Protein AF-0000000076163324 (afdb_homodimer)

Secondary structure (DSSP, 8-state):
------TTHHHHHHHHHHHHHHHHGGGPPPEEEEEEE-TT-HHHHHHHHTHHHHHHHHSGGGEEEEEEETTT-EEEE-SSSEEEE-TT-HHHHHHHHHHHHHHHHH--HHHHHHHHHHHHHHHHHSTT--HHHHHHHHHHHTT--HHHHHHHHTSHHHHHHHHHHHHHHHT-SSPP-SSSEEEETTB--HHHHHHHHHHHHHHHHHH--SPPPGGGT----------------/------TTHHHHHHHHHHHHHHHHHTTPPPEEEEEEE-TT-HHHHHHHHTHHHHHHHHSGGGEEEEEEETTT-EEEE-SSSEEEE-TT-HHHHHHHHHHHHHHHHH--HHHHHHHHHHHHHHHHHSTT--HHHHHHHHHHHTT--HHHHHHHHTSHHHHHHHHHHHHHHHT-SSPP-SSSEEEETTB--HHHHHHHHHHHHHHHHHH--SPPPGGGT----------------

Radius of gyration: 32.02 Å; Cα contacts (8 Å, |Δi|>4): 651; chains: 2; bounding box: 97×142×71 Å

Foldseek 3Di:
DDPDDPPPVVVVVVVVVVVVVQVVLVPFAAKEKEWEAWLQDPLQLLLLQPQVVVCCVQPVPRYFYHYQHQWPKDWDDDPQFIDIDDPVDPLRVLLSLLLLLLCVQVVDRSVSSQLSNQLSVCSVPDPPDRSLVSSVVSCVVVVHDSVSSVPCSPDSNSRVSNVVSVVVQCPQVVHDDGPRFMDIVNDDDPVLVVCSSVHVNQVSQVPTRHDGDPSNVPPPPPPPPPPPPDPPD/DDPDDPPPVVVVVVVVVVVVVQVVLVPFAAKEKEWEAWLQDPLQLLLLQPQVVVCCVQPVPRHFYHYQHQWPKDWDDDPQFIDIDDPVDPLRVLLSLLLLLLCVQVVDRSVSSQLSNQLSVCSVPDPPDRSLVSSVVSCVVVVHDSVSSVPCSPDSNSRVSNVVSVVVQCPQVVHDDGPRFMDINNDDDPVLVVCSSVHVNQVSQVPTRHDGDPSNVPPPPPPPPPPPPPDDD

Organism: Mytilus galloprovincialis (NCBI:txid29158)

InterPro domains:
  IPR004911 Gamma interferon inducible lysosomal thiol reductase GILT [PF03227] (32-141)
  IPR004911 Gamma interferon inducible lysosomal thiol reductase GILT [PTHR13234] (18-221)

Structure (mmCIF, N/CA/C/O backbone):
data_AF-0000000076163324-model_v1
#
loop_
_entity.id
_entity.type
_entity.pdbx_description
1 polymer 'Interferon, gamma-inducible protein 30'
#
loop_
_atom_site.group_PDB
_atom_site.id
_atom_site.type_symbol
_atom_site.label_atom_id
_atom_site.label_alt_id
_atom_site.label_comp_id
_atom_site.label_asym_id
_atom_site.label_entity_id
_atom_site.label_seq_id
_atom_site.pdbx_PDB_ins_code
_atom_site.Cartn_x
_atom_site.Cartn_y
_atom_site.Cartn_z
_atom_site.occupancy
_atom_site.B_iso_or_equiv
_atom_site.auth_seq_id
_atom_site.auth_comp_id
_atom_site.auth_asym_id
_atom_site.auth_atom_id
_atom_site.pdbx_PDB_model_num
ATOM 1 N N . MET A 1 1 ? -56.219 57.062 38.25 1 28.41 1 MET A N 1
ATOM 2 C CA . MET A 1 1 ? -55.312 55.938 38.562 1 28.41 1 MET A CA 1
ATOM 3 C C . MET A 1 1 ? -54.906 55.188 37.312 1 28.41 1 MET A C 1
ATOM 5 O O . MET A 1 1 ? -55.719 54.531 36.688 1 28.41 1 MET A O 1
ATOM 9 N N . LEU A 1 2 ? -53.969 55.781 36.5 1 32.62 2 LEU A N 1
ATOM 10 C CA . LEU A 1 2 ? -53.438 55.438 35.188 1 32.62 2 LEU A CA 1
ATOM 11 C C . LEU A 1 2 ? -52.625 54.156 35.219 1 32.62 2 LEU A C 1
ATOM 13 O O . LEU A 1 2 ? -51.688 54.031 36 1 32.62 2 LEU A O 1
ATOM 17 N N . SER A 1 3 ? -53.25 52.969 34.938 1 35.5 3 SER A N 1
ATOM 18 C CA . SER A 1 3 ? -52.719 51.594 34.875 1 35.5 3 SER A CA 1
ATOM 19 C C . SER A 1 3 ? -51.531 51.5 33.906 1 35.5 3 SER A C 1
ATOM 21 O O . SER A 1 3 ? -51.656 51.938 32.75 1 35.5 3 SER A O 1
ATOM 23 N N . LYS A 1 4 ? -50.312 51.562 34.469 1 40.97 4 LYS A N 1
ATOM 24 C CA . LYS A 1 4 ? -49.031 51.438 33.781 1 40.97 4 LYS A CA 1
ATOM 25 C C . LYS A 1 4 ? -49 50.156 32.938 1 40.97 4 LYS A C 1
ATOM 27 O O . LYS A 1 4 ? -49.438 49.094 33.375 1 40.97 4 LYS A O 1
ATOM 32 N N . PRO A 1 5 ? -48.844 50.281 31.531 1 37.44 5 PRO A N 1
ATOM 33 C CA . PRO A 1 5 ? -48.875 49.156 30.562 1 37.44 5 PRO A CA 1
ATOM 34 C C . PRO A 1 5 ? -47.812 48.125 30.828 1 37.44 5 PRO A C 1
ATOM 36 O O . PRO A 1 5 ? -46.656 48.469 31.109 1 37.44 5 PRO A O 1
ATOM 39 N N . GLU A 1 6 ? -48.094 46.875 31.312 1 38.66 6 GLU A N 1
ATOM 40 C CA . GLU A 1 6 ? -47.375 45.656 31.578 1 38.66 6 GLU A CA 1
ATOM 41 C C . GLU A 1 6 ? -46.656 45.156 30.344 1 38.66 6 GLU A C 1
ATOM 43 O O . GLU A 1 6 ? -46 44.094 30.375 1 38.66 6 GLU A O 1
ATOM 48 N N . THR A 1 7 ? -46.688 45.75 29.141 1 38.56 7 THR A N 1
ATOM 49 C CA . THR A 1 7 ? -46.312 44.969 27.969 1 38.56 7 THR A CA 1
ATOM 50 C C . THR A 1 7 ? -44.812 44.875 27.828 1 38.56 7 THR A C 1
ATOM 52 O O . THR A 1 7 ? -44.281 44.25 26.906 1 38.56 7 THR A O 1
ATOM 55 N N . VAL A 1 8 ? -43.969 45.625 28.547 1 40.97 8 VAL A N 1
ATOM 56 C CA . VAL A 1 8 ? -42.594 45.656 28.141 1 40.97 8 VAL A CA 1
ATOM 57 C C . VAL A 1 8 ? -41.875 44.406 28.672 1 40.97 8 VAL A C 1
ATOM 59 O O . VAL A 1 8 ? -40.688 44.188 28.391 1 40.97 8 VAL A O 1
ATOM 62 N N . ALA A 1 9 ? -42.531 43.625 29.562 1 42.22 9 ALA A N 1
ATOM 63 C CA . ALA A 1 9 ? -41.75 42.562 30.172 1 42.22 9 ALA A CA 1
ATOM 64 C C . ALA A 1 9 ? -41.531 41.406 29.172 1 42.22 9 ALA A C 1
ATOM 66 O O . ALA A 1 9 ? -40.625 40.594 29.375 1 42.22 9 ALA A O 1
ATOM 67 N N . GLY A 1 10 ? -42.312 41.344 28.109 1 39.84 10 GLY A N 1
ATOM 68 C CA . GLY A 1 10 ? -42.125 40.219 27.234 1 39.84 10 GLY A CA 1
ATOM 69 C C . GLY A 1 10 ? -40.844 40.281 26.422 1 39.84 10 GLY A C 1
ATOM 70 O O . GLY A 1 10 ? -40.344 39.281 25.906 1 39.84 10 GLY A O 1
ATOM 71 N N . ALA A 1 11 ? -40.375 41.531 26.188 1 42.59 11 ALA A N 1
ATOM 72 C CA . ALA A 1 11 ? -39.219 41.625 25.297 1 42.59 11 ALA A CA 1
ATOM 73 C C . ALA A 1 11 ? -37.938 41.219 26 1 42.59 11 ALA A C 1
ATOM 75 O O . ALA A 1 11 ? -37.031 40.688 25.391 1 42.59 11 ALA A O 1
ATOM 76 N N . LEU A 1 12 ? -37.906 41.312 27.391 1 43.59 12 LEU A N 1
ATOM 77 C CA . LEU A 1 12 ? -36.656 40.969 28.078 1 43.59 12 LEU A CA 1
ATOM 78 C C . LEU A 1 12 ? -36.469 39.469 28.156 1 43.59 12 LEU A C 1
ATOM 80 O O . LEU A 1 12 ? -35.344 39 28.188 1 43.59 12 LEU A O 1
ATOM 84 N N . ALA A 1 13 ? -37.562 38.719 28.234 1 45.12 13 ALA A N 1
ATOM 85 C CA . ALA A 1 13 ? -37.406 37.25 28.344 1 45.12 13 ALA A CA 1
ATOM 86 C C . ALA A 1 13 ? -36.875 36.688 27.031 1 45.12 13 ALA A C 1
ATOM 88 O O . ALA A 1 13 ? -36.094 35.719 27.031 1 45.12 13 ALA A O 1
ATOM 89 N N . VAL A 1 14 ? -37.188 37.312 25.906 1 45.81 14 VAL A N 1
ATOM 90 C CA . VAL A 1 14 ? -36.656 36.812 24.656 1 45.81 14 VAL A CA 1
ATOM 91 C C . VAL A 1 14 ? -35.156 37.094 24.578 1 45.81 14 VAL A C 1
ATOM 93 O O . VAL A 1 14 ? -34.406 36.281 24.031 1 45.81 14 VAL A O 1
ATOM 96 N N . PHE A 1 15 ? -34.844 38.156 25.25 1 42.97 15 PHE A N 1
ATOM 97 C CA . PHE A 1 15 ? -33.406 38.469 25.172 1 42.97 15 PHE A CA 1
ATOM 98 C C . PHE A 1 15 ? -32.594 37.438 25.969 1 42.97 15 PHE A C 1
ATOM 100 O O . PHE A 1 15 ? -31.5 37.062 25.562 1 42.97 15 PHE A O 1
ATOM 107 N N . ASP A 1 16 ? -33.188 36.938 27.078 1 45.75 16 ASP A N 1
ATOM 108 C CA . ASP A 1 16 ? -32.406 36 27.844 1 45.75 16 ASP A CA 1
ATOM 109 C C . ASP A 1 16 ? -32.375 34.625 27.156 1 45.75 16 ASP A C 1
ATOM 111 O O . ASP A 1 16 ? -31.375 33.906 27.234 1 45.75 16 ASP A O 1
ATOM 115 N N . GLN A 1 17 ? -33.469 34.281 26.516 1 46.34 17 GLN A N 1
ATOM 116 C CA . GLN A 1 17 ? -33.438 33.031 25.781 1 46.34 17 GLN A CA 1
ATOM 117 C C . GLN A 1 17 ? -32.438 33.094 24.625 1 46.34 17 GLN A C 1
ATOM 119 O O . GLN A 1 17 ? -31.797 32.094 24.281 1 46.34 17 GLN A O 1
ATOM 124 N N . CYS A 1 18 ? -32.312 34.25 24.062 1 45.34 18 CYS A N 1
ATOM 125 C CA . CYS A 1 18 ? -31.312 34.344 23 1 45.34 18 CYS A CA 1
ATOM 126 C C . CYS A 1 18 ? -29.891 34.25 23.547 1 45.34 18 CYS A C 1
ATOM 128 O O . CYS A 1 18 ? -28.984 33.812 22.844 1 45.34 18 CYS A O 1
ATOM 130 N N . LYS A 1 19 ? -29.688 34.688 24.812 1 45.91 19 LYS A N 1
ATOM 131 C CA . LYS A 1 19 ? -28.328 34.562 25.359 1 45.91 19 LYS A CA 1
ATOM 132 C C . LYS A 1 19 ? -28 33.094 25.625 1 45.91 19 LYS A C 1
ATOM 134 O O . LYS A 1 19 ? -26.859 32.656 25.406 1 45.91 19 LYS A O 1
ATOM 139 N N . ASP A 1 20 ? -28.969 32.312 26.188 1 45.72 20 ASP A N 1
ATOM 140 C CA . ASP A 1 20 ? -28.656 30.922 26.453 1 45.72 20 ASP A CA 1
ATOM 141 C C . ASP A 1 20 ? -28.422 30.156 25.156 1 45.72 20 ASP A C 1
ATOM 143 O O . ASP A 1 20 ? -27.578 29.25 25.109 1 45.72 20 ASP A O 1
ATOM 147 N N . TYR A 1 21 ? -29.188 30.5 24.125 1 45.19 21 TYR A N 1
ATOM 148 C CA . TYR A 1 21 ? -28.891 29.875 22.828 1 45.19 21 TYR A CA 1
ATOM 149 C C . TYR A 1 21 ? -27.5 30.266 22.344 1 45.19 21 TYR A C 1
ATOM 151 O O . TYR A 1 21 ? -26.781 29.438 21.766 1 45.19 21 TYR A O 1
ATOM 159 N N . GLN A 1 22 ? -27.094 31.453 22.641 1 44.44 22 GLN A N 1
ATOM 160 C CA . GLN A 1 22 ? -25.75 31.859 22.234 1 44.44 22 GLN A CA 1
ATOM 161 C C . GLN A 1 22 ? -24.688 31.125 23.047 1 44.44 22 GLN A C 1
ATOM 163 O O . GLN A 1 22 ? -23.625 30.797 22.531 1 44.44 22 GLN A O 1
ATOM 168 N N . THR A 1 23 ? -24.906 30.969 24.328 1 48.12 23 THR A N 1
ATOM 169 C CA . THR A 1 23 ? -23.906 30.312 25.156 1 48.12 23 THR A CA 1
ATOM 170 C C . THR A 1 23 ? -23.781 28.828 24.781 1 48.12 23 THR A C 1
ATOM 172 O O . THR A 1 23 ? -22.672 28.281 24.812 1 48.12 23 THR A O 1
ATOM 175 N N . GLU A 1 24 ? -24.875 28.125 24.703 1 47.56 24 GLU A N 1
ATOM 176 C CA . GLU A 1 24 ? -24.859 26.703 24.422 1 47.56 24 GLU A CA 1
ATOM 177 C C . GLU A 1 24 ? -24.141 26.406 23.109 1 47.56 24 GLU A C 1
ATOM 179 O O . GLU A 1 24 ? -23.562 25.328 22.938 1 47.56 24 GLU A O 1
ATOM 184 N N . LYS A 1 25 ? -24.234 27.203 22.172 1 52.78 25 LYS A N 1
ATOM 185 C CA . LYS A 1 25 ? -23.703 27.062 20.828 1 52.78 25 LYS A CA 1
ATOM 186 C C . LYS A 1 25 ? -22.188 27.25 20.797 1 52.78 25 LYS A C 1
ATOM 188 O O . LYS A 1 25 ? -21.516 26.828 19.859 1 52.78 25 LYS A O 1
ATOM 193 N N . ARG A 1 26 ? -21.609 27.891 21.906 1 59.12 26 ARG A N 1
ATOM 194 C CA . ARG A 1 26 ? -20.172 28.094 21.984 1 59.12 26 ARG A CA 1
ATOM 195 C C . ARG A 1 26 ? -19.453 26.797 22.312 1 59.12 26 ARG A C 1
ATOM 197 O O . ARG A 1 26 ? -18.219 26.719 22.219 1 59.12 26 ARG A O 1
ATOM 204 N N . ASP A 1 27 ? -20.281 25.703 22.594 1 73.88 27 ASP A N 1
ATOM 205 C CA . ASP A 1 27 ? -19.688 24.469 23.094 1 73.88 27 ASP A CA 1
ATOM 206 C C . ASP A 1 27 ? -19.688 23.391 22.031 1 73.88 27 ASP A C 1
ATOM 208 O O . ASP A 1 27 ? -19.531 22.203 22.328 1 73.88 27 ASP A O 1
ATOM 212 N N . ALA A 1 28 ? -19.844 23.875 20.828 1 90.81 28 ALA A N 1
ATOM 213 C CA . ALA A 1 28 ? -19.906 22.844 19.781 1 90.81 28 ALA A CA 1
ATOM 214 C C . ALA A 1 28 ? -18.547 22.188 19.578 1 90.81 28 ALA A C 1
ATOM 216 O O . ALA A 1 28 ? -17.516 22.859 19.641 1 90.81 28 ALA A O 1
ATOM 217 N N . LYS A 1 29 ? -18.578 20.812 19.422 1 96.19 29 LYS A N 1
ATOM 218 C CA . LYS A 1 29 ? -17.344 20.078 19.156 1 96.19 29 LYS A CA 1
ATOM 219 C C . LYS A 1 29 ? -16.734 20.516 17.828 1 96.19 29 LYS A C 1
ATOM 221 O O . LYS A 1 29 ? -17.453 20.719 16.844 1 96.19 29 LYS A O 1
ATOM 226 N N . LEU A 1 30 ? -15.469 20.703 17.781 1 97.69 30 LEU A N 1
ATOM 227 C CA . LEU A 1 30 ? -14.758 21.062 16.562 1 97.69 30 LEU A CA 1
ATOM 228 C C . LEU A 1 30 ? -14.812 19.922 15.555 1 97.69 30 LEU A C 1
ATOM 230 O O . LEU A 1 30 ? -14.875 18.75 15.938 1 97.69 30 LEU A O 1
ATOM 234 N N . VAL A 1 31 ? -14.828 20.297 14.25 1 98.38 31 VAL A N 1
ATOM 2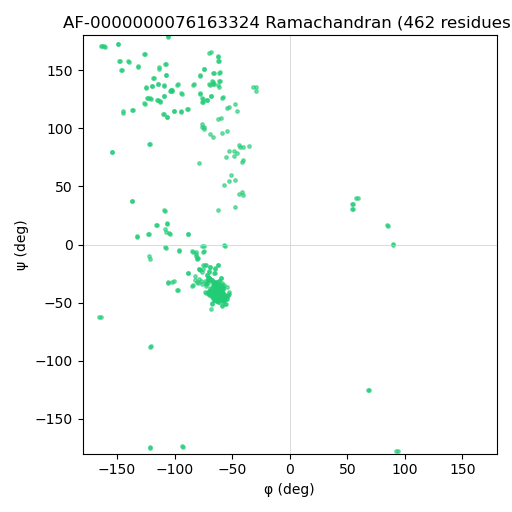35 C CA . VAL A 1 31 ? -14.719 19.312 13.18 1 98.38 31 VAL A CA 1
ATOM 236 C C . VAL A 1 31 ? -13.32 18.703 13.18 1 98.38 31 VAL A C 1
ATOM 238 O O . VAL A 1 31 ? -12.32 19.422 13.234 1 98.38 31 VAL A O 1
ATOM 241 N N . ASN A 1 32 ? -13.188 17.391 13.195 1 98.44 32 ASN A N 1
ATOM 242 C CA . ASN A 1 32 ? -11.883 16.75 13.125 1 98.44 32 ASN A CA 1
ATOM 243 C C . ASN A 1 32 ? -11.516 16.375 11.688 1 98.44 32 ASN A C 1
ATOM 245 O O . ASN A 1 32 ? -12.219 15.578 11.062 1 98.44 32 ASN A O 1
ATOM 249 N N . VAL A 1 33 ? -10.531 16.953 11.164 1 98.75 33 VAL A N 1
ATOM 250 C CA . VAL A 1 33 ? -9.977 16.609 9.859 1 98.75 33 VAL A CA 1
ATOM 251 C C . VAL A 1 33 ? -8.727 15.758 10.031 1 98.75 33 VAL A C 1
ATOM 253 O O . VAL A 1 33 ? -7.73 16.219 10.602 1 98.75 33 VAL A O 1
ATOM 256 N N . THR A 1 34 ? -8.758 14.508 9.586 1 98.88 34 THR A N 1
ATOM 257 C CA . THR A 1 34 ? -7.578 13.641 9.633 1 98.88 34 THR A CA 1
ATOM 258 C C . THR A 1 34 ? -7.027 13.398 8.234 1 98.88 34 THR A C 1
ATOM 260 O O . THR A 1 34 ? -7.773 13.039 7.324 1 98.88 34 THR A O 1
ATOM 263 N N . LEU A 1 35 ? -5.773 13.641 8.07 1 98.88 35 LEU A N 1
ATOM 264 C CA . LEU A 1 35 ? -5.102 13.445 6.789 1 98.88 35 LEU A CA 1
ATOM 265 C C . LEU A 1 35 ? -4.152 12.25 6.855 1 98.88 35 LEU A C 1
ATOM 267 O O . LEU A 1 35 ? -3.172 12.273 7.602 1 98.88 35 LEU A O 1
ATOM 271 N N . TYR A 1 36 ? -4.414 11.195 6.168 1 98.88 36 TYR A N 1
ATOM 272 C CA . TYR A 1 36 ? -3.488 10.094 5.906 1 98.88 36 TYR A CA 1
ATOM 273 C C . TYR A 1 36 ? -2.676 10.359 4.645 1 98.88 36 TYR A C 1
ATOM 275 O O . TYR A 1 36 ? -3.236 10.484 3.553 1 98.88 36 TYR A O 1
ATOM 283 N N . HIS A 1 37 ? -1.379 10.484 4.812 1 98.81 37 HIS A N 1
ATOM 284 C CA . HIS A 1 37 ? -0.588 10.992 3.695 1 98.81 37 HIS A CA 1
ATOM 285 C C . HIS A 1 37 ? 0.82 10.406 3.707 1 98.81 37 HIS A C 1
ATOM 287 O O . HIS A 1 37 ? 1.159 9.609 4.586 1 98.81 37 HIS A O 1
ATOM 293 N N . GLU A 1 38 ? 1.573 10.68 2.646 1 98.31 38 GLU A N 1
ATOM 294 C CA . GLU A 1 38 ? 2.994 10.391 2.48 1 98.31 38 GLU A CA 1
ATOM 295 C C . GLU A 1 38 ? 3.801 11.672 2.287 1 98.31 38 GLU A C 1
ATOM 297 O O . GLU A 1 38 ? 3.35 12.602 1.611 1 98.31 38 GLU A O 1
ATOM 302 N N . SER A 1 39 ? 4.973 11.672 2.846 1 98.31 39 SER A N 1
ATOM 303 C CA . SER A 1 39 ? 5.766 12.891 2.967 1 98.31 39 SER A CA 1
ATOM 304 C C . SER A 1 39 ? 6.16 13.43 1.596 1 98.31 39 SER A C 1
ATOM 306 O O . SER A 1 39 ? 6.305 14.641 1.417 1 98.31 39 SER A O 1
ATOM 308 N N . LEU A 1 40 ? 6.359 12.539 0.608 1 96.62 40 LEU A N 1
ATOM 309 C CA . LEU A 1 40 ? 6.84 13 -0.69 1 96.62 40 LEU A CA 1
ATOM 310 C C . LEU A 1 40 ? 5.801 12.75 -1.776 1 96.62 40 LEU A C 1
ATOM 312 O O . LEU A 1 40 ? 6.133 12.711 -2.963 1 96.62 40 LEU A O 1
ATOM 316 N N . CYS A 1 41 ? 4.574 12.5 -1.426 1 95.94 41 CYS A N 1
ATOM 317 C CA . CYS A 1 41 ? 3.496 12.32 -2.391 1 95.94 41 CYS A CA 1
ATOM 318 C C . CYS A 1 41 ? 3.059 13.656 -2.979 1 95.94 41 CYS A C 1
ATOM 320 O O . CYS A 1 41 ? 2.604 14.539 -2.252 1 95.94 41 CYS A O 1
ATOM 322 N N . PRO A 1 42 ? 3.137 13.766 -4.312 1 95.81 42 PRO A N 1
ATOM 323 C CA . PRO A 1 42 ? 2.814 15.055 -4.926 1 95.81 42 PRO A CA 1
ATOM 324 C C . PRO A 1 42 ? 1.395 15.523 -4.609 1 95.81 42 PRO A C 1
ATOM 326 O O . PRO A 1 42 ? 1.176 16.703 -4.328 1 95.81 42 PRO A O 1
ATOM 329 N N . ASP A 1 43 ? 0.426 14.617 -4.688 1 96.19 43 ASP A N 1
ATOM 330 C CA . ASP A 1 43 ? -0.958 14.977 -4.387 1 96.19 43 ASP A CA 1
ATOM 331 C C . ASP A 1 43 ? -1.118 15.367 -2.922 1 96.19 43 ASP A C 1
ATOM 333 O O . ASP A 1 43 ? -1.911 16.25 -2.596 1 96.19 43 ASP A O 1
ATOM 337 N N . CYS A 1 44 ? -0.384 14.711 -2.051 1 98.19 44 CYS A N 1
ATOM 338 C CA . CYS A 1 44 ? -0.407 15.062 -0.636 1 98.19 44 CYS A CA 1
ATOM 339 C C . CYS A 1 44 ? 0.166 16.453 -0.411 1 98.19 44 CYS A C 1
ATOM 341 O O . CYS A 1 44 ? -0.425 17.266 0.306 1 98.19 44 CYS A O 1
ATOM 343 N N . ILE A 1 45 ? 1.307 16.703 -1.035 1 97.94 45 ILE A N 1
ATOM 344 C CA . ILE A 1 45 ? 1.952 18 -0.94 1 97.94 45 ILE A CA 1
ATOM 345 C C . ILE A 1 45 ? 1.008 19.078 -1.46 1 97.94 45 ILE A C 1
ATOM 347 O O . ILE A 1 45 ? 0.851 20.141 -0.832 1 97.94 45 ILE A O 1
ATOM 351 N N . ASP A 1 46 ? 0.339 18.812 -2.541 1 97.81 46 ASP A N 1
ATOM 352 C CA . ASP A 1 46 ? -0.605 19.766 -3.121 1 97.81 46 ASP A CA 1
ATOM 353 C C . ASP A 1 46 ? -1.755 20.047 -2.158 1 97.81 46 ASP A C 1
ATOM 355 O O . ASP A 1 46 ? -2.109 21.203 -1.935 1 97.81 46 ASP A O 1
ATOM 359 N N . PHE A 1 47 ? -2.305 19.094 -1.622 1 98.62 47 PHE A N 1
ATOM 360 C CA . PHE A 1 47 ? -3.416 19.266 -0.695 1 98.62 47 PHE A CA 1
ATOM 361 C C . PHE A 1 47 ? -2.98 20.078 0.523 1 98.62 47 PHE A C 1
ATOM 363 O O . PHE A 1 47 ? -3.674 21 0.938 1 98.62 47 PHE A O 1
ATOM 370 N N . ILE A 1 48 ? -1.828 19.734 1.106 1 98.69 48 ILE A N 1
ATOM 371 C CA . ILE A 1 48 ? -1.298 20.359 2.309 1 98.69 48 ILE A CA 1
ATOM 372 C C . ILE A 1 48 ? -1.047 21.844 2.043 1 98.69 48 ILE A C 1
ATOM 374 O O . ILE A 1 48 ? -1.305 22.688 2.904 1 98.69 48 ILE A O 1
ATOM 378 N N . THR A 1 49 ? -0.623 22.156 0.843 1 98.31 49 THR A N 1
ATOM 379 C CA . THR A 1 49 ? -0.171 23.516 0.568 1 98.31 49 THR A CA 1
ATOM 380 C C . THR A 1 49 ? -1.294 24.344 -0.049 1 98.31 49 THR A C 1
ATOM 382 O O . THR A 1 49 ? -1.134 25.547 -0.276 1 98.31 49 THR A O 1
ATOM 385 N N . THR A 1 50 ? -2.467 23.781 -0.36 1 98.12 50 THR A N 1
ATOM 386 C CA . THR A 1 50 ? -3.545 24.531 -0.983 1 98.12 50 THR A CA 1
ATOM 387 C C . THR A 1 50 ? -4.801 24.5 -0.118 1 98.12 50 THR A C 1
ATOM 389 O O . THR A 1 50 ? -4.922 25.266 0.846 1 98.12 50 THR A O 1
ATOM 392 N N . SER A 1 51 ? -5.621 23.453 -0.342 1 98.5 51 SER A N 1
ATOM 393 C CA . SER A 1 51 ? -6.93 23.422 0.305 1 98.5 51 SER A CA 1
ATOM 394 C C . SER A 1 51 ? -6.793 23.359 1.823 1 98.5 51 SER A C 1
ATOM 396 O O . SER A 1 51 ? -7.496 24.078 2.541 1 98.5 51 SER A O 1
ATOM 398 N N . LEU A 1 52 ? -5.895 22.547 2.303 1 98.75 52 LEU A N 1
ATOM 399 C CA . LEU A 1 52 ? -5.734 22.375 3.744 1 98.75 52 LEU A CA 1
ATOM 400 C C . LEU A 1 52 ? -5.141 23.641 4.371 1 98.75 52 LEU A C 1
ATOM 402 O O . LEU A 1 52 ? -5.578 24.062 5.438 1 98.75 52 LEU A O 1
ATOM 406 N N . TRP A 1 53 ? -4.176 24.203 3.754 1 98.5 53 TRP A N 1
ATOM 407 C CA . TRP A 1 53 ? -3.57 25.422 4.27 1 98.5 53 TRP A CA 1
ATOM 408 C C . TRP A 1 53 ? -4.586 26.562 4.301 1 98.5 53 TRP A C 1
ATOM 410 O O . TRP A 1 53 ? -4.648 27.312 5.266 1 98.5 53 TRP A O 1
ATOM 420 N N . LYS A 1 54 ? -5.363 26.703 3.262 1 97.75 54 LYS A N 1
ATOM 421 C CA . LYS A 1 54 ? -6.379 27.75 3.217 1 97.75 54 LYS A CA 1
ATOM 422 C C . LYS A 1 54 ? -7.363 27.609 4.375 1 97.75 54 LYS A C 1
ATOM 424 O O . LYS A 1 54 ? -7.707 28.594 5.023 1 97.75 54 LYS A O 1
ATOM 429 N N . ALA A 1 55 ? -7.805 26.438 4.598 1 98.31 55 ALA A N 1
ATOM 430 C CA . ALA A 1 55 ? -8.711 26.219 5.719 1 98.31 55 ALA A CA 1
ATOM 431 C C . ALA A 1 55 ? -8.031 26.531 7.047 1 98.31 55 ALA A C 1
ATOM 433 O O . ALA A 1 55 ? -8.633 27.156 7.93 1 98.31 55 ALA A O 1
ATOM 434 N N . PHE A 1 56 ? -6.797 26.125 7.203 1 97.88 56 PHE A N 1
ATOM 435 C CA . PHE A 1 56 ? -6.02 26.328 8.414 1 97.88 56 PHE A CA 1
ATOM 436 C C . PHE A 1 56 ? -5.898 27.828 8.734 1 97.88 56 PHE A C 1
ATOM 438 O O . PHE A 1 56 ? -5.918 28.219 9.898 1 97.88 56 PHE A O 1
ATOM 445 N N . THR A 1 57 ? -5.84 28.625 7.746 1 96.94 57 THR A N 1
ATOM 446 C CA . THR A 1 57 ? -5.637 30.062 7.945 1 96.94 57 THR A CA 1
ATOM 447 C C . THR A 1 57 ? -6.969 30.781 8.125 1 96.94 57 THR A C 1
ATOM 449 O O . THR A 1 57 ? -7.047 31.781 8.828 1 96.94 57 THR A O 1
ATOM 452 N N . LYS A 1 58 ? -8.023 30.234 7.617 1 96.5 58 LYS A N 1
ATOM 453 C CA . LYS A 1 58 ? -9.25 31.016 7.543 1 96.5 58 LYS A CA 1
ATOM 454 C C . LYS A 1 58 ? -10.258 30.562 8.602 1 96.5 58 LYS A C 1
ATOM 456 O O . LYS A 1 58 ? -11.055 31.359 9.094 1 96.5 58 LYS A O 1
ATOM 461 N N . VAL A 1 59 ? -10.242 29.234 8.938 1 96.94 59 VAL A N 1
ATOM 462 C CA . VAL A 1 59 ? -11.289 28.75 9.828 1 96.94 59 VAL A CA 1
ATOM 463 C C . VAL A 1 59 ? -10.688 27.812 10.875 1 96.94 59 VAL A C 1
ATOM 465 O O . VAL A 1 59 ? -11.297 26.812 11.242 1 96.94 59 VAL A O 1
ATOM 468 N N . SER A 1 60 ? -9.531 28.094 11.344 1 95.19 60 SER A N 1
ATOM 469 C CA . SER A 1 60 ? -8.812 27.25 12.281 1 95.19 60 SER A CA 1
ATOM 470 C C . SER A 1 60 ? -9.578 27.109 13.602 1 95.19 60 SER A C 1
ATOM 472 O O . SER A 1 60 ? -9.391 26.141 14.336 1 95.19 60 SER A O 1
ATOM 474 N N . ASP A 1 61 ? -10.508 27.969 13.859 1 95.19 61 ASP A N 1
ATOM 475 C CA . ASP A 1 61 ? -11.188 28.031 15.148 1 95.19 61 ASP A CA 1
ATOM 476 C C . ASP A 1 61 ? -12.281 26.969 15.242 1 95.19 61 ASP A C 1
ATOM 478 O O . ASP A 1 61 ? -12.773 26.672 16.328 1 95.19 61 ASP A O 1
ATOM 482 N N . ILE A 1 62 ? -12.602 26.359 14.062 1 96.75 62 ILE A N 1
ATOM 483 C CA . ILE A 1 62 ? -13.766 25.484 14.141 1 96.75 62 ILE A CA 1
ATOM 484 C C . ILE A 1 62 ? -13.383 24.062 13.703 1 96.75 62 ILE A C 1
ATOM 486 O O . ILE A 1 62 ? -14.25 23.219 13.461 1 96.75 62 ILE A O 1
ATOM 490 N N . PHE A 1 63 ? -12.055 23.75 13.5 1 97.75 63 PHE A N 1
ATOM 491 C CA . PHE A 1 63 ? -11.68 22.375 13.211 1 97.75 63 PHE A CA 1
ATOM 492 C C . PHE A 1 63 ? -10.297 22.047 13.773 1 97.75 63 PHE A C 1
ATOM 494 O O . PHE A 1 63 ? -9.562 22.953 14.164 1 97.75 63 PHE A O 1
ATOM 501 N N . THR A 1 64 ? -10.008 20.75 13.984 1 98 64 THR A N 1
ATOM 502 C CA . THR A 1 64 ? -8.703 20.203 14.336 1 98 64 THR A CA 1
ATOM 503 C C . THR A 1 64 ? -8.102 19.438 13.164 1 98 64 THR A C 1
ATOM 505 O O . THR A 1 64 ? -8.828 19 12.258 1 98 64 THR A O 1
ATOM 508 N N . ILE A 1 65 ? -6.801 19.359 13.18 1 98.38 65 ILE A N 1
ATOM 509 C CA . ILE A 1 65 ? -6.098 18.625 12.133 1 98.38 65 ILE A CA 1
ATOM 510 C C . ILE A 1 65 ? -5.27 17.516 12.766 1 98.38 65 ILE A C 1
ATOM 512 O O . ILE A 1 65 ? -4.48 17.75 13.68 1 98.38 65 ILE A O 1
ATOM 516 N N . THR A 1 66 ? -5.449 16.344 12.336 1 98.38 66 THR A N 1
ATOM 517 C CA . THR A 1 66 ? -4.609 15.195 12.688 1 98.38 66 THR A CA 1
ATOM 518 C C . THR A 1 66 ? -3.879 14.672 11.453 1 98.38 66 THR A C 1
ATOM 520 O O . THR A 1 66 ? -4.508 14.328 10.453 1 98.38 66 THR A O 1
ATOM 523 N N . MET A 1 67 ? -2.566 14.602 11.562 1 98.69 67 MET A N 1
ATOM 524 C CA . MET A 1 67 ? -1.754 14.094 10.461 1 98.69 67 MET A CA 1
ATOM 525 C C . MET A 1 67 ? -1.299 12.664 10.734 1 98.69 67 MET A C 1
ATOM 527 O O . MET A 1 67 ? -0.866 12.352 11.844 1 98.69 67 MET A O 1
ATOM 531 N N . VAL A 1 68 ? -1.447 11.766 9.766 1 98.94 68 VAL A N 1
ATOM 532 C CA . VAL A 1 68 ? -0.967 10.391 9.844 1 98.94 68 VAL A CA 1
ATOM 533 C C . VAL A 1 68 ? 0.001 10.117 8.695 1 98.94 68 VAL A C 1
ATOM 535 O O . VAL A 1 68 ? -0.403 9.633 7.637 1 98.94 68 VAL A O 1
ATOM 538 N N . PRO A 1 69 ? 1.269 10.422 8.867 1 98.94 69 PRO A N 1
ATOM 539 C CA . PRO A 1 69 ? 2.254 10.227 7.801 1 98.94 69 PRO A CA 1
ATOM 540 C C . PRO A 1 69 ? 2.658 8.766 7.625 1 98.94 69 PRO A C 1
ATOM 542 O O . PRO A 1 69 ? 3.43 8.234 8.43 1 98.94 69 PRO A O 1
ATOM 545 N N . TYR A 1 70 ? 2.176 8.109 6.645 1 98.81 70 TYR A N 1
ATOM 546 C CA . TYR A 1 70 ? 2.445 6.719 6.281 1 98.81 70 TYR A CA 1
ATOM 547 C C . TYR A 1 70 ? 1.953 6.418 4.871 1 98.81 70 TYR A C 1
ATOM 549 O O . TYR A 1 70 ? 2.752 6.148 3.973 1 98.81 70 TYR A O 1
ATOM 557 N N . GLY A 1 71 ? 0.6 6.555 4.73 1 97.88 71 GLY A N 1
ATOM 558 C CA . GLY A 1 71 ? -0.023 6.422 3.422 1 97.88 71 GLY A CA 1
ATOM 559 C C . GLY A 1 71 ? 0.031 5.008 2.877 1 97.88 71 GLY A C 1
ATOM 560 O O . GLY A 1 71 ? -0.366 4.059 3.557 1 97.88 71 GLY A O 1
ATOM 561 N N . ASN A 1 72 ? 0.572 4.906 1.706 1 96.69 72 ASN A N 1
ATOM 562 C CA . ASN A 1 72 ? 0.62 3.629 1.003 1 96.69 72 ASN A CA 1
ATOM 563 C C . ASN A 1 72 ? 1.87 2.834 1.37 1 96.69 72 ASN A C 1
ATOM 565 O O . ASN A 1 72 ? 2.176 1.822 0.736 1 96.69 72 ASN A O 1
ATOM 569 N N . ALA A 1 73 ? 2.613 3.277 2.363 1 97.25 73 ALA A N 1
ATOM 570 C CA . ALA A 1 73 ? 3.797 2.535 2.795 1 97.25 73 ALA A CA 1
ATOM 571 C C . ALA A 1 73 ? 3.418 1.147 3.305 1 97.25 73 ALA A C 1
ATOM 573 O O . ALA A 1 73 ? 2.244 0.87 3.555 1 97.25 73 ALA A O 1
ATOM 574 N N . MET A 1 74 ? 4.344 0.307 3.289 1 96.88 74 MET A N 1
ATOM 575 C CA . MET A 1 74 ? 4.25 -1.049 3.822 1 96.88 74 MET A CA 1
ATOM 576 C C . MET A 1 74 ? 5.375 -1.321 4.816 1 96.88 74 MET A C 1
ATOM 578 O O . MET A 1 74 ? 6.332 -0.548 4.902 1 96.88 74 MET A O 1
ATOM 582 N N . GLU A 1 75 ? 5.137 -2.43 5.586 1 97.31 75 GLU A N 1
ATOM 583 C CA . GLU A 1 75 ? 6.172 -2.738 6.566 1 97.31 75 GLU A CA 1
ATOM 584 C C . GLU A 1 75 ? 6.316 -4.246 6.766 1 97.31 75 GLU A C 1
ATOM 586 O O . GLU A 1 75 ? 5.355 -4.996 6.57 1 97.31 75 GLU A O 1
ATOM 591 N N . LYS A 1 76 ? 7.48 -4.668 7.098 1 94.62 76 LYS A N 1
ATOM 592 C CA . LYS A 1 76 ? 7.797 -6.031 7.523 1 94.62 76 LYS A CA 1
ATOM 593 C C . LYS A 1 76 ? 8.469 -6.039 8.891 1 94.62 76 LYS A C 1
ATOM 595 O O . LYS A 1 76 ? 9.43 -5.301 9.125 1 94.62 76 LYS A O 1
ATOM 600 N N . LYS A 1 77 ? 7.891 -6.832 9.812 1 93.88 77 LYS A N 1
ATOM 601 C CA . LYS A 1 77 ? 8.484 -6.934 11.148 1 93.88 77 LYS A CA 1
ATOM 602 C C . LYS A 1 77 ? 9.789 -7.727 11.109 1 93.88 77 LYS A C 1
ATOM 604 O O . LYS A 1 77 ? 9.836 -8.828 10.555 1 93.88 77 LYS A O 1
ATOM 609 N N . GLU A 1 78 ? 10.805 -7.121 11.586 1 93.12 78 GLU A N 1
ATOM 610 C CA . GLU A 1 78 ? 12.086 -7.781 11.852 1 93.12 78 GLU A CA 1
ATOM 611 C C . GLU A 1 78 ? 12.289 -8 13.344 1 93.12 78 GLU A C 1
ATOM 613 O O . GLU A 1 78 ? 11.398 -7.723 14.148 1 93.12 78 GLU A O 1
ATOM 618 N N . ALA A 1 79 ? 13.375 -8.609 13.703 1 91 79 ALA A N 1
ATOM 619 C CA . ALA A 1 79 ? 13.633 -9.016 15.078 1 91 79 ALA A CA 1
ATOM 620 C C . ALA A 1 79 ? 13.469 -7.84 16.047 1 91 79 ALA A C 1
ATOM 622 O O . ALA A 1 79 ? 12.836 -7.977 17.094 1 91 79 ALA A O 1
ATOM 623 N N . ASN A 1 80 ? 13.945 -6.625 15.688 1 94 80 ASN A N 1
ATOM 624 C CA . ASN A 1 80 ? 13.961 -5.547 16.672 1 94 80 ASN A CA 1
ATOM 625 C C . ASN A 1 80 ? 13.383 -4.258 16.094 1 94 80 ASN A C 1
ATOM 627 O O . ASN A 1 80 ? 13.438 -3.205 16.734 1 94 80 ASN A O 1
ATOM 631 N N . LYS A 1 81 ? 12.875 -4.348 14.922 1 97.56 81 LYS A N 1
ATOM 632 C CA . LYS A 1 81 ? 12.367 -3.135 14.281 1 97.56 81 LYS A CA 1
ATOM 633 C C . LYS A 1 81 ? 11.445 -3.473 13.117 1 97.56 81 LYS A C 1
ATOM 635 O O . LYS A 1 81 ? 11.273 -4.645 12.773 1 97.56 81 LYS A O 1
ATOM 640 N N . TYR A 1 82 ? 10.852 -2.461 12.656 1 97.88 82 TYR A N 1
ATOM 641 C CA . TYR A 1 82 ? 10.102 -2.568 11.414 1 97.88 82 TYR A CA 1
ATOM 642 C C . TYR A 1 82 ? 10.891 -1.982 10.25 1 97.88 82 TYR A C 1
ATOM 644 O O . TYR A 1 82 ? 11.523 -0.935 10.383 1 97.88 82 TYR A O 1
ATOM 652 N N . LYS A 1 83 ? 10.898 -2.744 9.234 1 97.44 83 LYS A N 1
ATOM 653 C CA . LYS A 1 83 ? 11.414 -2.203 7.977 1 97.44 83 LYS A CA 1
ATOM 654 C C . LYS A 1 83 ? 10.281 -1.646 7.117 1 97.44 83 LYS A C 1
ATOM 656 O O . LYS A 1 83 ? 9.289 -2.33 6.871 1 97.44 83 LYS A O 1
ATOM 661 N N . PHE A 1 84 ? 10.461 -0.432 6.645 1 98 84 PHE A N 1
ATOM 662 C CA . PHE A 1 84 ? 9.406 0.236 5.895 1 98 84 PHE A CA 1
ATOM 663 C C . PHE A 1 84 ? 9.75 0.308 4.41 1 98 84 PHE A C 1
ATOM 665 O O . PHE A 1 84 ? 10.922 0.469 4.051 1 98 84 PHE A O 1
ATOM 672 N N . PHE A 1 85 ? 8.727 0.21 3.6 1 95.38 85 PHE A N 1
ATOM 673 C CA . PHE A 1 85 ? 8.805 0.35 2.15 1 95.38 85 PHE A CA 1
ATOM 674 C C . PHE A 1 85 ? 7.824 1.399 1.648 1 95.38 85 PHE A C 1
ATOM 676 O O . PHE A 1 85 ? 6.613 1.271 1.854 1 95.38 85 PHE A O 1
ATOM 683 N N . CYS A 1 86 ? 8.336 2.402 1.001 1 96.12 86 CYS A N 1
ATOM 684 C CA . CYS A 1 86 ? 7.484 3.525 0.626 1 96.12 86 CYS A CA 1
ATOM 685 C C . CYS A 1 86 ? 7.328 3.611 -0.888 1 96.12 86 CYS A C 1
ATOM 687 O O . CYS A 1 86 ? 8.234 3.238 -1.631 1 96.12 86 CYS A O 1
ATOM 689 N N . GLN A 1 87 ? 6.223 4.156 -1.339 1 90.88 87 GLN A N 1
ATOM 690 C CA . GLN A 1 87 ? 5.852 4.199 -2.75 1 90.88 87 GLN A CA 1
ATOM 691 C C . GLN A 1 87 ? 6.812 5.082 -3.543 1 90.88 87 GLN A C 1
ATOM 693 O O . GLN A 1 87 ? 7.098 4.805 -4.707 1 90.88 87 GLN A O 1
ATOM 698 N N . HIS A 1 88 ? 7.289 6.109 -2.861 1 91.5 88 HIS A N 1
ATOM 699 C CA . HIS A 1 88 ? 8.18 7.035 -3.549 1 91.5 88 HIS A CA 1
ATOM 700 C C . HIS A 1 88 ? 9.617 6.898 -3.047 1 91.5 88 HIS A C 1
ATOM 702 O O . HIS A 1 88 ? 10.344 7.891 -2.959 1 91.5 88 HIS A O 1
ATOM 708 N N . GLY A 1 89 ? 9.945 5.719 -2.623 1 92.56 89 GLY A N 1
ATOM 709 C CA . GLY A 1 89 ? 11.328 5.406 -2.307 1 92.56 89 GLY A CA 1
ATOM 710 C C . GLY A 1 89 ? 11.672 5.633 -0.848 1 92.56 89 GLY A C 1
ATOM 711 O O . GLY A 1 89 ? 10.828 6.07 -0.065 1 92.56 89 GLY A O 1
ATOM 712 N N . GLU A 1 90 ? 12.953 5.402 -0.538 1 95.44 90 GLU A N 1
ATOM 713 C CA . GLU A 1 90 ? 13.461 5.449 0.832 1 95.44 90 GLU A CA 1
ATOM 714 C C . GLU A 1 90 ? 13.344 6.855 1.414 1 95.44 90 GLU A C 1
ATOM 716 O O . GLU A 1 90 ? 13.086 7.02 2.607 1 95.44 90 GLU A O 1
ATOM 721 N N . ALA A 1 91 ? 13.555 7.879 0.585 1 96.56 91 ALA A N 1
ATOM 722 C CA . ALA A 1 91 ? 13.484 9.266 1.037 1 96.56 91 ALA A CA 1
ATOM 723 C C . ALA A 1 91 ? 12.102 9.578 1.613 1 96.56 91 ALA A C 1
ATOM 725 O O . ALA A 1 91 ? 11.984 10.352 2.568 1 96.56 91 ALA A O 1
ATOM 726 N N . GLU A 1 92 ? 11.117 9.016 1.035 1 97.06 92 GLU A N 1
ATOM 727 C CA . GLU A 1 92 ? 9.758 9.211 1.538 1 97.06 92 GLU A CA 1
ATOM 728 C C . GLU A 1 92 ? 9.586 8.578 2.918 1 97.06 92 GLU A C 1
ATOM 730 O O . GLU A 1 92 ? 8.922 9.148 3.785 1 97.06 92 GLU A O 1
ATOM 735 N N . CYS A 1 93 ? 10.141 7.355 3.125 1 98.38 93 CYS A N 1
ATOM 736 C CA . CYS A 1 93 ? 10.078 6.699 4.426 1 98.38 93 CYS A CA 1
ATOM 737 C C . CYS A 1 93 ? 10.758 7.547 5.496 1 98.38 93 CYS A C 1
ATOM 739 O O . CYS A 1 93 ? 10.258 7.664 6.613 1 98.38 93 CYS A O 1
ATOM 741 N N . VAL A 1 94 ? 11.906 8.148 5.117 1 98.5 94 VAL A N 1
ATOM 742 C CA . VAL A 1 94 ? 12.625 9.039 6.027 1 98.5 94 VAL A CA 1
ATOM 743 C C . VAL A 1 94 ? 11.742 10.234 6.375 1 98.5 94 VAL A C 1
ATOM 745 O O . VAL A 1 94 ? 11.648 10.633 7.539 1 98.5 94 VAL A O 1
ATOM 748 N N . GLY A 1 95 ? 11.109 10.781 5.352 1 98.75 95 GLY A N 1
ATOM 749 C CA . GLY A 1 95 ? 10.211 11.906 5.582 1 98.75 95 GLY A CA 1
ATOM 750 C C . GLY A 1 95 ? 9.039 11.562 6.484 1 98.75 95 GLY A C 1
ATOM 751 O O . GLY A 1 95 ? 8.688 12.336 7.379 1 98.75 95 GLY A O 1
ATOM 752 N N . ASN A 1 96 ? 8.438 10.414 6.215 1 98.88 96 ASN A N 1
ATOM 753 C CA . ASN A 1 96 ? 7.355 9.953 7.078 1 98.88 96 ASN A CA 1
ATOM 754 C C . ASN A 1 96 ? 7.805 9.859 8.539 1 98.88 96 ASN A C 1
ATOM 756 O O . ASN A 1 96 ? 7.09 10.297 9.438 1 98.88 96 ASN A O 1
ATOM 760 N N . LEU A 1 97 ? 8.969 9.312 8.734 1 98.94 97 LEU A N 1
ATOM 761 C CA . LEU A 1 97 ? 9.531 9.172 10.07 1 98.94 97 LEU A CA 1
ATOM 762 C C . LEU A 1 97 ? 9.719 10.539 10.727 1 98.94 97 LEU A C 1
ATOM 764 O O . LEU A 1 97 ? 9.391 10.719 11.898 1 98.94 97 LEU A O 1
ATOM 768 N N . ILE A 1 98 ? 10.25 11.422 10.008 1 98.94 98 ILE A N 1
ATOM 769 C CA . ILE A 1 98 ? 10.508 12.766 10.523 1 98.94 98 ILE A CA 1
ATOM 770 C C . ILE A 1 98 ? 9.195 13.414 10.945 1 98.94 98 ILE A C 1
ATOM 772 O O . ILE A 1 98 ? 9.102 14 12.031 1 98.94 98 ILE A O 1
ATOM 776 N N . GLU A 1 99 ? 8.211 13.32 10.172 1 98.94 99 GLU A N 1
ATOM 777 C CA . GLU A 1 99 ? 6.918 13.93 10.484 1 98.94 99 GLU A CA 1
ATOM 778 C C . GLU A 1 99 ? 6.266 13.242 11.68 1 98.94 99 GLU A C 1
ATOM 780 O O . GLU A 1 99 ? 5.664 13.898 12.531 1 98.94 99 GLU A O 1
ATOM 785 N N . SER A 1 100 ? 6.375 11.906 11.742 1 98.94 100 SER A N 1
ATOM 786 C CA . SER A 1 100 ? 5.875 11.188 12.914 1 98.94 100 SER A CA 1
ATOM 787 C C . SER A 1 100 ? 6.562 11.664 14.188 1 98.94 100 SER A C 1
ATOM 789 O O . SER A 1 100 ? 5.91 11.859 15.219 1 98.94 100 SER A O 1
ATOM 791 N N . CYS A 1 101 ? 7.855 11.836 14.102 1 98.94 101 CYS A N 1
ATOM 792 C CA . CYS A 1 101 ? 8.633 12.289 15.25 1 98.94 101 CYS A CA 1
ATOM 793 C C . CYS A 1 101 ? 8.297 13.734 15.609 1 98.94 101 CYS A C 1
ATOM 795 O O . CYS A 1 101 ? 8.281 14.102 16.781 1 98.94 101 CYS A O 1
ATOM 797 N N . ALA A 1 102 ? 8.078 14.57 14.609 1 98.94 102 ALA A N 1
ATOM 798 C CA . ALA A 1 102 ? 7.676 15.945 14.867 1 98.94 102 ALA A CA 1
ATOM 799 C C . ALA A 1 102 ? 6.371 16 15.656 1 98.94 102 ALA A C 1
ATOM 801 O O . ALA A 1 102 ? 6.238 16.781 16.609 1 98.94 102 ALA A O 1
ATOM 802 N N . ILE A 1 103 ? 5.441 15.203 15.266 1 98.88 103 ILE A N 1
ATOM 803 C CA . ILE A 1 103 ? 4.168 15.125 15.969 1 98.88 103 ILE A CA 1
ATOM 804 C C . ILE A 1 103 ? 4.41 14.758 17.438 1 98.88 103 ILE A C 1
ATOM 806 O O . ILE A 1 103 ? 3.828 15.359 18.328 1 98.88 103 ILE A O 1
ATOM 810 N N . TYR A 1 104 ? 5.273 13.812 17.641 1 98.81 104 TYR A N 1
ATOM 811 C CA . TYR A 1 104 ? 5.586 13.336 18.984 1 98.81 104 TYR A CA 1
ATOM 812 C C . TYR A 1 104 ? 6.277 14.422 19.797 1 98.81 104 TYR A C 1
ATOM 814 O O . TYR A 1 104 ? 5.969 14.609 20.984 1 98.81 104 TYR A O 1
ATOM 822 N N . VAL A 1 105 ? 7.246 15.117 19.234 1 98.69 105 VAL A N 1
ATOM 823 C CA . VAL A 1 105 ? 8.086 16.078 19.938 1 98.69 105 VAL A CA 1
ATOM 824 C C . VAL A 1 105 ? 7.285 17.344 20.25 1 98.69 105 VAL A C 1
ATOM 826 O O . VAL A 1 105 ? 7.391 17.906 21.344 1 98.69 105 VAL A O 1
ATOM 829 N N . LEU A 1 106 ? 6.488 17.797 19.312 1 98.62 106 LEU A N 1
ATOM 830 C CA . LEU A 1 106 ? 5.812 19.078 19.438 1 98.62 106 LEU A CA 1
ATOM 831 C C . LEU A 1 106 ? 4.57 18.969 20.312 1 98.62 106 LEU A C 1
ATOM 833 O O . LEU A 1 106 ? 4.168 19.922 20.969 1 98.62 106 LEU A O 1
ATOM 837 N N . LYS A 1 107 ? 3.893 17.812 20.297 1 98.12 107 LYS A N 1
ATOM 838 C CA . LYS A 1 107 ? 2.721 17.5 21.109 1 98.12 107 LYS A CA 1
ATOM 839 C C . LYS A 1 107 ? 1.623 18.547 20.922 1 98.12 107 LYS A C 1
ATOM 841 O O . LYS A 1 107 ? 0.954 18.922 21.875 1 98.12 107 LYS A O 1
ATOM 846 N N . ASN A 1 108 ? 1.569 19.094 19.828 1 97.88 108 ASN A N 1
ATOM 847 C CA . ASN A 1 108 ? 0.615 20.094 19.391 1 97.88 108 ASN A CA 1
ATOM 848 C C . ASN A 1 108 ? 0.271 19.938 17.906 1 97.88 108 ASN A C 1
ATOM 850 O O . ASN A 1 108 ? 1.109 20.188 17.047 1 97.88 108 ASN A O 1
ATOM 854 N N . GLU A 1 109 ? -0.979 19.609 17.625 1 97.19 109 GLU A N 1
ATOM 855 C CA . GLU A 1 109 ? -1.389 19.25 16.266 1 97.19 109 GLU A CA 1
ATOM 856 C C . GLU A 1 109 ? -1.243 20.438 15.32 1 97.19 109 GLU A C 1
ATOM 858 O O . GLU A 1 109 ? -0.87 20.266 14.156 1 97.19 109 GLU A O 1
ATOM 863 N N . ARG A 1 110 ? -1.547 21.609 15.781 1 97.19 110 ARG A N 1
ATOM 864 C CA . ARG A 1 110 ? -1.441 22.797 14.945 1 97.19 110 ARG A CA 1
ATOM 865 C C . ARG A 1 110 ? 0.016 23.109 14.617 1 97.19 110 ARG A C 1
ATOM 867 O O . ARG A 1 110 ? 0.347 23.438 13.484 1 97.19 110 ARG A O 1
ATOM 874 N N . ALA A 1 111 ? 0.866 22.984 15.68 1 98.19 111 ALA A N 1
ATOM 875 C CA . ALA A 1 111 ? 2.295 23.203 15.461 1 98.19 111 ALA A CA 1
ATOM 876 C C . ALA A 1 111 ? 2.867 22.156 14.508 1 98.19 111 ALA A C 1
ATOM 878 O O . ALA A 1 111 ? 3.688 22.484 13.641 1 98.19 111 ALA A O 1
ATOM 879 N N . SER A 1 112 ? 2.438 20.969 14.68 1 98.69 112 SER A N 1
ATOM 880 C CA . SER A 1 112 ? 2.896 19.891 13.805 1 98.69 112 SER A CA 1
ATOM 881 C C . SER A 1 112 ? 2.49 20.141 12.359 1 98.69 112 SER A C 1
ATOM 883 O O . SER A 1 112 ? 3.289 19.938 11.445 1 98.69 112 SER A O 1
ATOM 885 N N . PHE A 1 113 ? 1.268 20.594 12.195 1 98.81 113 PHE A N 1
ATOM 886 C CA . PHE A 1 113 ? 0.805 20.875 10.844 1 98.81 113 PHE A CA 1
ATOM 887 C C . PHE A 1 113 ? 1.571 22.047 10.234 1 98.81 113 PHE A C 1
ATOM 889 O O . PHE A 1 113 ? 1.949 22 9.062 1 98.81 113 PHE A O 1
ATOM 896 N N . ASN A 1 114 ? 1.71 23.094 11.039 1 98.62 114 ASN A N 1
ATOM 897 C CA . ASN A 1 114 ? 2.484 24.234 10.562 1 98.62 114 ASN A CA 1
ATOM 898 C C . ASN A 1 114 ? 3.875 23.797 10.094 1 98.62 114 ASN A C 1
ATOM 900 O O . ASN A 1 114 ? 4.363 24.281 9.07 1 98.62 114 ASN A O 1
ATOM 904 N N . TYR A 1 115 ? 4.5 22.953 10.859 1 98.88 115 TYR A N 1
ATOM 905 C CA . TYR A 1 115 ? 5.816 22.422 10.523 1 98.88 115 TYR A CA 1
ATOM 906 C C . TYR A 1 115 ? 5.77 21.625 9.219 1 98.88 115 TYR A C 1
ATOM 908 O O . TYR A 1 115 ? 6.598 21.844 8.328 1 98.88 115 TYR A O 1
ATOM 916 N N . SER A 1 116 ? 4.801 20.734 9.055 1 98.81 116 SER A N 1
ATOM 917 C CA . SER A 1 116 ? 4.648 19.922 7.852 1 98.81 116 SER A CA 1
ATOM 918 C C . SER A 1 116 ? 4.332 20.781 6.633 1 98.81 116 SER A C 1
ATOM 920 O O . SER A 1 116 ? 4.812 20.5 5.531 1 98.81 116 SER A O 1
ATOM 922 N N . HIS A 1 117 ? 3.504 21.797 6.812 1 98.81 117 HIS A N 1
ATOM 923 C CA . HIS A 1 117 ? 3.203 22.734 5.727 1 98.81 117 HIS A CA 1
ATOM 924 C C . HIS A 1 117 ? 4.465 23.438 5.242 1 98.81 117 HIS A C 1
ATOM 926 O O . HIS A 1 117 ? 4.656 23.609 4.035 1 98.81 117 HIS A O 1
ATOM 932 N N . CYS A 1 118 ? 5.281 23.906 6.184 1 98.69 118 CYS A N 1
ATOM 933 C CA . CYS A 1 118 ? 6.539 24.547 5.824 1 98.69 118 CYS A CA 1
ATOM 934 C C . CYS A 1 118 ? 7.391 23.625 4.949 1 98.69 118 CYS A C 1
ATOM 936 O O . CYS A 1 118 ? 7.883 24.047 3.902 1 98.69 118 CYS A O 1
ATOM 938 N N . ILE A 1 119 ? 7.523 22.391 5.328 1 98.62 119 ILE A N 1
ATOM 939 C CA . ILE A 1 119 ? 8.328 21.438 4.586 1 98.62 119 ILE A CA 1
ATOM 940 C C . ILE A 1 119 ? 7.723 21.219 3.201 1 98.62 119 ILE A C 1
ATOM 942 O O . ILE A 1 119 ? 8.422 21.297 2.191 1 98.62 119 ILE A O 1
ATOM 946 N N . ALA A 1 120 ? 6.398 20.969 3.178 1 98 120 ALA A N 1
ATOM 947 C CA . ALA A 1 120 ? 5.707 20.734 1.912 1 98 120 ALA A CA 1
ATOM 948 C C . ALA A 1 120 ? 5.883 21.922 0.962 1 98 120 ALA A C 1
ATOM 950 O O . ALA A 1 120 ? 6.023 21.734 -0.248 1 98 120 ALA A O 1
ATOM 951 N N . SER A 1 121 ? 5.844 23.094 1.539 1 97.38 121 SER A N 1
ATOM 952 C CA . SER A 1 121 ? 5.996 24.297 0.733 1 97.38 121 SER A CA 1
ATOM 953 C C . SER A 1 121 ? 7.363 24.344 0.066 1 97.38 121 SER A C 1
ATOM 955 O O . SER A 1 121 ? 7.477 24.719 -1.104 1 97.38 121 SER A O 1
ATOM 957 N N . TYR A 1 122 ? 8.359 23.969 0.752 1 96.56 122 TYR A N 1
ATOM 958 C CA . TYR A 1 122 ? 9.703 23.953 0.182 1 96.56 122 TYR A CA 1
ATOM 959 C C . TYR A 1 122 ? 9.828 22.875 -0.88 1 96.56 122 TYR A C 1
ATOM 961 O O . TYR A 1 122 ? 10.469 23.078 -1.916 1 96.56 122 TYR A O 1
ATOM 969 N N . LEU A 1 123 ? 9.258 21.734 -0.577 1 95.31 123 LEU A N 1
ATOM 970 C CA . LEU A 1 123 ? 9.32 20.625 -1.527 1 95.31 123 LEU A CA 1
ATOM 971 C C . LEU A 1 123 ? 8.594 20.984 -2.82 1 95.31 123 LEU A C 1
ATOM 973 O O . LEU A 1 123 ? 8.984 20.547 -3.9 1 95.31 123 LEU A O 1
ATOM 977 N N . ASN A 1 124 ? 7.574 21.703 -2.748 1 92.25 124 ASN A N 1
ATOM 978 C CA . ASN A 1 124 ? 6.75 22.094 -3.887 1 92.25 124 ASN A CA 1
ATOM 979 C C . ASN A 1 124 ? 7.449 23.156 -4.746 1 92.25 124 ASN A C 1
ATOM 981 O O . ASN A 1 124 ? 7.223 23.219 -5.953 1 92.25 124 ASN A O 1
ATOM 985 N N . THR A 1 125 ? 8.203 23.953 -4.215 1 89.25 125 THR A N 1
ATOM 986 C CA . THR A 1 125 ? 8.75 25.109 -4.926 1 89.25 125 THR A CA 1
ATOM 987 C C . THR A 1 125 ? 10.188 24.844 -5.344 1 89.25 125 THR A C 1
ATOM 989 O O . THR A 1 125 ? 10.688 25.469 -6.285 1 89.25 125 THR A O 1
ATOM 992 N N . GLN A 1 126 ? 10.828 24.125 -4.59 1 76.19 126 GLN A N 1
ATOM 993 C CA . GLN A 1 126 ? 12.242 23.906 -4.887 1 76.19 126 GLN A CA 1
ATOM 994 C C . GLN A 1 126 ? 12.469 22.531 -5.5 1 76.19 126 GLN A C 1
ATOM 996 O O . GLN A 1 126 ? 11.992 21.516 -4.973 1 76.19 126 GLN A O 1
ATOM 1001 N N . ARG A 1 127 ? 13.172 22.672 -6.465 1 66 127 ARG A N 1
ATOM 1002 C CA . ARG A 1 127 ? 13.539 21.438 -7.141 1 66 127 ARG A CA 1
ATOM 1003 C C . ARG A 1 127 ? 14.625 20.688 -6.367 1 66 127 ARG A C 1
ATOM 1005 O O . ARG A 1 127 ? 15.477 21.312 -5.738 1 66 127 ARG A O 1
ATOM 1012 N N . ARG A 1 128 ? 14.445 19.562 -6.07 1 68 128 ARG A N 1
ATOM 1013 C CA . ARG A 1 128 ? 15.5 18.656 -5.664 1 68 128 ARG A CA 1
ATOM 1014 C C . ARG A 1 128 ? 15.805 18.781 -4.176 1 68 128 ARG A C 1
ATOM 1016 O O . ARG A 1 128 ? 16.938 18.531 -3.744 1 68 128 ARG A O 1
ATOM 1023 N N . VAL A 1 129 ? 15 19.328 -3.555 1 74.25 129 VAL A N 1
ATOM 1024 C CA . VAL A 1 129 ? 15.289 19.422 -2.127 1 74.25 129 VAL A CA 1
ATOM 1025 C C . VAL A 1 129 ? 14.977 18.094 -1.449 1 74.25 129 VAL A C 1
ATOM 1027 O O . VAL A 1 129 ? 13.938 17.469 -1.717 1 74.25 129 VAL A O 1
ATOM 1030 N N . ASP A 1 130 ? 16.094 17.766 -0.697 1 90.62 130 ASP A N 1
ATOM 1031 C CA . ASP A 1 130 ? 15.898 16.547 0.089 1 90.62 130 ASP A CA 1
ATOM 1032 C C . ASP A 1 130 ? 15.062 16.828 1.339 1 90.62 130 ASP A C 1
ATOM 1034 O O . ASP A 1 130 ? 15.148 17.922 1.913 1 90.62 130 ASP A O 1
ATOM 1038 N N . PHE A 1 131 ? 14.289 15.945 1.743 1 96.31 131 PHE A N 1
ATOM 1039 C CA . PHE A 1 131 ? 13.312 16.094 2.818 1 96.31 131 PHE A CA 1
ATOM 1040 C C . PHE A 1 131 ? 14 16.516 4.113 1 96.31 131 PHE A C 1
ATOM 1042 O O . PHE A 1 131 ? 13.586 17.469 4.766 1 96.31 131 PHE A O 1
ATOM 1049 N N . PRO A 1 132 ? 15.156 15.945 4.578 1 97.56 132 PRO A N 1
ATOM 1050 C CA . PRO A 1 132 ? 15.797 16.344 5.832 1 97.56 132 PRO A CA 1
ATOM 1051 C C . PRO A 1 132 ? 16.281 17.797 5.816 1 97.56 132 PRO A C 1
ATOM 1053 O O . PRO A 1 132 ? 16.219 18.484 6.84 1 97.56 132 PRO A O 1
ATOM 1056 N N . LYS A 1 133 ? 16.734 18.234 4.691 1 96.75 133 LYS A N 1
ATOM 1057 C CA . LYS A 1 133 ? 17.188 19.609 4.586 1 96.75 133 LYS A CA 1
ATOM 1058 C C . LYS A 1 133 ? 16.016 20.578 4.77 1 96.75 133 LYS A C 1
ATOM 1060 O O . LYS A 1 133 ? 16.125 21.578 5.488 1 96.75 133 LYS A O 1
ATOM 1065 N N . ALA A 1 134 ? 14.938 20.281 4.051 1 97.88 134 ALA A N 1
ATOM 1066 C CA . ALA A 1 134 ? 13.734 21.094 4.219 1 97.88 134 ALA A CA 1
ATOM 1067 C C . ALA A 1 134 ? 13.242 21.062 5.664 1 97.88 134 ALA A C 1
ATOM 1069 O O . ALA A 1 134 ? 12.852 22.094 6.219 1 97.88 134 ALA A O 1
ATOM 1070 N N . ALA A 1 135 ? 13.289 19.906 6.262 1 98.69 135 ALA A N 1
ATOM 1071 C CA . ALA A 1 135 ? 12.852 19.719 7.645 1 98.69 135 ALA A CA 1
ATOM 1072 C C . ALA A 1 135 ? 13.695 20.562 8.602 1 98.69 135 ALA A C 1
ATOM 1074 O O . ALA A 1 135 ? 13.156 21.219 9.5 1 98.69 135 ALA A O 1
ATOM 1075 N N . LYS A 1 136 ? 14.969 20.531 8.445 1 98.44 136 LYS A N 1
ATOM 1076 C CA . LYS A 1 136 ? 15.867 21.297 9.297 1 98.44 136 LYS A CA 1
ATOM 1077 C C . LYS A 1 136 ? 15.641 22.797 9.125 1 98.44 136 LYS A C 1
ATOM 1079 O O . LYS A 1 136 ? 15.625 23.547 10.109 1 98.44 136 LYS A O 1
ATOM 1084 N N . ARG A 1 137 ? 15.523 23.203 7.945 1 97.62 137 ARG A N 1
ATOM 1085 C CA . ARG A 1 137 ? 15.273 24.609 7.668 1 97.62 137 ARG A CA 1
ATOM 1086 C C . ARG A 1 137 ? 13.992 25.078 8.352 1 97.62 137 ARG A C 1
ATOM 1088 O O . ARG A 1 137 ? 13.977 26.125 9 1 97.62 137 ARG A O 1
ATOM 1095 N N . CYS A 1 138 ? 12.93 24.281 8.156 1 98.69 138 CYS A N 1
ATOM 1096 C CA . CYS A 1 138 ? 11.641 24.641 8.734 1 98.69 138 CYS A CA 1
ATOM 1097 C C . CYS A 1 138 ? 11.703 24.625 10.258 1 98.69 138 CYS A C 1
ATOM 1099 O O . CYS A 1 138 ? 11.055 25.453 10.914 1 98.69 138 CYS A O 1
ATOM 1101 N N . ALA A 1 139 ? 12.438 23.734 10.852 1 98.88 139 ALA A N 1
ATOM 1102 C CA . ALA A 1 139 ? 12.633 23.719 12.297 1 98.88 139 ALA A CA 1
ATOM 1103 C C . ALA A 1 139 ? 13.281 25.016 12.773 1 98.88 139 ALA A C 1
ATOM 1105 O O . ALA A 1 139 ? 12.836 25.609 13.758 1 98.88 139 ALA A O 1
ATOM 1106 N N . ASN A 1 140 ? 14.273 25.406 12.07 1 98.56 140 ASN A N 1
ATOM 1107 C CA . ASN A 1 140 ? 14.945 26.656 12.414 1 98.56 140 ASN A CA 1
ATOM 1108 C C . ASN A 1 140 ? 14 27.844 12.281 1 98.56 140 ASN A C 1
ATOM 1110 O O . ASN A 1 140 ? 13.945 28.703 13.172 1 98.56 140 ASN A O 1
ATOM 1114 N N . GLU A 1 141 ? 13.273 27.906 11.242 1 98.38 141 GLU A N 1
ATOM 1115 C CA . GLU A 1 141 ? 12.359 29 10.984 1 98.38 141 GLU A CA 1
ATOM 1116 C C . GLU A 1 141 ? 11.281 29.094 12.07 1 98.38 141 GLU A C 1
ATOM 1118 O O . GLU A 1 141 ? 10.797 30.188 12.383 1 98.38 141 GLU A O 1
ATOM 1123 N N . GLN A 1 142 ? 10.945 27.969 12.609 1 98.5 142 GLN A N 1
ATOM 1124 C CA . GLN A 1 142 ? 9.844 27.938 13.562 1 98.5 142 GLN A CA 1
ATOM 1125 C C . GLN A 1 142 ? 10.344 27.703 14.984 1 98.5 142 GLN A C 1
ATOM 1127 O O . GLN A 1 142 ? 9.562 27.375 15.875 1 98.5 142 GLN A O 1
ATOM 1132 N N . SER A 1 143 ? 11.625 27.828 15.195 1 98.31 143 SER A N 1
ATOM 1133 C CA . SER A 1 143 ? 12.273 27.703 16.5 1 98.31 143 SER A CA 1
ATOM 1134 C C . SER A 1 143 ? 11.992 26.344 17.141 1 98.31 143 SER A C 1
ATOM 1136 O O . SER A 1 143 ? 11.648 26.266 18.312 1 98.31 143 SER A O 1
ATOM 1138 N N . ILE A 1 144 ? 12.008 25.344 16.328 1 98.56 144 ILE A N 1
ATOM 1139 C CA . ILE A 1 144 ? 11.867 23.953 16.766 1 98.56 144 ILE A CA 1
ATOM 1140 C C . ILE A 1 144 ? 13.242 23.312 16.891 1 98.56 144 ILE A C 1
ATOM 1142 O O . ILE A 1 144 ? 14.117 23.516 16.047 1 98.56 144 ILE A O 1
ATOM 1146 N N . ASN A 1 145 ? 13.43 22.562 17.922 1 98.06 145 ASN A N 1
ATOM 1147 C CA . ASN A 1 145 ? 14.664 21.812 18.094 1 98.06 145 ASN A CA 1
ATOM 1148 C C . ASN A 1 145 ? 14.727 20.609 17.156 1 98.06 145 ASN A C 1
ATOM 1150 O O . ASN A 1 145 ? 14.258 19.531 17.516 1 98.06 145 ASN A O 1
ATOM 1154 N N . TYR A 1 146 ? 15.391 20.766 16.141 1 98.56 146 TYR A N 1
ATOM 1155 C CA . TYR A 1 146 ? 15.438 19.719 15.125 1 98.56 146 TYR A CA 1
ATOM 1156 C C . TYR A 1 146 ? 16.219 18.5 15.617 1 98.56 146 TYR A C 1
ATOM 1158 O O . TYR A 1 146 ? 15.938 17.375 15.211 1 98.56 146 TYR A O 1
ATOM 1166 N N . ASP A 1 147 ? 17.188 18.688 16.5 1 98.56 147 ASP A N 1
ATOM 1167 C CA . ASP A 1 147 ? 18.016 17.578 16.969 1 98.56 147 ASP A CA 1
ATOM 1168 C C . ASP A 1 147 ? 17.172 16.516 17.672 1 98.56 147 ASP A C 1
ATOM 1170 O O . ASP A 1 147 ? 17.469 15.328 17.578 1 98.56 147 ASP A O 1
ATOM 1174 N N . GLN A 1 148 ? 16.203 16.969 18.312 1 98.75 148 GLN A N 1
ATOM 1175 C CA . GLN A 1 148 ? 15.305 16.031 18.969 1 98.75 148 GLN A CA 1
ATOM 1176 C C . GLN A 1 148 ? 14.516 15.211 17.953 1 98.75 148 GLN A C 1
ATOM 1178 O O . GLN A 1 148 ? 14.32 14.008 18.141 1 98.75 148 GLN A O 1
ATOM 1183 N N . ILE A 1 149 ? 14.016 15.844 16.922 1 98.88 149 ILE A N 1
ATOM 1184 C CA . ILE A 1 149 ? 13.266 15.172 15.867 1 98.88 149 ILE A CA 1
ATOM 1185 C C . ILE A 1 149 ? 14.172 14.18 15.133 1 98.88 149 ILE A C 1
ATOM 1187 O O . ILE A 1 149 ? 13.773 13.047 14.883 1 98.88 149 ILE A O 1
ATOM 1191 N N . ASP A 1 150 ? 15.352 14.641 14.867 1 98.75 150 ASP A N 1
ATOM 1192 C CA . ASP A 1 150 ? 16.328 13.82 14.148 1 98.75 150 ASP A CA 1
ATOM 1193 C C . ASP A 1 150 ? 16.703 12.586 14.953 1 98.75 150 ASP A C 1
ATOM 1195 O O . ASP A 1 150 ? 16.797 11.484 14.406 1 98.75 150 ASP A O 1
ATOM 1199 N N . ALA A 1 151 ? 16.984 12.758 16.234 1 98.75 151 ALA A N 1
ATOM 1200 C CA . ALA A 1 151 ? 17.312 11.633 17.125 1 98.75 151 ALA A CA 1
ATOM 1201 C C . ALA A 1 151 ? 16.172 10.633 17.188 1 98.75 151 ALA A C 1
ATOM 1203 O O . ALA A 1 151 ? 16.391 9.422 17.156 1 98.75 151 ALA A O 1
ATOM 1204 N N . CYS A 1 152 ? 15.016 11.164 17.266 1 98.88 152 CYS A N 1
ATOM 1205 C CA . CYS A 1 152 ? 13.828 10.32 17.25 1 98.88 152 CYS A CA 1
ATOM 1206 C C . CYS A 1 152 ? 13.719 9.547 15.953 1 98.88 152 CYS A C 1
ATOM 1208 O O . CYS A 1 152 ? 13.523 8.328 15.961 1 98.88 152 CYS A O 1
ATOM 1210 N N . ALA A 1 153 ? 13.852 10.18 14.82 1 98.81 153 ALA A N 1
ATOM 1211 C CA . ALA A 1 153 ? 13.641 9.594 13.492 1 98.81 153 ALA A CA 1
ATOM 1212 C C . ALA A 1 153 ? 14.688 8.516 13.203 1 98.81 153 ALA A C 1
ATOM 1214 O O . ALA A 1 153 ? 14.43 7.598 12.422 1 98.81 153 ALA A O 1
ATOM 1215 N N . ASN A 1 154 ? 15.82 8.602 13.852 1 98.38 154 ASN A N 1
ATOM 1216 C CA . ASN A 1 154 ? 16.906 7.66 13.594 1 98.38 154 ASN A CA 1
ATOM 1217 C C . ASN A 1 154 ? 17.016 6.617 14.711 1 98.38 154 ASN A C 1
ATOM 1219 O O . ASN A 1 154 ? 17.969 5.844 14.742 1 98.38 154 ASN A O 1
ATOM 1223 N N . GLY A 1 155 ? 16.047 6.598 15.617 1 98.44 155 GLY A N 1
ATOM 1224 C CA . GLY A 1 155 ? 16.094 5.688 16.75 1 98.44 155 GLY A CA 1
ATOM 1225 C C . GLY A 1 155 ? 14.898 4.754 16.812 1 98.44 155 GLY A C 1
ATOM 1226 O O . GLY A 1 155 ? 14.031 4.773 15.93 1 98.44 155 GLY A O 1
ATOM 1227 N N . GLN A 1 156 ? 14.859 4 17.875 1 98.31 156 GLN A N 1
ATOM 1228 C CA . GLN A 1 156 ? 13.805 3.014 18.094 1 98.31 156 GLN A CA 1
ATOM 1229 C C . GLN A 1 156 ? 12.453 3.691 18.297 1 98.31 156 GLN A C 1
ATOM 1231 O O . GLN A 1 156 ? 11.422 3.164 17.875 1 98.31 156 GLN A O 1
ATOM 1236 N N . LEU A 1 157 ? 12.539 4.789 18.922 1 98.75 157 LEU A N 1
ATOM 1237 C CA . LEU A 1 157 ? 11.297 5.52 19.156 1 98.75 157 LEU A CA 1
ATOM 1238 C C . LEU A 1 157 ? 10.602 5.859 17.844 1 98.75 157 LEU A C 1
ATOM 1240 O O . LEU A 1 157 ? 9.406 5.59 17.688 1 98.75 157 LEU A O 1
ATOM 1244 N N . GLY A 1 158 ? 11.305 6.469 16.922 1 98.88 158 GLY A N 1
ATOM 1245 C CA . GLY A 1 158 ? 10.742 6.797 15.617 1 98.88 158 GLY A CA 1
ATOM 1246 C C . GLY A 1 158 ? 10.211 5.582 14.875 1 98.88 158 GLY A C 1
ATOM 1247 O O . GLY A 1 158 ? 9.172 5.652 14.227 1 98.88 158 GLY A O 1
ATOM 1248 N N . ASN A 1 159 ? 10.969 4.539 14.945 1 98.88 159 ASN A N 1
ATOM 1249 C CA . ASN A 1 159 ? 10.547 3.293 14.32 1 98.88 159 ASN A CA 1
ATOM 1250 C C . ASN A 1 159 ? 9.188 2.834 14.852 1 98.88 159 ASN A C 1
ATOM 1252 O O . ASN A 1 159 ? 8.305 2.465 14.07 1 98.88 159 ASN A O 1
ATOM 1256 N N . GLN A 1 160 ? 9.031 2.912 16.141 1 98.81 160 GLN A N 1
ATOM 1257 C CA . GLN A 1 160 ? 7.781 2.498 16.766 1 98.81 160 GLN A CA 1
ATOM 1258 C C . GLN A 1 160 ? 6.652 3.469 16.438 1 98.81 160 GLN A C 1
ATOM 1260 O O . GLN A 1 160 ? 5.504 3.055 16.25 1 98.81 160 GLN A O 1
ATOM 1265 N N . LEU A 1 161 ? 6.969 4.746 16.438 1 98.94 161 LEU A N 1
ATOM 1266 C CA . LEU A 1 161 ? 5.961 5.742 16.094 1 98.94 161 LEU A CA 1
ATOM 1267 C C . LEU A 1 161 ? 5.453 5.531 14.664 1 98.94 161 LEU A C 1
ATOM 1269 O O . LEU A 1 161 ? 4.254 5.645 14.406 1 98.94 161 LEU A O 1
ATOM 1273 N N . GLU A 1 162 ? 6.387 5.223 13.758 1 98.88 162 GLU A N 1
ATOM 1274 C CA . GLU A 1 162 ? 5.988 4.973 12.375 1 98.88 162 GLU A CA 1
ATOM 1275 C C . GLU A 1 162 ? 5.113 3.725 12.273 1 98.88 162 GLU A C 1
ATOM 1277 O O . GLU A 1 162 ? 4.176 3.684 11.477 1 98.88 162 GLU A O 1
ATOM 1282 N N . HIS A 1 163 ? 5.434 2.711 13.047 1 98.81 163 HIS A N 1
ATOM 1283 C CA . HIS A 1 163 ? 4.57 1.538 13.117 1 98.81 163 HIS A CA 1
ATOM 1284 C C . HIS A 1 163 ? 3.172 1.913 13.602 1 98.81 163 HIS A C 1
ATOM 1286 O O . HIS A 1 163 ? 2.176 1.384 13.102 1 98.81 163 HIS A O 1
ATOM 1292 N N . GLN A 1 164 ? 3.09 2.748 14.547 1 98.81 164 GLN A N 1
ATOM 1293 C CA . GLN A 1 164 ? 1.785 3.191 15.023 1 98.81 164 GLN A CA 1
ATOM 1294 C C . GLN A 1 164 ? 0.998 3.883 13.914 1 98.81 164 GLN A C 1
ATOM 1296 O O . GLN A 1 164 ? -0.225 3.746 13.836 1 98.81 164 GLN A O 1
ATOM 1301 N N . MET A 1 165 ? 1.684 4.68 13.07 1 98.88 165 MET A N 1
ATOM 1302 C CA . MET A 1 165 ? 1.014 5.293 11.93 1 98.88 165 MET A CA 1
ATOM 1303 C C . MET A 1 165 ? 0.505 4.23 10.961 1 98.88 165 MET A C 1
ATOM 1305 O O . MET A 1 165 ? -0.568 4.383 10.367 1 98.88 165 MET A O 1
ATOM 1309 N N . ALA A 1 166 ? 1.302 3.186 10.781 1 98.5 166 ALA A N 1
ATOM 1310 C CA . ALA A 1 166 ? 0.876 2.049 9.969 1 98.5 166 ALA A CA 1
ATOM 1311 C C . ALA A 1 166 ? -0.412 1.438 10.516 1 98.5 166 ALA A C 1
ATOM 1313 O O . ALA A 1 166 ? -1.345 1.163 9.758 1 98.5 166 ALA A O 1
ATOM 1314 N N . VAL A 1 167 ? -0.449 1.2 11.797 1 98 167 VAL A N 1
ATOM 1315 C CA . VAL A 1 167 ? -1.595 0.591 12.469 1 98 167 VAL A CA 1
ATOM 1316 C C . VAL A 1 167 ? -2.83 1.467 12.273 1 98 167 VAL A C 1
ATOM 1318 O O . VAL A 1 167 ? -3.912 0.965 11.961 1 98 167 VAL A O 1
ATOM 1321 N N . ARG A 1 168 ? -2.658 2.736 12.453 1 98.25 168 ARG A N 1
ATOM 1322 C CA . ARG A 1 168 ? -3.762 3.672 12.266 1 98.25 168 ARG A CA 1
ATOM 1323 C C . ARG A 1 168 ? -4.289 3.617 10.836 1 98.25 168 ARG A C 1
ATOM 1325 O O . ARG A 1 168 ? -5.5 3.648 10.617 1 98.25 168 ARG A O 1
ATOM 1332 N N . THR A 1 169 ? -3.424 3.588 9.906 1 98.06 169 THR A N 1
ATOM 1333 C CA . THR A 1 169 ? -3.805 3.568 8.5 1 98.06 169 THR A CA 1
ATOM 1334 C C . THR A 1 169 ? -4.539 2.275 8.156 1 98.06 169 THR A C 1
ATOM 1336 O O . THR A 1 169 ? -5.555 2.301 7.457 1 98.06 169 THR A O 1
ATOM 1339 N N . ARG A 1 170 ? -4.082 1.147 8.68 1 94.94 170 ARG A N 1
ATOM 1340 C CA . ARG A 1 170 ? -4.668 -0.159 8.398 1 94.94 170 ARG A CA 1
ATOM 1341 C C . ARG A 1 170 ? -6.059 -0.28 9.023 1 94.94 170 ARG A C 1
ATOM 1343 O O . ARG A 1 170 ? -6.855 -1.12 8.602 1 94.94 170 ARG A O 1
ATOM 1350 N N . ALA A 1 171 ? -6.371 0.544 9.977 1 95.62 171 ALA A N 1
ATOM 1351 C CA . ALA A 1 171 ? -7.629 0.466 10.711 1 95.62 171 ALA A CA 1
ATOM 1352 C C . ALA A 1 171 ? -8.742 1.205 9.969 1 95.62 171 ALA A C 1
ATOM 1354 O O . ALA A 1 171 ? -9.906 1.148 10.367 1 95.62 171 ALA A O 1
ATOM 1355 N N . LEU A 1 172 ? -8.391 1.852 8.93 1 96.81 172 LEU A N 1
ATOM 1356 C CA . LEU A 1 172 ? -9.367 2.629 8.172 1 96.81 172 LEU A CA 1
ATOM 1357 C C . LEU A 1 172 ? -10.477 1.731 7.629 1 96.81 172 LEU A C 1
ATOM 1359 O O . LEU A 1 172 ? -10.203 0.616 7.176 1 96.81 172 LEU A O 1
ATOM 1363 N N . ASN A 1 173 ? -11.672 2.256 7.672 1 93.25 173 ASN A N 1
ATOM 1364 C CA . ASN A 1 173 ? -12.852 1.647 7.07 1 93.25 173 ASN A CA 1
ATOM 1365 C C . ASN A 1 173 ? -13.703 2.68 6.332 1 93.25 173 ASN A C 1
ATOM 1367 O O . ASN A 1 173 ? -14.305 3.553 6.957 1 93.25 173 ASN A O 1
ATOM 1371 N N . PRO A 1 174 ? -13.836 2.568 5.129 1 93.75 174 PRO A N 1
ATOM 1372 C CA . PRO A 1 174 ? -13.141 1.595 4.285 1 93.75 174 PRO A CA 1
ATOM 1373 C C . PRO A 1 174 ? -11.625 1.785 4.285 1 93.75 174 PRO A C 1
ATOM 1375 O O . PRO A 1 174 ? -11.141 2.861 4.637 1 93.75 174 PRO A O 1
ATOM 1378 N N . SER A 1 175 ? -10.914 0.692 3.83 1 93.81 175 SER A N 1
ATOM 1379 C CA . SER A 1 175 ? -9.469 0.803 3.619 1 93.81 175 SER A CA 1
ATOM 1380 C C . SER A 1 175 ? -9.148 1.863 2.572 1 93.81 175 SER A C 1
ATOM 1382 O O . SER A 1 175 ? -9.891 2.039 1.607 1 93.81 175 SER A O 1
ATOM 1384 N N . HIS A 1 176 ? -8.008 2.484 2.766 1 96 176 HIS A N 1
ATOM 1385 C CA . HIS A 1 176 ? -7.609 3.494 1.792 1 96 176 HIS A CA 1
ATOM 1386 C C . HIS A 1 176 ? -7.121 2.852 0.499 1 96 176 HIS A C 1
ATOM 1388 O O . HIS A 1 176 ? -6.527 1.769 0.524 1 96 176 HIS A O 1
ATOM 1394 N N . ASN A 1 177 ? -7.301 3.574 -0.604 1 94.12 177 ASN A N 1
ATOM 1395 C CA . ASN A 1 177 ? -6.898 3.047 -1.902 1 94.12 177 ASN A CA 1
ATOM 1396 C C . ASN A 1 177 ? -5.887 3.961 -2.588 1 94.12 177 ASN A C 1
ATOM 1398 O O . ASN A 1 177 ? -5.359 3.625 -3.65 1 94.12 177 ASN A O 1
ATOM 1402 N N . TYR A 1 178 ? -5.727 5.109 -2.094 1 95.62 178 TYR A N 1
ATOM 1403 C CA . TYR A 1 178 ? -4.793 6.133 -2.549 1 95.62 178 TYR A CA 1
ATOM 1404 C C . TYR A 1 178 ? -4.535 7.16 -1.454 1 95.62 178 TYR A C 1
ATOM 1406 O O . TYR A 1 178 ? -5.145 7.105 -0.385 1 95.62 178 TYR A O 1
ATOM 1414 N N . VAL A 1 179 ? -3.562 8 -1.704 1 97.75 179 VAL A N 1
ATOM 1415 C CA . VAL A 1 179 ? -3.363 9.156 -0.838 1 97.75 179 VAL A CA 1
ATOM 1416 C C . VAL A 1 179 ? -3.205 10.414 -1.687 1 97.75 179 VAL A C 1
ATOM 1418 O O . VAL A 1 179 ? -2.77 10.344 -2.838 1 97.75 179 VAL A O 1
ATOM 1421 N N . PRO A 1 180 ? -3.59 11.594 -1.083 1 98.44 180 PRO A N 1
ATOM 1422 C CA . PRO A 1 180 ? -4.09 11.797 0.277 1 98.44 180 PRO A CA 1
ATOM 1423 C C . PRO A 1 180 ? -5.461 11.164 0.503 1 98.44 180 PRO A C 1
ATOM 1425 O O . PRO A 1 180 ? -6.301 11.164 -0.402 1 98.44 180 PRO A O 1
ATOM 1428 N N . TRP A 1 181 ? -5.633 10.586 1.67 1 98.69 181 TRP A N 1
ATOM 1429 C CA . TRP A 1 181 ? -6.895 10.062 2.186 1 98.69 181 TRP A CA 1
ATOM 1430 C C . TRP A 1 181 ? -7.371 10.875 3.385 1 98.69 181 TRP A C 1
ATOM 1432 O O . TRP A 1 181 ? -6.633 11.055 4.359 1 98.69 181 TRP A O 1
ATOM 1442 N N . VAL A 1 182 ? -8.602 11.438 3.303 1 98.81 182 VAL A N 1
ATOM 1443 C CA . VAL A 1 182 ? -9.062 12.344 4.348 1 98.81 182 VAL A CA 1
ATOM 1444 C C . VAL A 1 182 ? -10.328 11.789 5 1 98.81 182 VAL A C 1
ATOM 1446 O O . VAL A 1 182 ? -11.219 11.289 4.309 1 98.81 182 VAL A O 1
ATOM 1449 N N . THR A 1 183 ? -10.391 11.859 6.301 1 98.75 183 THR A N 1
ATOM 1450 C CA . THR A 1 183 ? -11.633 11.609 7.023 1 98.75 183 THR A CA 1
ATOM 1451 C C . THR A 1 183 ? -12.109 12.875 7.723 1 98.75 183 THR A C 1
ATOM 1453 O O . THR A 1 183 ? -11.305 13.656 8.234 1 98.75 183 THR A O 1
ATOM 1456 N N . ILE A 1 184 ? -13.367 13.156 7.688 1 98.75 184 ILE A N 1
ATOM 1457 C CA . ILE A 1 184 ? -14.062 14.211 8.414 1 98.75 184 ILE A CA 1
ATOM 1458 C C . ILE A 1 184 ? -14.883 13.609 9.555 1 98.75 184 ILE A C 1
ATOM 1460 O O . ILE A 1 184 ? -15.859 12.898 9.312 1 98.75 184 ILE A O 1
ATOM 1464 N N . ASN A 1 185 ? -14.406 13.875 10.82 1 98.31 185 ASN A N 1
ATOM 1465 C CA . ASN A 1 185 ? -15.008 13.234 11.977 1 98.31 185 ASN A CA 1
ATOM 1466 C C . ASN A 1 185 ? -15.031 11.711 11.828 1 98.31 185 ASN A C 1
ATOM 1468 O O . ASN A 1 185 ? -16.047 11.07 12.109 1 98.31 185 ASN A O 1
ATOM 1472 N N . GLY A 1 186 ? -14 11.195 11.195 1 98.19 186 GLY A N 1
ATOM 1473 C CA . GLY A 1 186 ? -13.805 9.758 11.109 1 98.19 186 GLY A CA 1
ATOM 1474 C C . GLY A 1 186 ? -14.477 9.141 9.891 1 98.19 186 GLY A C 1
ATOM 1475 O O . GLY A 1 186 ? -14.359 7.941 9.656 1 98.19 186 GLY A O 1
ATOM 1476 N N . VAL A 1 187 ? -15.117 9.953 9.102 1 98.31 187 VAL A N 1
ATOM 1477 C CA . VAL A 1 187 ? -15.906 9.438 7.984 1 98.31 187 VAL A CA 1
ATOM 1478 C C . VAL A 1 187 ? -15.219 9.766 6.664 1 98.31 187 VAL A C 1
ATOM 1480 O O . VAL A 1 187 ? -14.734 10.883 6.473 1 98.31 187 VAL A O 1
ATOM 1483 N N . HIS A 1 188 ? -15.18 8.781 5.758 1 98.31 188 HIS A N 1
ATOM 1484 C CA . HIS A 1 188 ? -14.68 8.984 4.402 1 98.31 188 HIS A CA 1
ATOM 1485 C C . HIS A 1 188 ? -15.711 8.562 3.365 1 98.31 188 HIS A C 1
ATOM 1487 O O . HIS A 1 188 ? -16.312 7.492 3.484 1 98.31 188 HIS A O 1
ATOM 1493 N N . THR A 1 189 ? -15.906 9.328 2.395 1 97.19 189 THR A N 1
ATOM 1494 C CA . THR A 1 189 ? -16.562 9.008 1.133 1 97.19 189 THR A CA 1
ATOM 1495 C C . THR A 1 189 ? -15.836 9.664 -0.038 1 97.19 189 THR A C 1
ATOM 1497 O O . THR A 1 189 ? -15.141 10.664 0.14 1 97.19 189 THR A O 1
ATOM 1500 N N . GLU A 1 190 ? -16 9.141 -1.197 1 94.88 190 GLU A N 1
ATOM 1501 C CA . GLU A 1 190 ? -15.367 9.742 -2.367 1 94.88 190 GLU A CA 1
ATOM 1502 C C . GLU A 1 190 ? -15.867 11.172 -2.592 1 94.88 190 GLU A C 1
ATOM 1504 O O . GLU A 1 190 ? -15.102 12.047 -3 1 94.88 190 GLU A O 1
ATOM 1509 N N . ALA A 1 191 ? -17.156 11.344 -2.391 1 95.12 191 ALA A N 1
ATOM 1510 C CA . ALA A 1 191 ? -17.734 12.68 -2.541 1 95.12 191 ALA A CA 1
ATOM 1511 C C . ALA A 1 191 ? -17.109 13.664 -1.553 1 95.12 191 ALA A C 1
ATOM 1513 O O . ALA A 1 191 ? -16.734 14.773 -1.928 1 95.12 191 ALA A O 1
ATOM 1514 N N . LEU A 1 192 ? -17 13.281 -0.298 1 97.25 192 LEU A N 1
ATOM 1515 C CA . LEU A 1 192 ? -16.391 14.109 0.738 1 97.25 192 LEU A CA 1
ATOM 1516 C C . LEU A 1 192 ? -14.914 14.367 0.431 1 97.25 192 LEU A C 1
ATOM 1518 O O . LEU A 1 192 ? -14.43 15.484 0.606 1 97.25 192 LEU A O 1
ATOM 1522 N N . GLN A 1 193 ? -14.203 13.359 -0.015 1 97.62 193 GLN A N 1
ATOM 1523 C CA . GLN A 1 193 ? -12.812 13.461 -0.43 1 97.62 193 GLN A CA 1
ATOM 1524 C C . GLN A 1 193 ? -12.641 14.531 -1.511 1 97.62 193 GLN A C 1
ATOM 1526 O O . GLN A 1 193 ? -11.781 15.406 -1.394 1 97.62 193 GLN A O 1
ATOM 1531 N N . ASN A 1 194 ? -13.445 14.445 -2.553 1 95.94 194 ASN A N 1
ATOM 1532 C CA . ASN A 1 194 ? -13.359 15.391 -3.666 1 95.94 194 ASN A CA 1
ATOM 1533 C C . ASN A 1 194 ? -13.633 16.812 -3.213 1 95.94 194 ASN A C 1
ATOM 1535 O O . ASN A 1 194 ? -12.93 17.75 -3.615 1 95.94 194 ASN A O 1
ATOM 1539 N N . GLN A 1 195 ? -14.617 17 -2.402 1 97.25 195 GLN A N 1
ATOM 1540 C CA . GLN A 1 195 ? -14.945 18.328 -1.898 1 97.25 195 GLN A CA 1
ATOM 1541 C C . GLN A 1 195 ? -13.828 18.875 -1.006 1 97.25 195 GLN A C 1
ATOM 1543 O O . GLN A 1 195 ? -13.492 20.047 -1.075 1 97.25 195 GLN A O 1
ATOM 1548 N N . THR A 1 196 ? -13.312 18 -0.181 1 98.12 196 THR A N 1
ATOM 1549 C CA . THR A 1 196 ? -12.25 18.391 0.748 1 98.12 196 THR A CA 1
ATOM 1550 C C . THR A 1 196 ? -11.016 18.859 -0.009 1 98.12 196 THR A C 1
ATOM 1552 O O . THR A 1 196 ? -10.391 19.859 0.366 1 98.12 196 THR A O 1
ATOM 1555 N N . GLU A 1 197 ? -10.68 18.156 -1.03 1 96.88 197 GLU A N 1
ATOM 1556 C CA . GLU A 1 197 ? -9.492 18.5 -1.799 1 96.88 197 GLU A CA 1
ATOM 1557 C C . GLU A 1 197 ? -9.688 19.797 -2.58 1 96.88 197 GLU A C 1
ATOM 1559 O O . GLU A 1 197 ? -8.719 20.516 -2.85 1 96.88 197 GLU A O 1
ATOM 1564 N N . THR A 1 198 ? -10.922 20.125 -2.848 1 95.31 198 THR A N 1
ATOM 1565 C CA . THR A 1 198 ? -11.211 21.312 -3.645 1 95.31 198 THR A CA 1
ATOM 1566 C C . THR A 1 198 ? -11.539 22.5 -2.744 1 95.31 198 THR A C 1
ATOM 1568 O O . THR A 1 198 ? -11.148 23.641 -3.033 1 95.31 198 THR A O 1
ATOM 1571 N N . ASP A 1 199 ? -12.273 22.219 -1.675 1 96.88 199 ASP A N 1
ATOM 1572 C CA . ASP A 1 199 ? -12.758 23.297 -0.812 1 96.88 199 ASP A CA 1
ATOM 1573 C C . ASP A 1 199 ? -13 22.781 0.609 1 96.88 199 ASP A C 1
ATOM 1575 O O . ASP A 1 199 ? -14.148 22.703 1.055 1 96.88 199 ASP A O 1
ATOM 1579 N N . LEU A 1 200 ? -11.922 22.672 1.321 1 98.44 200 LEU A N 1
ATOM 1580 C CA . LEU A 1 200 ? -12.023 22.188 2.691 1 98.44 200 LEU A CA 1
ATOM 1581 C C . LEU A 1 200 ? -12.773 23.188 3.572 1 98.44 200 LEU A C 1
ATOM 1583 O O . LEU A 1 200 ? -13.477 22.781 4.504 1 98.44 200 LEU A O 1
ATOM 1587 N N . ILE A 1 201 ? -12.672 24.484 3.314 1 98 201 ILE A N 1
ATOM 1588 C CA . ILE A 1 201 ? -13.375 25.5 4.094 1 98 201 ILE A CA 1
ATOM 1589 C C . ILE A 1 201 ? -14.875 25.219 4.074 1 98 201 ILE A C 1
ATOM 1591 O O . ILE A 1 201 ? -15.523 25.219 5.121 1 98 201 ILE A O 1
ATOM 1595 N N . LYS A 1 202 ? -15.367 24.969 2.869 1 97.5 202 LYS A N 1
ATOM 1596 C CA . LYS A 1 202 ? -16.797 24.672 2.734 1 97.5 202 LYS A CA 1
ATOM 1597 C C . LYS A 1 202 ? -17.188 23.438 3.527 1 97.5 202 LYS A C 1
ATOM 1599 O O . LYS A 1 202 ? -18.219 23.422 4.207 1 97.5 202 LYS A O 1
ATOM 1604 N N . VAL A 1 203 ? -16.406 22.406 3.455 1 98.19 203 VAL A N 1
ATOM 1605 C CA . VAL A 1 203 ? -16.703 21.156 4.137 1 98.19 203 VAL A CA 1
ATOM 1606 C C . VAL A 1 203 ? -16.75 21.375 5.645 1 98.19 203 VAL A C 1
ATOM 1608 O O . VAL A 1 203 ? -17.672 20.938 6.32 1 98.19 203 VAL A O 1
ATOM 1611 N N . VAL A 1 204 ? -15.773 22.109 6.176 1 98.25 204 VAL A N 1
ATOM 1612 C CA . VAL A 1 204 ? -15.672 22.359 7.609 1 98.25 204 VAL A CA 1
ATOM 1613 C C . VAL A 1 204 ? -16.828 23.25 8.055 1 98.25 204 VAL A C 1
ATOM 1615 O O . VAL A 1 204 ? -17.469 22.984 9.078 1 98.25 204 VAL A O 1
ATOM 1618 N N . CYS A 1 205 ? -17.141 24.25 7.324 1 97.56 205 CYS A N 1
ATOM 1619 C CA . CYS A 1 205 ? -18.234 25.172 7.648 1 97.56 205 CYS A CA 1
ATOM 1620 C C . CYS A 1 205 ? -19.578 24.453 7.648 1 97.56 205 CYS A C 1
ATOM 1622 O O . CYS A 1 205 ? -20.406 24.688 8.531 1 97.56 205 CYS A O 1
ATOM 1624 N N . ASP A 1 206 ? -19.766 23.578 6.664 1 96.81 206 ASP A N 1
ATOM 1625 C CA . ASP A 1 206 ? -21.031 22.844 6.559 1 96.81 206 ASP A CA 1
ATOM 1626 C C . ASP A 1 206 ? -21.156 21.828 7.684 1 96.81 206 ASP A C 1
ATOM 1628 O O . ASP A 1 206 ? -22.266 21.531 8.133 1 96.81 206 ASP A O 1
ATOM 1632 N N . THR A 1 207 ? -20.062 21.328 8.125 1 97.38 207 THR A N 1
ATOM 1633 C CA . THR A 1 207 ? -20.047 20.234 9.102 1 97.38 207 THR A CA 1
ATOM 1634 C C . THR A 1 207 ? -20.156 20.797 10.523 1 97.38 207 THR A C 1
ATOM 1636 O O . THR A 1 207 ? -20.766 20.172 11.391 1 97.38 207 THR A O 1
ATOM 1639 N N . TYR A 1 208 ? -19.594 21.891 10.789 1 97.44 208 TYR A N 1
ATOM 1640 C CA . TYR A 1 208 ? -19.547 22.484 12.109 1 97.44 208 TYR A CA 1
ATOM 1641 C C . TYR A 1 208 ? -20.938 22.891 12.586 1 97.44 208 TYR A C 1
ATOM 1643 O O . TYR A 1 208 ? -21.703 23.5 11.828 1 97.44 208 TYR A O 1
ATOM 1651 N N . GLN A 1 209 ? -21.25 22.641 13.859 1 95.75 209 GLN A N 1
ATOM 1652 C CA . GLN A 1 209 ? -22.609 22.828 14.352 1 95.75 209 GLN A CA 1
ATOM 1653 C C . GLN A 1 209 ? -22.703 24.047 15.266 1 95.75 209 GLN A C 1
ATOM 1655 O O . GLN A 1 209 ? -23.781 24.359 15.781 1 95.75 209 GLN A O 1
ATOM 1660 N N . GLY A 1 210 ? -21.609 24.719 15.523 1 94.69 210 GLY A N 1
ATOM 1661 C CA . GLY A 1 210 ? -21.609 25.906 16.359 1 94.69 210 GLY A CA 1
ATOM 1662 C C . GLY A 1 210 ? -21.75 27.188 15.562 1 94.69 210 GLY A C 1
ATOM 1663 O O . GLY A 1 210 ? -22.141 27.172 14.398 1 94.69 210 GLY A O 1
ATOM 1664 N N . PRO A 1 211 ? -21.609 28.328 16.328 1 92.56 211 PRO A N 1
ATOM 1665 C CA . PRO A 1 211 ? -21.609 29.609 15.609 1 92.56 211 PRO A CA 1
ATOM 1666 C C . PRO A 1 211 ? -20.5 29.703 14.562 1 92.56 211 PRO A C 1
ATOM 1668 O O . PRO A 1 211 ? -19.328 29.5 14.883 1 92.56 211 PRO A O 1
ATOM 1671 N N . LYS A 1 212 ? -20.844 30 13.398 1 92.25 212 LYS A N 1
ATOM 1672 C CA . LYS A 1 212 ? -19.906 30 12.281 1 92.25 212 LYS A CA 1
ATOM 1673 C C . LYS A 1 212 ? -19.125 31.312 12.211 1 92.25 212 LYS A C 1
ATOM 1675 O O . LYS A 1 212 ? -19.703 32.375 12.391 1 92.25 212 LYS A O 1
ATOM 1680 N N . PRO A 1 213 ? -17.875 31.156 11.953 1 93.44 213 PRO A N 1
ATOM 1681 C CA . PRO A 1 213 ? -17.094 32.375 11.727 1 93.44 213 PRO A CA 1
ATOM 1682 C C . PRO A 1 213 ? -17.453 33.062 10.422 1 93.44 213 PRO A C 1
ATOM 1684 O O . PRO A 1 213 ? -18.156 32.5 9.594 1 93.44 213 PRO A O 1
ATOM 1687 N N . SER A 1 214 ? -17.016 34.312 10.305 1 91.81 214 SER A N 1
ATOM 1688 C CA . SER A 1 214 ? -17.344 35.156 9.156 1 91.81 214 SER A CA 1
ATOM 1689 C C . SER A 1 214 ? -16.844 34.531 7.855 1 91.81 214 SER A C 1
ATOM 1691 O O . SER A 1 214 ? -17.469 34.656 6.805 1 91.81 214 SER A O 1
ATOM 1693 N N . ALA A 1 215 ? -15.758 33.75 7.988 1 92.56 215 ALA A N 1
ATOM 1694 C CA . ALA A 1 215 ? -15.156 33.125 6.812 1 92.56 215 ALA A CA 1
ATOM 1695 C C . ALA A 1 215 ? -16.109 32.125 6.176 1 92.56 215 ALA A C 1
ATOM 1697 O O . ALA A 1 215 ? -15.961 31.766 5.004 1 92.56 215 ALA A O 1
ATOM 1698 N N . CYS A 1 216 ? -17.047 31.672 6.93 1 93.5 216 CYS A N 1
ATOM 1699 C CA . CYS A 1 216 ? -18.016 30.719 6.41 1 93.5 216 CYS A CA 1
ATOM 1700 C C . CYS A 1 216 ? -19.078 31.438 5.582 1 93.5 216 CYS A C 1
ATOM 1702 O O . CYS A 1 216 ? -19.797 30.797 4.805 1 93.5 216 CYS A O 1
ATOM 1704 N N . GLN A 1 217 ? -19.281 32.688 5.738 1 86.12 217 GLN A N 1
ATOM 1705 C CA . GLN A 1 217 ? -20.281 33.469 5.008 1 86.12 217 GLN A CA 1
ATOM 1706 C C . GLN A 1 217 ? -19.75 33.875 3.641 1 86.12 217 GLN A C 1
ATOM 1708 O O . GLN A 1 217 ? -20.531 34.094 2.709 1 86.12 217 GLN A O 1
ATOM 1713 N N . GLU A 1 218 ? -18.422 34.062 3.551 1 67.44 218 GLU A N 1
ATOM 1714 C CA . GLU A 1 218 ? -17.797 34.5 2.305 1 67.44 218 GLU A CA 1
ATOM 1715 C C . GLU A 1 218 ? -17.75 33.375 1.279 1 67.44 218 GLU A C 1
ATOM 1717 O O . GLU A 1 218 ? -17.172 33.531 0.204 1 67.44 218 GLU A O 1
ATOM 1722 N N . ILE A 1 219 ? -18.203 32.312 1.628 1 56.62 219 ILE A N 1
ATOM 1723 C CA . ILE A 1 219 ? -18.078 31.219 0.659 1 56.62 219 ILE A CA 1
ATOM 1724 C C . ILE A 1 219 ? -18.562 31.703 -0.708 1 56.62 219 ILE A C 1
ATOM 1726 O O . ILE A 1 219 ? -19.75 32 -0.877 1 56.62 219 ILE A O 1
ATOM 1730 N N . ILE A 1 220 ? -17.734 32.375 -1.353 1 48.34 220 ILE A N 1
ATOM 1731 C CA . ILE A 1 220 ? -17.828 32.938 -2.701 1 48.34 220 ILE A CA 1
ATOM 1732 C C . ILE A 1 220 ? -18.422 31.891 -3.645 1 48.34 220 ILE A C 1
ATOM 1734 O O . ILE A 1 220 ? -17.891 30.781 -3.775 1 48.34 220 ILE A O 1
ATOM 1738 N N . HIS A 1 221 ? -19.75 31.844 -3.672 1 44.69 221 HIS A N 1
ATOM 1739 C CA . HIS A 1 221 ? -20.203 31.188 -4.895 1 44.69 221 HIS A CA 1
ATOM 1740 C C . HIS A 1 221 ? -19.359 31.641 -6.094 1 44.69 221 HIS A C 1
ATOM 1742 O O . HIS A 1 221 ? -19.359 32.812 -6.457 1 44.69 221 HIS A O 1
ATOM 1748 N N . ASP A 1 222 ? -18.219 31.266 -6.242 1 39.38 222 ASP A N 1
ATOM 1749 C CA . ASP A 1 222 ? -17.641 31.484 -7.566 1 39.38 222 ASP A CA 1
ATOM 1750 C C . ASP A 1 222 ? -18.656 31.188 -8.664 1 39.38 222 ASP A C 1
ATOM 1752 O O . ASP A 1 222 ? -18.781 30.031 -9.102 1 39.38 222 ASP A O 1
ATOM 1756 N N . THR A 1 223 ? -19.938 31.578 -8.602 1 35.81 223 THR A N 1
ATOM 1757 C CA . THR A 1 223 ? -20.797 31.609 -9.781 1 35.81 223 THR A CA 1
ATOM 1758 C C . THR A 1 223 ? -20.156 32.406 -10.906 1 35.81 223 THR A C 1
ATOM 1760 O O . THR A 1 223 ? -19.938 33.625 -10.773 1 35.81 223 THR A O 1
ATOM 1763 N N . HIS A 1 224 ? -19.234 31.953 -11.711 1 34.31 224 HIS A N 1
ATOM 1764 C C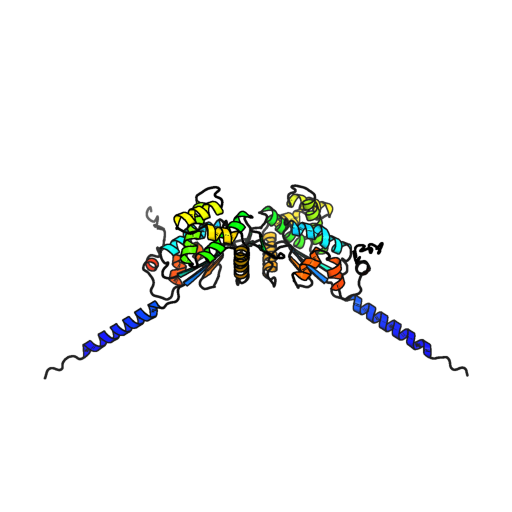A . HIS A 1 224 ? -18.953 32.469 -13.039 1 34.31 224 HIS A CA 1
ATOM 1765 C C . HIS A 1 224 ? -20.203 33.062 -13.68 1 34.31 224 HIS A C 1
ATOM 1767 O O . HIS A 1 224 ? -21.312 32.562 -13.438 1 34.31 224 HIS A O 1
ATOM 1773 N N . SER A 1 225 ? -20.109 34.344 -14.383 1 33.22 225 SER A N 1
ATOM 1774 C CA . SER A 1 225 ? -20.812 35.281 -15.234 1 33.22 225 SER A CA 1
ATOM 1775 C C . SER A 1 225 ? -21.484 34.594 -16.406 1 33.22 225 SER A C 1
ATOM 1777 O O . SER A 1 225 ? -20.828 34.188 -17.375 1 33.22 225 SER A O 1
ATOM 1779 N N . CYS A 1 226 ? -22.297 33.656 -16.297 1 30.69 226 CYS A N 1
ATOM 1780 C CA . CYS A 1 226 ? -23.172 33.375 -17.438 1 30.69 226 CYS A CA 1
ATOM 1781 C C . CYS A 1 226 ? -23.984 34.625 -17.797 1 30.69 226 CYS A C 1
ATOM 1783 O O . CYS A 1 226 ? -25.047 34.844 -17.219 1 30.69 226 CYS A O 1
ATOM 1785 N N . ARG A 1 227 ? -23.328 35.812 -17.984 1 26.69 227 ARG A N 1
ATOM 1786 C CA . ARG A 1 227 ? -24 36.844 -18.781 1 26.69 227 ARG A CA 1
ATOM 1787 C C . ARG A 1 227 ? -24.594 36.25 -20.047 1 26.69 227 ARG A C 1
ATOM 1789 O O . ARG A 1 227 ? -23.922 35.531 -20.781 1 26.69 227 ARG A O 1
ATOM 1796 N N . ARG A 1 228 ? -25.891 36.25 -20.203 1 29.3 228 ARG A N 1
ATOM 1797 C CA . ARG A 1 228 ? -26.875 36.125 -21.266 1 29.3 228 ARG A CA 1
ATOM 1798 C C . ARG A 1 228 ? -26.469 36.875 -22.5 1 29.3 228 ARG A C 1
ATOM 1800 O O . ARG A 1 228 ? -26.203 38.094 -22.438 1 29.3 228 ARG A O 1
ATOM 1807 N N . LEU A 1 229 ? -25.594 36.281 -23.453 1 27.86 229 LEU A N 1
ATOM 1808 C CA . LEU A 1 229 ? -25.703 36.719 -24.844 1 27.86 229 LEU A CA 1
ATOM 1809 C C . LEU A 1 229 ? -27.156 37.031 -25.203 1 27.86 229 LEU A C 1
ATOM 1811 O O . LEU A 1 229 ? -28.016 36.156 -25.125 1 27.86 229 LEU A O 1
ATOM 1815 N N . LYS A 1 230 ? -27.672 38.281 -24.906 1 27.94 230 LYS A N 1
ATOM 1816 C CA . LYS A 1 230 ? -28.812 39.031 -25.406 1 27.94 230 LYS A CA 1
ATOM 1817 C C . LYS A 1 230 ? -29.078 38.719 -26.875 1 27.94 230 LYS A C 1
ATOM 1819 O O . LYS A 1 230 ? -28.141 38.438 -27.625 1 27.94 230 LYS A O 1
ATOM 1824 N N . SER A 1 231 ? -30.422 38.5 -27.25 1 28.94 231 SER A N 1
ATOM 1825 C CA . SER A 1 231 ? -31.312 38.25 -28.391 1 28.94 231 SER A CA 1
ATOM 1826 C C . SER A 1 231 ? -31.016 39.219 -29.531 1 28.94 231 SER A C 1
ATOM 1828 O O . SER A 1 231 ? -31.812 39.344 -30.469 1 28.94 231 SER A O 1
ATOM 1830 N N . GLU A 1 232 ? -29.828 39.688 -29.781 1 25.59 232 GLU A N 1
ATOM 1831 C CA . GLU A 1 232 ? -29.922 40.344 -31.094 1 25.59 232 GLU A CA 1
ATOM 1832 C C . GLU A 1 232 ? -30.297 39.312 -32.188 1 25.59 232 GLU A C 1
ATOM 1834 O O . GLU A 1 232 ? -30.391 39.688 -33.344 1 25.59 232 GLU A O 1
ATOM 1839 N N . LEU A 1 233 ? -31.078 38.219 -31.734 1 20.81 233 LEU A N 1
ATOM 1840 C CA . LEU A 1 233 ? -32.031 37.875 -32.781 1 20.81 233 LEU A CA 1
ATOM 1841 C C . LEU A 1 233 ? -33.375 38.531 -32.531 1 20.81 233 LEU A C 1
ATOM 1843 O O . LEU A 1 233 ? -33.844 38.562 -31.391 1 20.81 233 LEU A O 1
ATOM 1847 N N . MET B 1 1 ? -15.633 -87.125 11.523 1 28.59 1 MET B N 1
ATOM 1848 C CA . MET B 1 1 ? -16.344 -85.938 11.102 1 28.59 1 MET B CA 1
ATOM 1849 C C . MET B 1 1 ? -15.555 -84.688 11.445 1 28.59 1 MET B C 1
ATOM 1851 O O . MET B 1 1 ? -15.406 -84.312 12.625 1 28.59 1 MET B O 1
ATOM 1855 N N . LEU B 1 2 ? -14.469 -84.375 10.664 1 32.5 2 LEU B N 1
ATOM 1856 C CA . LEU B 1 2 ? -13.383 -83.375 10.75 1 32.5 2 LEU B CA 1
ATOM 1857 C C . LEU B 1 2 ? -13.898 -81.938 10.523 1 32.5 2 LEU B C 1
ATOM 1859 O O . LEU B 1 2 ? -14.531 -81.688 9.508 1 32.5 2 LEU B O 1
ATOM 1863 N N . SER B 1 3 ? -14.203 -81.188 11.625 1 36.19 3 SER B N 1
ATOM 1864 C CA . SER B 1 3 ? -14.719 -79.812 11.727 1 36.19 3 SER B CA 1
ATOM 1865 C C . SER B 1 3 ? -13.781 -78.812 11.055 1 36.19 3 SER B C 1
ATOM 1867 O O . SER B 1 3 ? -12.586 -78.812 11.344 1 36.19 3 SER B O 1
ATOM 1869 N N . LYS B 1 4 ? -14.109 -78.5 9.789 1 41.19 4 LYS B N 1
ATOM 1870 C CA . LYS B 1 4 ? -13.406 -77.562 8.938 1 41.19 4 LYS B CA 1
ATOM 1871 C C . LYS B 1 4 ? -13.273 -76.188 9.625 1 41.19 4 LYS B C 1
ATOM 1873 O O . LYS B 1 4 ? -14.227 -75.688 10.234 1 41.19 4 LYS B O 1
ATOM 1878 N N . PRO B 1 5 ? -11.961 -75.625 9.953 1 37.41 5 PRO B N 1
ATOM 1879 C CA . PRO B 1 5 ? -11.656 -74.438 10.719 1 37.41 5 PRO B CA 1
ATOM 1880 C C . PRO B 1 5 ? -12.195 -73.188 10.07 1 37.41 5 PRO B C 1
ATOM 1882 O O . PRO B 1 5 ? -12.062 -73 8.859 1 37.41 5 PRO B O 1
ATOM 1885 N N . GLU B 1 6 ? -13.266 -72.5 10.578 1 39.19 6 GLU B N 1
ATOM 1886 C CA . GLU B 1 6 ? -13.984 -71.25 10.281 1 39.19 6 GLU B CA 1
ATOM 1887 C C . GLU B 1 6 ? -13.047 -70.062 10.312 1 39.19 6 GLU B C 1
ATOM 1889 O O . GLU B 1 6 ? -13.484 -68.938 10.102 1 39.19 6 GLU B O 1
ATOM 1894 N N . THR B 1 7 ? -11.727 -70.125 10.586 1 37.56 7 THR B N 1
ATOM 1895 C CA . THR B 1 7 ? -11.047 -68.875 11.023 1 37.56 7 THR B CA 1
ATOM 1896 C C . THR B 1 7 ? -10.68 -68 9.828 1 37.56 7 THR B C 1
ATOM 1898 O O . THR B 1 7 ? -10.078 -66.938 9.984 1 37.56 7 THR B O 1
ATOM 1901 N N . VAL B 1 8 ? -10.852 -68.438 8.594 1 41.69 8 VAL B N 1
ATOM 1902 C CA . VAL B 1 8 ? -10.219 -67.625 7.543 1 41.69 8 VAL B CA 1
ATOM 1903 C C . VAL B 1 8 ? -11.094 -66.438 7.199 1 41.69 8 VAL B C 1
ATOM 1905 O O . VAL B 1 8 ? -10.719 -65.562 6.375 1 41.69 8 VAL B O 1
ATOM 1908 N N . ALA B 1 9 ? -12.336 -66.375 7.723 1 44.25 9 ALA B N 1
ATOM 1909 C CA . ALA B 1 9 ? -13.227 -65.312 7.23 1 44.25 9 ALA B CA 1
ATOM 1910 C C . ALA B 1 9 ? -12.852 -63.969 7.809 1 44.25 9 ALA B C 1
ATOM 1912 O O . ALA B 1 9 ? -13.156 -62.938 7.215 1 44.25 9 ALA B O 1
ATOM 1913 N N . GLY B 1 10 ? -12.141 -63.969 8.93 1 38.53 10 GLY B N 1
ATOM 1914 C CA . GLY B 1 10 ? -11.906 -62.656 9.531 1 38.53 10 GLY B CA 1
ATOM 1915 C C . GLY B 1 10 ? -10.922 -61.812 8.75 1 38.53 10 GLY B C 1
ATOM 1916 O O . GLY B 1 10 ? -10.891 -60.594 8.898 1 38.53 10 GLY B O 1
ATOM 1917 N N . ALA B 1 11 ? -9.992 -62.406 7.973 1 42.09 11 ALA B N 1
ATOM 1918 C CA . ALA B 1 11 ? -8.93 -61.625 7.34 1 42.09 11 ALA B CA 1
ATOM 1919 C C . ALA B 1 11 ? -9.453 -60.906 6.105 1 42.09 11 ALA B C 1
ATOM 1921 O O . ALA B 1 11 ? -8.992 -59.812 5.789 1 42.09 11 ALA B O 1
ATOM 1922 N N . LEU B 1 12 ? -10.625 -61.406 5.5 1 38.75 12 LEU B N 1
ATOM 1923 C CA . LEU B 1 12 ? -11.109 -60.75 4.297 1 38.75 12 LEU B CA 1
ATOM 1924 C C . LEU B 1 12 ? -11.859 -59.469 4.656 1 38.75 12 LEU B C 1
ATOM 1926 O O . LEU B 1 12 ? -11.938 -58.531 3.844 1 38.75 12 LEU B O 1
ATOM 1930 N N . ALA B 1 13 ? -12.469 -59.469 5.844 1 44.81 13 ALA B N 1
ATOM 1931 C CA . ALA B 1 13 ? -13.18 -58.219 6.18 1 44.81 13 ALA B CA 1
ATOM 1932 C C . ALA B 1 13 ? -12.211 -57.094 6.48 1 44.81 13 ALA B C 1
ATOM 1934 O O . ALA B 1 13 ? -12.5 -55.938 6.184 1 44.81 13 ALA B O 1
ATOM 1935 N N . VAL B 1 14 ? -11.07 -57.531 7 1 46.53 14 VAL B N 1
ATOM 1936 C CA . VAL B 1 14 ? -10.125 -56.469 7.27 1 46.53 14 VAL B CA 1
ATOM 1937 C C . VAL B 1 14 ? -9.594 -55.906 5.953 1 46.53 14 VAL B C 1
ATOM 1939 O O . VAL B 1 14 ? -9.328 -54.688 5.844 1 46.53 14 VAL B O 1
ATOM 1942 N N . PHE B 1 15 ? -9.602 -56.812 5 1 42.94 15 PHE B N 1
ATOM 1943 C CA . PHE B 1 15 ? -9.07 -56.281 3.742 1 42.94 15 PHE B CA 1
ATOM 1944 C C . PHE B 1 15 ? -10.055 -55.312 3.104 1 42.94 15 PHE B C 1
ATOM 1946 O O . PHE B 1 15 ? -9.648 -54.312 2.502 1 42.94 15 PHE B O 1
ATOM 1953 N N . ASP B 1 16 ? -11.352 -55.625 3.295 1 45.41 16 ASP B N 1
ATOM 1954 C CA . ASP B 1 16 ? -12.305 -54.719 2.656 1 45.41 16 ASP B CA 1
ATOM 1955 C C . ASP B 1 16 ? -12.359 -53.375 3.389 1 45.41 16 ASP B C 1
ATOM 1957 O O . ASP B 1 16 ? -12.562 -52.344 2.768 1 45.41 16 ASP B O 1
ATOM 1961 N N . GLN B 1 17 ? -12.211 -53.469 4.699 1 46.44 17 GLN B N 1
ATOM 1962 C CA . GLN B 1 17 ? -12.203 -52.188 5.41 1 46.44 17 GLN B CA 1
ATOM 1963 C C . GLN B 1 17 ? -10.984 -51.375 5.035 1 46.44 17 GLN B C 1
ATOM 1965 O O . GLN B 1 17 ? -11.055 -50.125 5.012 1 46.44 17 GLN B O 1
ATOM 1970 N N . CYS B 1 18 ? -9.906 -52.031 4.75 1 45.41 18 CYS B N 1
ATOM 1971 C CA . CYS B 1 18 ? -8.742 -51.281 4.34 1 45.41 18 CYS B CA 1
ATOM 1972 C C . CYS B 1 18 ? -8.969 -50.625 2.973 1 45.41 18 CYS B C 1
ATOM 1974 O O . CYS B 1 18 ? -8.398 -49.562 2.674 1 45.41 18 CYS B O 1
ATOM 1976 N N . LYS B 1 19 ? -9.797 -51.312 2.143 1 46.5 19 LYS B N 1
ATOM 1977 C CA . LYS B 1 19 ? -10.047 -50.688 0.841 1 46.5 19 LYS B CA 1
ATOM 1978 C C . LYS B 1 19 ? -10.898 -49.438 0.978 1 46.5 19 LYS B C 1
ATOM 1980 O O . LYS B 1 19 ? -10.672 -48.438 0.276 1 46.5 19 LYS B O 1
ATOM 1985 N N . ASP B 1 20 ? -11.938 -49.5 1.835 1 46.06 20 ASP B N 1
ATOM 1986 C CA . ASP B 1 20 ? -12.789 -48.344 1.986 1 46.06 20 ASP B CA 1
ATOM 1987 C C . ASP B 1 20 ? -12.016 -47.156 2.582 1 46.06 20 ASP B C 1
ATOM 1989 O O . ASP B 1 20 ? -12.258 -46 2.23 1 46.06 20 ASP B O 1
ATOM 1993 N N . TYR B 1 21 ? -11.117 -47.5 3.52 1 45.28 21 TYR B N 1
ATOM 1994 C CA . TYR B 1 21 ? -10.281 -46.406 4.035 1 45.28 21 TYR B CA 1
ATOM 1995 C C . TYR B 1 21 ? -9.398 -45.844 2.936 1 45.28 21 TYR B C 1
ATOM 1997 O O . TYR B 1 21 ? -9.172 -44.625 2.887 1 45.28 21 TYR B O 1
ATOM 2005 N N . GLN B 1 22 ? -8.969 -46.688 2.021 1 44.12 22 GLN B N 1
ATOM 2006 C CA . GLN B 1 22 ? -8.148 -46.188 0.93 1 44.12 22 GLN B CA 1
ATOM 2007 C C . GLN B 1 22 ? -8.977 -45.312 -0.021 1 44.12 22 GLN B C 1
ATOM 2009 O O . GLN B 1 22 ? -8.461 -44.344 -0.583 1 44.12 22 GLN B O 1
ATOM 2014 N N . THR B 1 23 ? -10.164 -45.719 -0.298 1 48.06 23 THR B N 1
ATOM 2015 C CA . THR B 1 23 ? -10.984 -44.969 -1.233 1 48.06 23 THR B CA 1
ATOM 2016 C C . THR B 1 23 ? -11.359 -43.594 -0.646 1 48.06 23 THR B C 1
ATOM 2018 O O . THR B 1 23 ? -11.438 -42.594 -1.371 1 48.06 23 THR B O 1
ATOM 2021 N N . GLU B 1 24 ? -11.883 -43.594 0.549 1 47.5 24 GLU B N 1
ATOM 2022 C CA . GLU B 1 24 ? -12.344 -42.375 1.192 1 47.5 24 GLU B CA 1
ATOM 2023 C C . GLU B 1 24 ? -11.234 -41.312 1.243 1 47.5 24 GLU B C 1
ATOM 2025 O O . GLU B 1 24 ? -11.508 -40.125 1.219 1 47.5 24 GLU B O 1
ATOM 2030 N N . LYS B 1 25 ? -10.086 -41.688 1.436 1 52.53 25 LYS B N 1
ATOM 2031 C CA . LYS B 1 25 ? -8.906 -40.844 1.606 1 52.53 25 LYS B CA 1
ATOM 2032 C C . LYS B 1 25 ? -8.484 -40.219 0.284 1 52.53 25 LYS B C 1
ATOM 2034 O O . LYS B 1 25 ? -7.781 -39.188 0.27 1 52.53 25 LYS B O 1
ATOM 2039 N N . ARG B 1 26 ? -8.992 -40.812 -0.888 1 59 26 ARG B N 1
ATOM 2040 C CA . ARG B 1 26 ? -8.672 -40.281 -2.207 1 59 26 ARG B CA 1
ATOM 2041 C C . ARG B 1 26 ? -9.453 -39 -2.48 1 59 26 ARG B C 1
ATOM 2043 O O . ARG B 1 26 ? -9.164 -38.281 -3.443 1 59 26 ARG B O 1
ATOM 2050 N N . ASP B 1 27 ? -10.398 -38.656 -1.517 1 73.44 27 ASP B N 1
ATOM 2051 C CA . ASP B 1 27 ? -11.328 -37.562 -1.783 1 73.44 27 ASP B CA 1
ATOM 2052 C C . ASP B 1 27 ? -10.961 -36.312 -0.967 1 73.44 27 ASP B C 1
ATOM 2054 O O . ASP B 1 27 ? -11.781 -35.438 -0.787 1 73.44 27 ASP B O 1
ATOM 2058 N N . ALA B 1 28 ? -9.727 -36.375 -0.518 1 91 28 ALA B N 1
ATOM 2059 C CA . ALA B 1 28 ? -9.367 -35.219 0.322 1 91 28 ALA B CA 1
ATOM 2060 C C . ALA B 1 28 ? -9.266 -33.938 -0.505 1 91 28 ALA B C 1
ATOM 2062 O O . ALA B 1 28 ? -8.773 -33.969 -1.634 1 91 28 ALA B O 1
ATOM 2063 N N . LYS B 1 29 ? -9.828 -32.844 0.071 1 96.12 29 LYS B N 1
ATOM 2064 C CA . LYS B 1 29 ? -9.727 -31.531 -0.595 1 96.12 29 LYS B CA 1
ATOM 2065 C C . LYS B 1 29 ? -8.273 -31.094 -0.735 1 96.12 29 LYS B C 1
ATOM 2067 O O . LYS B 1 29 ? -7.477 -31.266 0.192 1 96.12 29 LYS B O 1
ATOM 2072 N N . LEU B 1 30 ? -7.902 -30.594 -1.854 1 97.69 30 LEU B N 1
ATOM 2073 C CA . LEU B 1 30 ? -6.551 -30.078 -2.086 1 97.69 30 LEU B CA 1
ATOM 2074 C C . LEU B 1 30 ? -6.277 -28.844 -1.229 1 97.69 30 LEU B C 1
ATOM 2076 O O . LEU B 1 30 ? -7.199 -28.094 -0.909 1 97.69 30 LEU B O 1
ATOM 2080 N N . VAL B 1 31 ? -4.992 -28.703 -0.823 1 98.38 31 VAL B N 1
ATOM 2081 C CA . VAL B 1 31 ? -4.559 -27.484 -0.138 1 98.38 31 VAL B CA 1
ATOM 2082 C C . VAL B 1 31 ? -4.59 -26.312 -1.106 1 98.38 31 VAL B C 1
ATOM 2084 O O . VAL B 1 31 ? -4.086 -26.406 -2.227 1 98.38 31 VAL B O 1
ATOM 2087 N N . ASN B 1 32 ? -5.234 -25.219 -0.77 1 98.38 32 ASN B N 1
ATOM 2088 C CA . ASN B 1 32 ? -5.246 -24.031 -1.613 1 98.38 32 ASN B CA 1
ATOM 2089 C C . ASN B 1 32 ? -4.156 -23.031 -1.209 1 98.38 32 ASN B C 1
ATOM 2091 O O . ASN B 1 32 ? -4.152 -22.531 -0.086 1 98.38 32 ASN B O 1
ATOM 2095 N N . VAL B 1 33 ? -3.232 -22.828 -2.031 1 98.75 33 VAL B N 1
ATOM 2096 C CA . VAL B 1 33 ? -2.189 -21.828 -1.854 1 98.75 33 VAL B CA 1
ATOM 2097 C C . VAL B 1 33 ? -2.52 -20.594 -2.682 1 98.75 33 VAL B C 1
ATOM 2099 O O . VAL B 1 33 ? -2.58 -20.656 -3.912 1 98.75 33 VAL B O 1
ATOM 2102 N N . THR B 1 34 ? -2.768 -19.453 -2.037 1 98.88 34 THR B N 1
ATOM 2103 C CA . THR B 1 34 ? -3.01 -18.188 -2.744 1 98.88 34 THR B CA 1
ATOM 2104 C C . THR B 1 34 ? -1.838 -17.234 -2.561 1 98.88 34 THR B C 1
ATOM 2106 O O . THR B 1 34 ? -1.39 -17 -1.436 1 98.88 34 THR B O 1
ATOM 2109 N N . LEU B 1 35 ? -1.339 -16.734 -3.639 1 98.88 35 LEU B N 1
ATOM 2110 C CA . LEU B 1 35 ? -0.228 -15.797 -3.625 1 98.88 35 LEU B CA 1
ATOM 2111 C C . LEU B 1 35 ? -0.695 -14.398 -4.031 1 98.88 35 LEU B C 1
ATOM 2113 O O . LEU B 1 35 ? -1.128 -14.195 -5.168 1 98.88 35 LEU B O 1
ATOM 2117 N N . TYR B 1 36 ? -0.688 -13.461 -3.162 1 98.88 36 TYR B N 1
ATOM 2118 C CA . TYR B 1 36 ? -0.839 -12.039 -3.451 1 98.88 36 TYR B CA 1
ATOM 2119 C C . TYR B 1 36 ? 0.514 -11.391 -3.723 1 98.88 36 TYR B C 1
ATOM 2121 O O . TYR B 1 36 ? 1.392 -11.383 -2.855 1 98.88 36 TYR B O 1
ATOM 2129 N N . HIS B 1 37 ? 0.689 -10.898 -4.918 1 98.81 37 HIS B N 1
ATOM 2130 C CA . HIS B 1 37 ? 2.037 -10.508 -5.312 1 98.81 37 HIS B CA 1
ATOM 2131 C C . HIS B 1 37 ? 2.01 -9.344 -6.301 1 98.81 37 HIS B C 1
ATOM 2133 O O . HIS B 1 37 ? 0.935 -8.859 -6.664 1 98.81 37 HIS B O 1
ATOM 2139 N N . GLU B 1 38 ? 3.188 -8.812 -6.598 1 98.38 38 GLU B N 1
ATOM 2140 C CA . GLU B 1 38 ? 3.457 -7.816 -7.633 1 98.38 38 GLU B CA 1
ATOM 2141 C C . GLU B 1 38 ? 4.414 -8.359 -8.688 1 98.38 38 GLU B C 1
ATOM 2143 O O . GLU B 1 38 ? 5.355 -9.086 -8.359 1 98.38 38 GLU B O 1
ATOM 2148 N N . SER B 1 39 ? 4.16 -7.969 -9.906 1 98.31 39 SER B N 1
ATOM 2149 C CA . SER B 1 39 ? 4.82 -8.578 -11.055 1 98.31 39 SER B CA 1
ATOM 2150 C C . SER B 1 39 ? 6.324 -8.328 -11.031 1 98.31 39 SER B C 1
ATOM 2152 O O . SER B 1 39 ? 7.105 -9.148 -11.516 1 98.31 39 SER B O 1
ATOM 2154 N N . LEU B 1 40 ? 6.75 -7.176 -10.492 1 96.56 40 LEU B N 1
ATOM 2155 C CA . LEU B 1 40 ? 8.164 -6.836 -10.539 1 96.56 40 LEU B CA 1
ATOM 2156 C C . LEU B 1 40 ? 8.758 -6.773 -9.133 1 96.56 40 LEU B C 1
ATOM 2158 O O . LEU B 1 40 ? 9.812 -6.164 -8.93 1 96.56 40 LEU B O 1
ATOM 2162 N N . CYS B 1 41 ? 8.117 -7.312 -8.156 1 95.94 41 CYS B N 1
ATOM 2163 C CA . CYS B 1 41 ? 8.633 -7.367 -6.789 1 95.94 41 CYS B CA 1
ATOM 2164 C C . CYS B 1 41 ? 9.711 -8.438 -6.66 1 95.94 41 CYS B C 1
ATOM 2166 O O . CYS B 1 41 ? 9.445 -9.625 -6.883 1 95.94 41 CYS B O 1
ATOM 2168 N N . PRO B 1 42 ? 10.906 -8.016 -6.227 1 95.81 42 PRO B N 1
ATOM 2169 C CA . PRO B 1 42 ? 12.008 -8.984 -6.168 1 95.81 42 PRO B CA 1
ATOM 2170 C C . PRO B 1 42 ? 11.695 -10.172 -5.266 1 95.81 42 PRO B C 1
ATOM 2172 O O . PRO B 1 42 ? 12.008 -11.312 -5.613 1 95.81 42 PRO B O 1
ATOM 2175 N N . ASP B 1 43 ? 11.117 -9.914 -4.098 1 96.12 43 ASP B N 1
ATOM 2176 C CA . ASP B 1 43 ? 10.773 -10.992 -3.178 1 96.12 43 ASP B CA 1
ATOM 2177 C C . ASP B 1 43 ? 9.695 -11.898 -3.771 1 96.12 43 ASP B C 1
ATOM 2179 O O . ASP B 1 43 ? 9.711 -13.109 -3.549 1 96.12 43 ASP B O 1
ATOM 2183 N N . CYS B 1 44 ? 8.781 -11.32 -4.5 1 98.19 44 CYS B N 1
ATOM 2184 C CA . CYS B 1 44 ? 7.754 -12.109 -5.172 1 98.19 44 CYS B CA 1
ATOM 2185 C C . CYS B 1 44 ? 8.367 -13 -6.242 1 98.19 44 CYS B C 1
ATOM 2187 O O . CYS B 1 44 ? 8.039 -14.188 -6.324 1 98.19 44 CYS B O 1
ATOM 2189 N N . ILE B 1 45 ? 9.234 -12.406 -7.035 1 97.94 45 ILE B N 1
ATOM 2190 C CA . ILE B 1 45 ? 9.922 -13.148 -8.078 1 97.94 45 ILE B CA 1
ATOM 2191 C C . ILE B 1 45 ? 10.719 -14.297 -7.457 1 97.94 45 ILE B C 1
ATOM 2193 O O . ILE B 1 45 ? 10.688 -15.422 -7.949 1 97.94 45 ILE B O 1
ATOM 2197 N N . ASP B 1 46 ? 11.367 -14.039 -6.355 1 97.81 46 ASP B N 1
ATOM 2198 C CA . ASP B 1 46 ? 12.156 -15.055 -5.66 1 97.81 46 ASP B CA 1
ATOM 2199 C C . ASP B 1 46 ? 11.258 -16.203 -5.18 1 97.81 46 ASP B C 1
ATOM 2201 O O . ASP B 1 46 ? 11.586 -17.375 -5.383 1 97.81 46 ASP B O 1
ATOM 2205 N N . PHE B 1 47 ? 10.211 -15.922 -4.586 1 98.69 47 PHE B N 1
ATOM 2206 C CA . PHE B 1 47 ? 9.305 -16.938 -4.082 1 98.69 47 PHE B CA 1
ATOM 2207 C C . PHE B 1 47 ? 8.766 -17.797 -5.223 1 98.69 47 PHE B C 1
ATOM 2209 O O . PHE B 1 47 ? 8.75 -19.016 -5.133 1 98.69 47 PHE B O 1
ATOM 2216 N N . ILE B 1 48 ? 8.32 -17.125 -6.332 1 98.75 48 ILE B N 1
ATOM 2217 C CA . ILE B 1 48 ? 7.723 -17.781 -7.488 1 98.75 48 ILE B CA 1
ATOM 2218 C C . ILE B 1 48 ? 8.734 -18.75 -8.117 1 98.75 48 ILE B C 1
ATOM 2220 O O . ILE B 1 48 ? 8.375 -19.844 -8.555 1 98.75 48 ILE B O 1
ATOM 2224 N N . THR B 1 49 ? 9.992 -18.359 -8.102 1 98.25 49 THR B N 1
ATOM 2225 C CA . THR B 1 49 ? 10.992 -19.109 -8.859 1 98.25 49 THR B CA 1
ATOM 2226 C C . THR B 1 49 ? 11.711 -20.109 -7.953 1 98.25 49 THR B C 1
ATOM 2228 O O . THR B 1 49 ? 12.523 -20.906 -8.422 1 98.25 49 THR B O 1
ATOM 2231 N N . THR B 1 50 ? 11.469 -20.125 -6.637 1 98.06 50 THR B N 1
ATOM 2232 C CA . THR B 1 50 ? 12.164 -21.047 -5.746 1 98.06 50 THR B CA 1
ATOM 2233 C C . THR B 1 50 ? 11.172 -21.953 -5.02 1 98.06 50 THR B C 1
ATOM 2235 O O . THR B 1 50 ? 10.711 -22.953 -5.574 1 98.06 50 THR B O 1
ATOM 2238 N N . SER B 1 51 ? 10.688 -21.453 -3.879 1 98.44 51 SER B N 1
ATOM 2239 C CA . SER B 1 51 ? 9.867 -22.297 -3.021 1 98.44 51 SER B CA 1
ATOM 2240 C C . SER B 1 51 ? 8.578 -22.719 -3.725 1 98.44 51 SER B C 1
ATOM 2242 O O . SER B 1 51 ? 8.188 -23.891 -3.666 1 98.44 51 SER B O 1
ATOM 2244 N N . LEU B 1 52 ? 7.938 -21.797 -4.379 1 98.69 52 LEU B N 1
ATOM 2245 C CA . LEU B 1 52 ? 6.668 -22.109 -5.035 1 98.69 52 LEU B CA 1
ATOM 2246 C C . LEU B 1 52 ? 6.879 -23.016 -6.234 1 98.69 52 LEU B C 1
ATOM 2248 O O . LEU B 1 52 ? 6.105 -23.969 -6.445 1 98.69 52 LEU B O 1
ATOM 2252 N N . TRP B 1 53 ? 7.875 -22.75 -7.008 1 98.5 53 TRP B N 1
ATOM 2253 C CA . TRP B 1 53 ? 8.164 -23.609 -8.156 1 98.5 53 TRP B CA 1
ATOM 2254 C C . TRP B 1 53 ? 8.508 -25.031 -7.719 1 98.5 53 TRP B C 1
ATOM 2256 O O . TRP B 1 53 ? 8.062 -26 -8.32 1 98.5 53 TRP B O 1
ATOM 2266 N N . LYS B 1 54 ? 9.312 -25.172 -6.691 1 97.75 54 LYS B N 1
ATOM 2267 C CA . LYS B 1 54 ? 9.672 -26.5 -6.18 1 97.75 54 LYS B CA 1
ATOM 2268 C C . LYS B 1 54 ? 8.43 -27.281 -5.77 1 97.75 54 LYS B C 1
ATOM 2270 O O . LYS B 1 54 ? 8.312 -28.469 -6.09 1 97.75 54 LYS B O 1
ATOM 2275 N N . ALA B 1 55 ? 7.578 -26.656 -5.074 1 98.31 55 ALA B N 1
ATOM 2276 C CA . ALA B 1 55 ? 6.34 -27.328 -4.676 1 98.31 55 ALA B CA 1
ATOM 2277 C C . ALA B 1 55 ? 5.508 -27.703 -5.898 1 98.31 55 ALA B C 1
ATOM 2279 O O . ALA B 1 55 ? 4.953 -28.797 -5.961 1 98.31 55 ALA B O 1
ATOM 2280 N N . PHE B 1 56 ? 5.414 -26.828 -6.855 1 97.81 56 PHE B N 1
ATOM 2281 C CA . PHE B 1 56 ? 4.641 -27.031 -8.078 1 97.81 56 PHE B CA 1
ATOM 2282 C C . PHE B 1 56 ? 5.141 -28.266 -8.828 1 97.81 56 PHE B C 1
ATOM 2284 O O . PHE B 1 56 ? 4.348 -28.984 -9.422 1 97.81 56 PHE B O 1
ATOM 2291 N N . THR B 1 57 ? 6.391 -28.516 -8.773 1 96.94 57 THR B N 1
ATOM 2292 C CA . THR B 1 57 ? 6.977 -29.609 -9.531 1 96.94 57 THR B CA 1
ATOM 2293 C C . THR B 1 57 ? 6.926 -30.906 -8.727 1 96.94 57 THR B C 1
ATOM 2295 O O . THR B 1 57 ? 6.82 -32 -9.305 1 96.94 57 THR B O 1
ATOM 2298 N N . LYS B 1 58 ? 6.875 -30.828 -7.434 1 96.5 58 LYS B N 1
ATOM 2299 C CA . LYS B 1 58 ? 7.09 -32.031 -6.637 1 96.5 58 LYS B CA 1
ATOM 2300 C C . LYS B 1 58 ? 5.773 -32.531 -6.059 1 96.5 58 LYS B C 1
ATOM 2302 O O . LYS B 1 58 ? 5.602 -33.75 -5.871 1 96.5 58 LYS B O 1
ATOM 2307 N N . VAL B 1 59 ? 4.836 -31.609 -5.738 1 96.94 59 VAL B N 1
ATOM 2308 C CA . VAL B 1 59 ? 3.637 -32.062 -5.043 1 96.94 59 VAL B CA 1
ATOM 2309 C C . VAL B 1 59 ? 2.406 -31.391 -5.645 1 96.94 59 VAL B C 1
ATOM 2311 O O . VAL B 1 59 ? 1.471 -31.031 -4.922 1 96.94 59 VAL B O 1
ATOM 2314 N N . SER B 1 60 ? 2.377 -31.203 -6.91 1 95.12 60 SER B N 1
ATOM 2315 C CA . SER B 1 60 ? 1.296 -30.5 -7.59 1 95.12 60 SER B CA 1
ATOM 2316 C C . SER B 1 60 ? -0.031 -31.234 -7.426 1 95.12 60 SER B C 1
ATOM 2318 O O . SER B 1 60 ? -1.1 -30.625 -7.531 1 95.12 60 SER B O 1
ATOM 2320 N N . ASP B 1 61 ? -0.012 -32.469 -7.055 1 95.12 61 ASP B N 1
ATOM 2321 C CA . ASP B 1 61 ? -1.208 -33.312 -7.016 1 95.12 61 ASP B CA 1
ATOM 2322 C C . ASP B 1 61 ? -2.02 -33.062 -5.75 1 95.12 61 ASP B C 1
ATOM 2324 O O . ASP B 1 61 ? -3.184 -33.438 -5.66 1 95.12 61 ASP B O 1
ATOM 2328 N N . ILE B 1 62 ? -1.398 -32.312 -4.793 1 96.69 62 ILE B N 1
ATOM 2329 C CA . ILE B 1 62 ? -2.123 -32.219 -3.527 1 96.69 62 ILE B CA 1
ATOM 2330 C C . ILE B 1 62 ? -2.375 -30.75 -3.174 1 96.69 62 ILE B C 1
ATOM 2332 O O . ILE B 1 62 ? -2.762 -30.438 -2.047 1 96.69 62 ILE B O 1
ATOM 2336 N N . PHE B 1 63 ? -2.098 -29.781 -4.102 1 97.75 63 PHE B N 1
ATOM 2337 C CA . PHE B 1 63 ? -2.473 -28.406 -3.809 1 97.75 63 PHE B CA 1
ATOM 2338 C C . PHE B 1 63 ? -2.84 -27.656 -5.086 1 97.75 63 PHE B C 1
ATOM 2340 O O . PHE B 1 63 ? -2.574 -28.141 -6.191 1 97.75 63 PHE B O 1
ATOM 2347 N N . THR B 1 64 ? -3.611 -26.578 -4.961 1 98 64 THR B N 1
ATOM 2348 C CA . THR B 1 64 ? -3.922 -25.609 -6.016 1 98 64 THR B CA 1
ATOM 2349 C C . THR B 1 64 ? -3.197 -24.297 -5.773 1 98 64 THR B C 1
ATOM 2351 O O . THR B 1 64 ? -2.795 -24 -4.648 1 98 64 THR B O 1
ATOM 2354 N N . ILE B 1 65 ? -2.996 -23.594 -6.848 1 98.38 65 ILE B N 1
ATOM 2355 C CA . ILE B 1 65 ? -2.35 -22.281 -6.762 1 98.38 65 ILE B CA 1
ATOM 2356 C C . ILE B 1 65 ? -3.279 -21.203 -7.32 1 98.38 65 ILE B C 1
ATOM 2358 O O . ILE B 1 65 ? -3.771 -21.328 -8.445 1 98.38 65 ILE B O 1
ATOM 2362 N N . THR B 1 66 ? -3.541 -20.219 -6.578 1 98.38 66 THR B N 1
ATOM 2363 C CA . THR B 1 66 ? -4.242 -19.016 -7.023 1 98.38 66 THR B CA 1
ATOM 2364 C C . THR B 1 66 ? -3.322 -17.797 -6.965 1 98.38 66 THR B C 1
ATOM 2366 O O . THR B 1 66 ? -2.76 -17.5 -5.91 1 98.38 66 THR B O 1
ATOM 2369 N N . MET B 1 67 ? -3.191 -17.141 -8.086 1 98.69 67 MET B N 1
ATOM 2370 C CA . MET B 1 67 ? -2.357 -15.938 -8.141 1 98.69 67 MET B CA 1
ATOM 2371 C C . MET B 1 67 ? -3.217 -14.672 -8.141 1 98.69 67 MET B C 1
ATOM 2373 O O . MET B 1 67 ? -4.223 -14.602 -8.844 1 98.69 67 MET B O 1
ATOM 2377 N N . VAL B 1 68 ? -2.867 -13.695 -7.309 1 98.94 68 VAL B N 1
ATOM 2378 C CA . VAL B 1 68 ? -3.527 -12.398 -7.258 1 98.94 68 VAL B CA 1
ATOM 2379 C C . VAL B 1 68 ? -2.508 -11.289 -7.52 1 98.94 68 VAL B C 1
ATOM 2381 O O . VAL B 1 68 ? -1.934 -10.734 -6.578 1 98.94 68 VAL B O 1
ATOM 2384 N N . PRO B 1 69 ? -2.262 -10.961 -8.766 1 98.94 69 PRO B N 1
ATOM 2385 C CA . PRO B 1 69 ? -1.264 -9.938 -9.109 1 98.94 69 PRO B CA 1
ATOM 2386 C C . PRO B 1 69 ? -1.763 -8.516 -8.859 1 98.94 69 PRO B C 1
ATOM 2388 O O . PRO B 1 69 ? -2.521 -7.977 -9.672 1 98.94 69 PRO B O 1
ATOM 2391 N N . TYR B 1 70 ? -1.372 -7.895 -7.797 1 98.75 70 TYR B N 1
ATOM 2392 C CA . TYR B 1 70 ? -1.704 -6.531 -7.391 1 98.75 70 TYR B CA 1
ATOM 2393 C C . TYR B 1 70 ? -0.756 -6.039 -6.305 1 98.75 70 TYR B C 1
ATOM 2395 O O . TYR B 1 70 ? 0.027 -5.113 -6.527 1 98.75 70 TYR B O 1
ATOM 2403 N N . GLY B 1 71 ? -0.828 -6.785 -5.168 1 97.94 71 GLY B N 1
ATOM 2404 C CA . GLY B 1 71 ? 0.093 -6.523 -4.074 1 97.94 71 GLY B CA 1
ATOM 2405 C C . GLY B 1 71 ? -0.14 -5.188 -3.4 1 97.94 71 GLY B C 1
ATOM 2406 O O . GLY B 1 71 ? -1.265 -4.871 -3.002 1 97.94 71 GLY B O 1
ATOM 2407 N N . ASN B 1 72 ? 0.903 -4.41 -3.342 1 96.69 72 ASN B N 1
ATOM 2408 C CA . ASN B 1 72 ? 0.87 -3.125 -2.648 1 96.69 72 ASN B CA 1
ATOM 2409 C C . ASN B 1 72 ? 0.406 -2.002 -3.57 1 96.69 72 ASN B C 1
ATOM 2411 O O . ASN B 1 72 ? 0.503 -0.825 -3.221 1 96.69 72 ASN B O 1
ATOM 2415 N N . ALA B 1 73 ? -0.064 -2.334 -4.754 1 97.25 73 ALA B N 1
ATOM 2416 C CA . ALA B 1 73 ? -0.571 -1.31 -5.664 1 97.25 73 ALA B CA 1
ATOM 2417 C C . ALA B 1 73 ? -1.768 -0.582 -5.059 1 97.25 73 ALA B C 1
ATOM 2419 O O . ALA B 1 73 ? -2.344 -1.04 -4.07 1 97.25 73 ALA B O 1
ATOM 2420 N N . MET B 1 74 ? -1.99 0.557 -5.539 1 96.81 74 MET B N 1
ATOM 2421 C CA . MET B 1 74 ? -3.135 1.396 -5.195 1 96.81 74 MET B CA 1
ATOM 2422 C C . MET B 1 74 ? -3.898 1.818 -6.445 1 96.81 74 MET B C 1
ATOM 2424 O O . MET B 1 74 ? -3.404 1.659 -7.562 1 96.81 74 MET B O 1
ATOM 2428 N N . GLU B 1 75 ? -5.148 2.299 -6.156 1 97.31 75 GLU B N 1
ATOM 2429 C CA . GLU B 1 75 ? -5.938 2.709 -7.312 1 97.31 75 GLU B CA 1
ATOM 2430 C C . GLU B 1 75 ? -6.828 3.902 -6.977 1 97.31 75 GLU B C 1
ATOM 2432 O O . GLU B 1 75 ? -7.219 4.09 -5.824 1 97.31 75 GLU B O 1
ATOM 2437 N N . LYS B 1 76 ? -7.09 4.707 -7.941 1 94.62 76 LYS B N 1
ATOM 2438 C CA . LYS B 1 76 ? -8.062 5.793 -7.898 1 94.62 76 LYS B CA 1
ATOM 2439 C C . LYS B 1 76 ? -9.102 5.648 -9.008 1 94.62 76 LYS B C 1
ATOM 2441 O O . LYS B 1 76 ? -8.742 5.461 -10.18 1 94.62 76 LYS B O 1
ATOM 2446 N N . LYS B 1 77 ? -10.375 5.656 -8.609 1 94.06 77 LYS B N 1
ATOM 2447 C CA . LYS B 1 77 ? -11.438 5.566 -9.609 1 94.06 77 LYS B CA 1
ATOM 2448 C C . LYS B 1 77 ? -11.555 6.855 -10.414 1 94.06 77 LYS B C 1
ATOM 2450 O O . LYS B 1 77 ? -11.617 7.945 -9.836 1 94.06 77 LYS B O 1
ATOM 2455 N N . GLU B 1 78 ? -11.469 6.727 -11.672 1 93.12 78 GLU B N 1
ATOM 2456 C CA . GLU B 1 78 ? -11.773 7.797 -12.617 1 93.12 78 GLU B CA 1
ATOM 2457 C C . GLU B 1 78 ? -13.109 7.551 -13.32 1 93.12 78 GLU B C 1
ATOM 2459 O O . GLU B 1 78 ? -13.82 6.602 -12.992 1 93.12 78 GLU B O 1
ATOM 2464 N N . ALA B 1 79 ? -13.5 8.43 -14.164 1 90.94 79 ALA B N 1
ATOM 2465 C CA . ALA B 1 79 ? -14.812 8.398 -14.797 1 90.94 79 ALA B CA 1
ATOM 2466 C C . ALA B 1 79 ? -15.07 7.047 -15.453 1 90.94 79 ALA B C 1
ATOM 2468 O O . ALA B 1 79 ? -16.141 6.465 -15.297 1 90.94 79 ALA B O 1
ATOM 2469 N N . ASN B 1 80 ? -14.078 6.465 -16.141 1 93.88 80 ASN B N 1
ATOM 2470 C CA . ASN B 1 80 ? -14.367 5.273 -16.938 1 93.88 80 ASN B CA 1
ATOM 2471 C C . ASN B 1 80 ? -13.344 4.172 -16.688 1 93.88 80 ASN B C 1
ATOM 2473 O O . ASN B 1 80 ? -13.344 3.152 -17.375 1 93.88 80 ASN B O 1
ATOM 2477 N N . LYS B 1 81 ? -12.516 4.395 -15.742 1 97.56 81 LYS B N 1
ATOM 2478 C CA . LYS B 1 81 ? -11.469 3.412 -15.492 1 97.56 81 LYS B CA 1
ATOM 2479 C C . LYS B 1 81 ? -10.836 3.625 -14.125 1 97.56 81 LYS B C 1
ATOM 2481 O O . LYS B 1 81 ? -11.156 4.586 -13.422 1 97.56 81 LYS B O 1
ATOM 2486 N N . TYR B 1 82 ? -10.055 2.68 -13.812 1 97.88 82 TYR B N 1
ATOM 2487 C CA . TYR B 1 82 ? -9.195 2.828 -12.641 1 97.88 82 TYR B CA 1
ATOM 2488 C C . TYR B 1 82 ? -7.766 3.172 -13.047 1 97.88 82 TYR B C 1
ATOM 2490 O O . TYR B 1 82 ? -7.238 2.615 -14.016 1 97.88 82 TYR B O 1
ATOM 2498 N N . LYS B 1 83 ? -7.289 4.148 -12.375 1 97.5 83 LYS B N 1
ATOM 2499 C CA . LYS B 1 83 ? -5.859 4.418 -12.492 1 97.5 83 LYS B CA 1
ATOM 2500 C C . LYS B 1 83 ? -5.074 3.717 -11.391 1 97.5 83 LYS B C 1
ATOM 2502 O O . LYS B 1 83 ? -5.402 3.844 -10.203 1 97.5 83 LYS B O 1
ATOM 2507 N N . PHE B 1 84 ? -4.027 3.002 -11.789 1 98 84 PHE B N 1
ATOM 2508 C CA . PHE B 1 84 ? -3.264 2.213 -10.828 1 98 84 PHE B CA 1
ATOM 2509 C C . PHE B 1 84 ? -1.908 2.854 -10.555 1 98 84 PHE B C 1
ATOM 2511 O O . PHE B 1 84 ? -1.301 3.439 -11.453 1 98 84 PHE B O 1
ATOM 2518 N N . PHE B 1 85 ? -1.466 2.703 -9.328 1 95.44 85 PHE B N 1
ATOM 2519 C CA . PHE B 1 85 ? -0.155 3.146 -8.867 1 95.44 85 PHE B CA 1
ATOM 2520 C C . PHE B 1 85 ? 0.603 2.004 -8.203 1 95.44 85 PHE B C 1
ATOM 2522 O O . PHE B 1 85 ? 0.133 1.429 -7.219 1 95.44 85 PHE B O 1
ATOM 2529 N N . CYS B 1 86 ? 1.764 1.693 -8.727 1 96.19 86 CYS B N 1
ATOM 2530 C CA . CYS B 1 86 ? 2.477 0.512 -8.258 1 96.19 86 CYS B CA 1
ATOM 2531 C C . CYS B 1 86 ? 3.771 0.902 -7.555 1 96.19 86 CYS B C 1
ATOM 2533 O O . CYS B 1 86 ? 4.391 1.907 -7.898 1 96.19 86 CYS B O 1
ATOM 2535 N N . GLN B 1 87 ? 4.188 0.079 -6.617 1 90.88 87 GLN B N 1
ATOM 2536 C CA . GLN B 1 87 ? 5.328 0.359 -5.754 1 90.88 87 GLN B CA 1
ATOM 2537 C C . GLN B 1 87 ? 6.625 0.421 -6.559 1 90.88 87 GLN B C 1
ATOM 2539 O O . GLN B 1 87 ? 7.523 1.197 -6.23 1 90.88 87 GLN B O 1
ATOM 2544 N N . HIS B 1 88 ? 6.664 -0.396 -7.594 1 91.38 88 HIS B N 1
ATOM 2545 C CA . HIS B 1 88 ? 7.883 -0.444 -8.391 1 91.38 88 HIS B CA 1
ATOM 2546 C C . HIS B 1 88 ? 7.672 0.205 -9.758 1 91.38 88 HIS B C 1
ATOM 2548 O O . HIS B 1 88 ? 8.242 -0.237 -10.758 1 91.38 88 HIS B O 1
ATOM 2554 N N . GLY B 1 89 ? 6.77 1.148 -9.797 1 92.62 89 GLY B N 1
ATOM 2555 C CA . GLY B 1 89 ? 6.621 1.977 -10.984 1 92.62 89 GLY B CA 1
ATOM 2556 C C . GLY B 1 89 ? 5.566 1.457 -11.945 1 92.62 89 GLY B C 1
ATOM 2557 O O . GLY B 1 89 ? 4.957 0.414 -11.695 1 92.62 89 GLY B O 1
ATOM 2558 N N . GLU B 1 90 ? 5.441 2.164 -13.062 1 95.44 90 GLU B N 1
ATOM 2559 C CA . GLU B 1 90 ? 4.406 1.897 -14.055 1 95.44 90 GLU B CA 1
ATOM 2560 C C . GLU B 1 90 ? 4.59 0.523 -14.688 1 95.44 90 GLU B C 1
ATOM 2562 O O . GLU B 1 90 ? 3.613 -0.157 -15.008 1 95.44 90 GLU B O 1
ATOM 2567 N N . ALA B 1 91 ? 5.844 0.116 -14.906 1 96.56 91 ALA B N 1
ATOM 2568 C CA . ALA B 1 91 ? 6.137 -1.18 -15.508 1 96.56 91 ALA B CA 1
ATOM 2569 C C . ALA B 1 91 ? 5.539 -2.318 -14.695 1 96.56 91 ALA B C 1
ATOM 2571 O O . ALA B 1 91 ? 5.09 -3.324 -15.25 1 96.56 91 ALA B O 1
ATOM 2572 N N . GLU B 1 92 ? 5.559 -2.16 -13.43 1 97.06 92 GLU B N 1
ATOM 2573 C CA . GLU B 1 92 ? 4.969 -3.17 -12.555 1 97.06 92 GLU B CA 1
ATOM 2574 C C . GLU B 1 92 ? 3.453 -3.24 -12.742 1 97.06 92 GLU B C 1
ATOM 2576 O O . GLU B 1 92 ? 2.873 -4.328 -12.734 1 97.06 92 GLU B O 1
ATOM 2581 N N . CYS B 1 93 ? 2.773 -2.07 -12.852 1 98.38 93 CYS B N 1
ATOM 2582 C CA . CYS B 1 93 ? 1.334 -2.041 -13.094 1 98.38 93 CYS B CA 1
ATOM 2583 C C . CYS B 1 93 ? 0.986 -2.748 -14.398 1 98.38 93 CYS B C 1
ATOM 2585 O O . CYS B 1 93 ? 0.002 -3.486 -14.461 1 98.38 93 CYS B O 1
ATOM 2587 N N . VAL B 1 94 ? 1.826 -2.516 -15.422 1 98.5 94 VAL B N 1
ATOM 2588 C CA . VAL B 1 94 ? 1.637 -3.184 -16.703 1 98.5 94 VAL B CA 1
ATOM 2589 C C . VAL B 1 94 ? 1.771 -4.695 -16.531 1 98.5 94 VAL B C 1
ATOM 2591 O O . VAL B 1 94 ? 0.964 -5.461 -17.062 1 98.5 94 VAL B O 1
ATOM 2594 N N . GLY B 1 95 ? 2.787 -5.094 -15.781 1 98.75 95 GLY B N 1
ATOM 2595 C CA . GLY B 1 95 ? 2.979 -6.512 -15.516 1 98.75 95 GLY B CA 1
ATOM 2596 C C . GLY B 1 95 ? 1.818 -7.141 -14.773 1 98.75 95 GLY B C 1
ATOM 2597 O O . GLY B 1 95 ? 1.379 -8.242 -15.109 1 98.75 95 GLY B O 1
ATOM 2598 N N . ASN B 1 96 ? 1.368 -6.449 -13.734 1 98.88 96 ASN B N 1
ATOM 2599 C CA . ASN B 1 96 ? 0.196 -6.922 -13.008 1 98.88 96 ASN B CA 1
ATOM 2600 C C . ASN B 1 96 ? -0.992 -7.145 -13.938 1 98.88 96 ASN B C 1
ATOM 2602 O O . ASN B 1 96 ? -1.675 -8.164 -13.852 1 98.88 96 ASN B O 1
ATOM 2606 N N . LEU B 1 97 ? -1.21 -6.199 -14.805 1 98.94 97 LEU B N 1
ATOM 2607 C CA . LEU B 1 97 ? -2.303 -6.281 -15.773 1 98.94 97 LEU B CA 1
ATOM 2608 C C . LEU B 1 97 ? -2.139 -7.492 -16.688 1 98.94 97 LEU B C 1
ATOM 2610 O O . LEU B 1 97 ? -3.104 -8.219 -16.938 1 98.94 97 LEU B O 1
ATOM 2614 N N . ILE B 1 98 ? -0.991 -7.668 -17.156 1 98.94 98 ILE B N 1
ATOM 2615 C CA . ILE B 1 98 ? -0.708 -8.781 -18.062 1 98.94 98 ILE B CA 1
ATOM 2616 C C . ILE B 1 98 ? -0.993 -10.102 -17.344 1 98.94 98 ILE B C 1
ATOM 2618 O O . ILE B 1 98 ? -1.638 -10.992 -17.906 1 98.94 98 ILE B O 1
ATOM 2622 N N . GLU B 1 99 ? -0.579 -10.242 -16.172 1 98.94 99 GLU B N 1
ATOM 2623 C CA . GLU B 1 99 ? -0.796 -11.477 -15.438 1 98.94 99 GLU B CA 1
ATOM 2624 C C . GLU B 1 99 ? -2.275 -11.68 -15.117 1 98.94 99 GLU B C 1
ATOM 2626 O O . GLU B 1 99 ? -2.781 -12.805 -15.188 1 98.94 99 GLU B O 1
ATOM 2631 N N . SER B 1 100 ? -2.969 -10.602 -14.758 1 98.94 100 SER B N 1
ATOM 2632 C CA . SER B 1 100 ? -4.41 -10.695 -14.555 1 98.94 100 SER B CA 1
ATOM 2633 C C . SER B 1 100 ? -5.121 -11.172 -15.812 1 98.94 100 SER B C 1
ATOM 2635 O O . SER B 1 100 ? -6.02 -12.016 -15.742 1 98.94 100 SER B O 1
ATOM 2637 N N . CYS B 1 101 ? -4.711 -10.641 -16.938 1 98.94 101 CYS B N 1
ATOM 2638 C CA . CYS B 1 101 ? -5.305 -11.008 -18.203 1 98.94 101 CYS B CA 1
ATOM 2639 C C . CYS B 1 101 ? -4.949 -12.445 -18.578 1 98.94 101 CYS B C 1
ATOM 2641 O O . CYS B 1 101 ? -5.762 -13.156 -19.172 1 98.94 101 CYS B O 1
ATOM 2643 N N . ALA B 1 102 ? -3.742 -12.867 -18.281 1 98.94 102 ALA B N 1
ATOM 2644 C CA . ALA B 1 102 ? -3.354 -14.25 -18.547 1 98.94 102 ALA B CA 1
ATOM 2645 C C . ALA B 1 102 ? -4.242 -15.227 -17.781 1 98.94 102 ALA B C 1
ATOM 2647 O O . ALA B 1 102 ? -4.676 -16.25 -18.312 1 98.94 102 ALA B O 1
ATOM 2648 N N . ILE B 1 103 ? -4.477 -14.914 -16.547 1 98.88 103 ILE B N 1
ATOM 2649 C CA . ILE B 1 103 ? -5.359 -15.734 -15.727 1 98.88 103 ILE B CA 1
ATOM 2650 C C . ILE B 1 103 ? -6.73 -15.844 -16.391 1 98.88 103 ILE B C 1
ATOM 2652 O O . ILE B 1 103 ? -7.305 -16.938 -16.469 1 98.88 103 ILE B O 1
ATOM 2656 N N . TYR B 1 104 ? -7.215 -14.734 -16.875 1 98.81 104 TYR B N 1
ATOM 2657 C CA . TYR B 1 104 ? -8.531 -14.68 -17.516 1 98.81 104 TYR B CA 1
ATOM 2658 C C . TYR B 1 104 ? -8.547 -15.477 -18.812 1 98.81 104 TYR B C 1
ATOM 2660 O O . TYR B 1 104 ? -9.508 -16.203 -19.094 1 98.81 104 TYR B O 1
ATOM 2668 N N . VAL B 1 105 ? -7.539 -15.344 -19.641 1 98.69 105 VAL B N 1
ATOM 2669 C CA . VAL B 1 105 ? -7.492 -15.93 -20.969 1 98.69 105 VAL B CA 1
ATOM 2670 C C . VAL B 1 105 ? -7.273 -17.438 -20.875 1 98.69 105 VAL B C 1
ATOM 2672 O O . VAL B 1 105 ? -7.898 -18.219 -21.594 1 98.69 105 VAL B O 1
ATOM 2675 N N . LEU B 1 106 ? -6.41 -17.875 -19.984 1 98.62 106 LEU B N 1
ATOM 2676 C CA . LEU B 1 106 ? -6.008 -19.266 -19.906 1 98.62 106 LEU B CA 1
ATOM 2677 C C . LEU B 1 106 ? -7.047 -20.109 -19.172 1 98.62 106 LEU B C 1
ATOM 2679 O O . LEU B 1 106 ? -7.191 -21.297 -19.438 1 98.62 106 LEU B O 1
ATOM 2683 N N . LYS B 1 107 ? -7.73 -19.531 -18.188 1 98.12 107 LYS B N 1
ATOM 2684 C CA . LYS B 1 107 ? -8.797 -20.156 -17.406 1 98.12 107 LYS B CA 1
ATOM 2685 C C . LYS B 1 107 ? -8.328 -21.469 -16.781 1 98.12 107 LYS B C 1
ATOM 2687 O O . LYS B 1 107 ? -9.07 -22.438 -16.734 1 98.12 107 LYS B O 1
ATOM 2692 N N . ASN B 1 108 ? -7.145 -21.531 -16.5 1 97.88 108 ASN B N 1
ATOM 2693 C CA . ASN B 1 108 ? -6.453 -22.656 -15.883 1 97.88 108 ASN B CA 1
ATOM 2694 C C . ASN B 1 108 ? -5.352 -22.188 -14.938 1 97.88 108 ASN B C 1
ATOM 2696 O O . ASN B 1 108 ? -4.332 -21.656 -15.383 1 97.88 108 ASN B O 1
ATOM 2700 N N . GLU B 1 109 ? -5.516 -22.438 -13.641 1 97.12 109 GLU B N 1
ATOM 2701 C CA . GLU B 1 109 ? -4.625 -21.891 -12.617 1 97.12 109 GLU B CA 1
ATOM 2702 C C . GLU B 1 109 ? -3.203 -22.422 -12.789 1 97.12 109 GLU B C 1
ATOM 2704 O O . GLU B 1 109 ? -2.234 -21.688 -12.578 1 97.12 109 GLU B O 1
ATOM 2709 N N . ARG B 1 110 ? -3.078 -23.656 -13.133 1 97.31 110 ARG B N 1
ATOM 2710 C CA . ARG B 1 110 ? -1.755 -24.25 -13.305 1 97.31 110 ARG B CA 1
ATOM 2711 C C . ARG B 1 110 ? -1.044 -23.656 -14.516 1 97.31 110 ARG B C 1
ATOM 2713 O O . ARG B 1 110 ? 0.149 -23.344 -14.461 1 97.31 110 ARG B O 1
ATOM 2720 N N . ALA B 1 111 ? -1.839 -23.5 -15.617 1 98.19 111 ALA B N 1
ATOM 2721 C CA . ALA B 1 111 ? -1.274 -22.875 -16.812 1 98.19 111 ALA B CA 1
ATOM 2722 C C . ALA B 1 111 ? -0.872 -21.438 -16.547 1 98.19 111 ALA B C 1
ATOM 2724 O O . ALA B 1 111 ? 0.174 -20.984 -17 1 98.19 111 ALA B O 1
ATOM 2725 N N . SER B 1 112 ? -1.7 -20.766 -15.82 1 98.69 112 SER B N 1
ATOM 2726 C CA . SER B 1 112 ? -1.414 -19.375 -15.477 1 98.69 112 SER B CA 1
ATOM 2727 C C . SER B 1 112 ? -0.146 -19.266 -14.641 1 98.69 112 SER B C 1
ATOM 2729 O O . SER B 1 112 ? 0.678 -18.375 -14.859 1 98.69 112 SER B O 1
ATOM 2731 N N . PHE B 1 113 ? -0.013 -20.188 -13.695 1 98.81 113 PHE B N 1
ATOM 2732 C CA . PHE B 1 113 ? 1.178 -20.156 -12.859 1 98.81 113 PHE B CA 1
ATOM 2733 C C . PHE B 1 113 ? 2.424 -20.484 -13.672 1 98.81 113 PHE B C 1
ATOM 2735 O O . PHE B 1 113 ? 3.467 -19.844 -13.5 1 98.81 113 PHE B O 1
ATOM 2742 N N . ASN B 1 114 ? 2.295 -21.516 -14.484 1 98.62 114 ASN B N 1
ATOM 2743 C CA . ASN B 1 114 ? 3.418 -21.859 -15.352 1 98.62 114 ASN B CA 1
ATOM 2744 C C . ASN B 1 114 ? 3.877 -20.672 -16.188 1 98.62 114 ASN B C 1
ATOM 2746 O O . ASN B 1 114 ? 5.078 -20.438 -16.344 1 98.62 114 ASN B O 1
ATOM 2750 N N . TYR B 1 115 ? 2.949 -19.953 -16.719 1 98.88 115 TYR B N 1
ATOM 2751 C CA . TYR B 1 115 ? 3.217 -18.75 -17.516 1 98.88 115 TYR B CA 1
ATOM 2752 C C . TYR B 1 115 ? 3.916 -17.688 -16.672 1 98.88 115 TYR B C 1
ATOM 2754 O O . TYR B 1 115 ? 4.934 -17.125 -17.078 1 98.88 115 TYR B O 1
ATOM 2762 N N . SER B 1 116 ? 3.404 -17.422 -15.492 1 98.81 116 SER B N 1
ATOM 2763 C CA . SER B 1 116 ? 3.982 -16.422 -14.594 1 98.81 116 SER B CA 1
ATOM 2764 C C . SER B 1 116 ? 5.383 -16.828 -14.141 1 98.81 116 SER B C 1
ATOM 2766 O O . SER B 1 116 ? 6.266 -15.984 -14 1 98.81 116 SER B O 1
ATOM 2768 N N . HIS B 1 117 ? 5.578 -18.109 -13.875 1 98.81 117 HIS B N 1
ATOM 2769 C CA . HIS B 1 117 ? 6.898 -18.609 -13.516 1 98.81 117 HIS B CA 1
ATOM 2770 C C . HIS B 1 117 ? 7.906 -18.359 -14.633 1 98.81 117 HIS B C 1
ATOM 2772 O O . HIS B 1 117 ? 9.047 -17.984 -14.375 1 98.81 117 HIS B O 1
ATOM 2778 N N . CYS B 1 118 ? 7.488 -18.672 -15.852 1 98.69 118 CYS B N 1
ATOM 2779 C CA . CYS B 1 118 ? 8.352 -18.422 -17 1 98.69 118 CYS B CA 1
ATOM 2780 C C . CYS B 1 118 ? 8.805 -16.969 -17.047 1 98.69 118 CYS B C 1
ATOM 2782 O O . CYS B 1 118 ? 9.992 -16.688 -17.188 1 98.69 118 CYS B O 1
ATOM 2784 N N . ILE B 1 119 ? 7.895 -16.047 -16.875 1 98.62 119 ILE B N 1
ATOM 2785 C CA . ILE B 1 119 ? 8.203 -14.625 -16.906 1 98.62 119 ILE B CA 1
ATOM 2786 C C . ILE B 1 119 ? 9.148 -14.266 -15.766 1 98.62 119 ILE B C 1
ATOM 2788 O O . ILE B 1 119 ? 10.18 -13.633 -15.984 1 98.62 119 ILE B O 1
ATOM 2792 N N . ALA B 1 120 ? 8.789 -14.727 -14.555 1 98.06 120 ALA B N 1
ATOM 2793 C CA . ALA B 1 120 ? 9.602 -14.438 -13.375 1 98.06 120 ALA B CA 1
ATOM 2794 C C . ALA B 1 120 ? 11.031 -14.953 -13.562 1 98.06 120 ALA B C 1
ATOM 2796 O O . ALA B 1 120 ? 11.992 -14.312 -13.133 1 98.06 120 ALA B O 1
ATOM 2797 N N . SER B 1 121 ? 11.125 -16.094 -14.172 1 97.44 121 SER B N 1
ATOM 2798 C CA . SER B 1 121 ? 12.438 -16.703 -14.398 1 97.44 121 SER B CA 1
ATOM 2799 C C . SER B 1 121 ? 13.289 -15.82 -15.312 1 97.44 121 SER B C 1
ATOM 2801 O O . SER B 1 121 ? 14.484 -15.648 -15.062 1 97.44 121 SER B O 1
ATOM 2803 N N . TYR B 1 122 ? 12.711 -15.281 -16.297 1 96.62 122 TYR B N 1
ATOM 2804 C CA . TYR B 1 122 ? 13.445 -14.391 -17.188 1 96.62 122 TYR B CA 1
ATOM 2805 C C . TYR B 1 122 ? 13.828 -13.102 -16.484 1 96.62 122 TYR B C 1
ATOM 2807 O O . TYR B 1 122 ? 14.93 -12.578 -16.688 1 96.62 122 TYR B O 1
ATOM 2815 N N . LEU B 1 123 ? 12.891 -12.586 -15.734 1 95.31 123 LEU B N 1
ATOM 2816 C CA . LEU B 1 123 ? 13.156 -11.344 -15.008 1 95.31 123 LEU B CA 1
ATOM 2817 C C . LEU B 1 123 ? 14.289 -11.539 -14.008 1 95.31 123 LEU B C 1
ATOM 2819 O O . LEU B 1 123 ? 15.062 -10.609 -13.75 1 95.31 123 LEU B O 1
ATOM 2823 N N . ASN B 1 124 ? 14.383 -12.625 -13.43 1 92.31 124 ASN B N 1
ATOM 2824 C CA . ASN B 1 124 ? 15.383 -12.945 -12.414 1 92.31 124 ASN B CA 1
ATOM 2825 C C . ASN B 1 124 ? 16.766 -13.125 -13.031 1 92.31 124 ASN B C 1
ATOM 2827 O O . ASN B 1 124 ? 17.781 -12.859 -12.383 1 92.31 124 ASN B O 1
ATOM 2831 N N . THR B 1 125 ? 16.859 -13.594 -14.156 1 89.38 125 THR B N 1
ATOM 2832 C CA . THR B 1 125 ? 18.141 -13.984 -14.734 1 89.38 125 THR B CA 1
ATOM 2833 C C . THR B 1 125 ? 18.656 -12.914 -15.695 1 89.38 125 THR B C 1
ATOM 2835 O O . THR B 1 125 ? 19.859 -12.82 -15.953 1 89.38 125 THR B O 1
ATOM 2838 N N . GLN B 1 126 ? 17.781 -12.273 -16.297 1 76 126 GLN B N 1
ATOM 2839 C CA . GLN B 1 126 ? 18.203 -11.297 -17.297 1 76 126 GLN B CA 1
ATOM 2840 C C . GLN B 1 126 ? 18.078 -9.875 -16.75 1 76 126 GLN B C 1
ATOM 2842 O O . GLN B 1 126 ? 17.031 -9.492 -16.219 1 76 126 GLN B O 1
ATOM 2847 N N . ARG B 1 127 ? 19.109 -9.297 -17 1 66.25 127 ARG B N 1
ATOM 2848 C CA . ARG B 1 127 ? 19.141 -7.895 -16.609 1 66.25 127 ARG B CA 1
ATOM 2849 C C . ARG B 1 127 ? 18.328 -7.031 -17.562 1 66.25 127 ARG B C 1
ATOM 2851 O O . ARG B 1 127 ? 18.266 -7.312 -18.766 1 66.25 127 ARG B O 1
ATOM 2858 N N . ARG B 1 128 ? 17.469 -6.328 -17.125 1 67.94 128 ARG B N 1
ATOM 2859 C CA . ARG B 1 128 ? 16.859 -5.215 -17.859 1 67.94 128 ARG B CA 1
ATOM 2860 C C . ARG B 1 128 ? 15.734 -5.699 -18.766 1 67.94 128 ARG B C 1
ATOM 2862 O O . ARG B 1 128 ? 15.453 -5.09 -19.797 1 67.94 128 ARG B O 1
ATOM 2869 N N . VAL B 1 129 ? 15.312 -6.781 -18.531 1 74.62 129 VAL B N 1
ATOM 2870 C CA . VAL B 1 129 ? 14.211 -7.211 -19.391 1 74.62 129 VAL B CA 1
ATOM 2871 C C . VAL B 1 129 ? 12.914 -6.543 -18.922 1 74.62 129 VAL B C 1
ATOM 2873 O O . VAL B 1 129 ? 12.633 -6.477 -17.734 1 74.62 129 VAL B O 1
ATOM 2876 N N . ASP B 1 130 ? 12.336 -5.996 -20.062 1 90.75 130 ASP B N 1
ATOM 2877 C CA . ASP B 1 130 ? 11.023 -5.406 -19.797 1 90.75 130 ASP B CA 1
ATOM 2878 C C . ASP B 1 130 ? 9.945 -6.484 -19.688 1 90.75 130 ASP B C 1
ATOM 2880 O O . ASP B 1 130 ? 10.023 -7.512 -20.359 1 90.75 130 ASP B O 1
ATOM 2884 N N . PHE B 1 131 ? 9.016 -6.316 -18.875 1 96.38 131 PHE B N 1
ATOM 2885 C CA . PHE B 1 131 ? 8 -7.301 -18.531 1 96.38 131 PHE B CA 1
ATOM 2886 C C . PHE B 1 131 ? 7.238 -7.742 -19.781 1 96.38 131 PHE B C 1
ATOM 2888 O O . PHE B 1 131 ? 7.082 -8.938 -20.031 1 96.38 131 PHE B O 1
ATOM 2895 N N . PRO B 1 132 ? 6.789 -6.879 -20.734 1 97.56 132 PRO B N 1
ATOM 2896 C CA . PRO B 1 132 ? 6.051 -7.32 -21.922 1 97.56 132 PRO B CA 1
ATOM 2897 C C . PRO B 1 132 ? 6.879 -8.219 -22.828 1 97.56 132 PRO B C 1
ATOM 2899 O O . PRO B 1 132 ? 6.344 -9.156 -23.438 1 97.56 132 PRO B O 1
ATOM 2902 N N . LYS B 1 133 ? 8.133 -7.934 -22.922 1 96.75 133 LYS B N 1
ATOM 2903 C CA . LYS B 1 133 ? 8.992 -8.773 -23.75 1 96.75 133 LYS B CA 1
ATOM 2904 C C . LYS B 1 133 ? 9.094 -10.188 -23.172 1 96.75 133 LYS B C 1
ATOM 2906 O O . LYS B 1 133 ? 9.008 -11.172 -23.906 1 96.75 133 LYS B O 1
ATOM 2911 N N . ALA B 1 134 ? 9.344 -10.234 -21.875 1 97.88 134 ALA B N 1
ATOM 2912 C CA . ALA B 1 134 ? 9.375 -11.531 -21.219 1 97.88 134 ALA B CA 1
ATOM 2913 C C . ALA B 1 134 ? 8.047 -12.258 -21.375 1 97.88 134 ALA B C 1
ATOM 2915 O O . ALA B 1 134 ? 8.016 -13.469 -21.625 1 97.88 134 ALA B O 1
ATOM 2916 N N . ALA B 1 135 ? 6.984 -11.547 -21.234 1 98.69 135 ALA B N 1
ATOM 2917 C CA . ALA B 1 135 ? 5.641 -12.102 -21.359 1 98.69 135 ALA B CA 1
ATOM 2918 C C . ALA B 1 135 ? 5.41 -12.688 -22.75 1 98.69 135 ALA B C 1
ATOM 2920 O O . ALA B 1 135 ? 4.875 -13.789 -22.875 1 98.69 135 ALA B O 1
ATOM 2921 N N . LYS B 1 136 ? 5.77 -11.969 -23.734 1 98.44 136 LYS B N 1
ATOM 2922 C CA . LYS B 1 136 ? 5.602 -12.422 -25.109 1 98.44 136 LYS B CA 1
ATOM 2923 C C . LYS B 1 136 ? 6.453 -13.664 -25.391 1 98.44 136 LYS B C 1
ATOM 2925 O O . LYS B 1 136 ? 5.992 -14.609 -26.031 1 98.44 136 LYS B O 1
ATOM 2930 N N . ARG B 1 137 ? 7.629 -13.625 -24.969 1 97.69 137 ARG B N 1
ATOM 2931 C CA . ARG B 1 137 ? 8.516 -14.766 -25.156 1 97.69 137 ARG B CA 1
ATOM 2932 C C . ARG B 1 137 ? 7.926 -16.016 -24.516 1 97.69 137 ARG B C 1
ATOM 2934 O O . ARG B 1 137 ? 7.895 -17.078 -25.141 1 97.69 137 ARG B O 1
ATOM 2941 N N . CYS B 1 138 ? 7.484 -15.844 -23.25 1 98.75 138 CYS B N 1
ATOM 2942 C CA . CYS B 1 138 ? 6.93 -16.969 -22.531 1 98.75 138 CYS B CA 1
ATOM 2943 C C . CYS B 1 138 ? 5.648 -17.469 -23.188 1 98.75 138 CYS B C 1
ATOM 2945 O O . CYS B 1 138 ? 5.379 -18.672 -23.203 1 98.75 138 CYS B O 1
ATOM 2947 N N . ALA B 1 139 ? 4.852 -16.609 -23.719 1 98.88 139 ALA B N 1
ATOM 2948 C CA . ALA B 1 139 ? 3.656 -17 -24.453 1 98.88 139 ALA B CA 1
ATOM 2949 C C . ALA B 1 139 ? 4.023 -17.875 -25.656 1 98.88 139 ALA B C 1
ATOM 2951 O O . ALA B 1 139 ? 3.402 -18.906 -25.891 1 98.88 139 ALA B O 1
ATOM 2952 N N . ASN B 1 140 ? 5 -17.453 -26.344 1 98.56 140 ASN B N 1
ATOM 2953 C CA . ASN B 1 140 ? 5.465 -18.219 -27.484 1 98.56 140 ASN B CA 1
ATOM 2954 C C . ASN B 1 140 ? 5.98 -19.594 -27.062 1 98.56 140 ASN B C 1
ATOM 2956 O O . ASN B 1 140 ? 5.637 -20.609 -27.672 1 98.56 140 ASN B O 1
ATOM 2960 N N . GLU B 1 141 ? 6.746 -19.641 -26.062 1 98.44 141 GLU B N 1
ATOM 2961 C CA . GLU B 1 141 ? 7.332 -20.891 -25.578 1 98.44 141 GLU B CA 1
ATOM 2962 C C . GLU B 1 141 ? 6.25 -21.859 -25.141 1 98.44 141 GLU B C 1
ATOM 2964 O O . GLU B 1 141 ? 6.43 -23.078 -25.234 1 98.44 141 GLU B O 1
ATOM 2969 N N . GLN B 1 142 ? 5.184 -21.312 -24.672 1 98.5 142 GLN B N 1
ATOM 2970 C CA . GLN B 1 142 ? 4.148 -22.172 -24.109 1 98.5 142 GLN B CA 1
ATOM 2971 C C . GLN B 1 142 ? 2.934 -22.25 -25.031 1 98.5 142 GLN B C 1
ATOM 2973 O O . GLN B 1 142 ? 1.858 -22.688 -24.609 1 98.5 142 GLN B O 1
ATOM 2978 N N . SER B 1 143 ? 3.055 -21.766 -26.219 1 98.38 143 SER B N 1
ATOM 2979 C CA . SER B 1 143 ? 2.02 -21.812 -27.25 1 98.38 143 SER B CA 1
ATOM 2980 C C . SER B 1 143 ? 0.75 -21.109 -26.781 1 98.38 143 SER B C 1
ATOM 2982 O O . SER B 1 143 ? -0.353 -21.625 -26.938 1 98.38 143 SER B O 1
ATOM 2984 N N . ILE B 1 144 ? 0.944 -20.031 -26.125 1 98.56 144 ILE B N 1
ATOM 2985 C CA . ILE B 1 144 ? -0.142 -19.156 -25.688 1 98.56 144 ILE B CA 1
ATOM 2986 C C . ILE B 1 144 ? -0.31 -18 -26.672 1 98.56 144 ILE B C 1
ATOM 2988 O O . ILE B 1 144 ? 0.677 -17.438 -27.141 1 98.56 144 ILE B O 1
ATOM 2992 N N . ASN B 1 145 ? -1.525 -17.688 -26.984 1 98.06 145 ASN B N 1
ATOM 2993 C CA . ASN B 1 145 ? -1.806 -16.547 -27.844 1 98.06 145 ASN B CA 1
ATOM 2994 C C . ASN B 1 145 ? -1.604 -15.227 -27.078 1 98.06 145 ASN B C 1
ATOM 2996 O O . ASN B 1 145 ? -2.529 -14.727 -26.438 1 98.06 145 ASN B O 1
ATOM 3000 N N . TYR B 1 146 ? -0.539 -14.641 -27.297 1 98.62 146 TYR B N 1
ATOM 3001 C CA . TYR B 1 146 ? -0.193 -13.438 -26.547 1 98.62 146 TYR B CA 1
ATOM 3002 C C . TYR B 1 146 ? -1.063 -12.266 -26.969 1 98.62 146 TYR B C 1
ATOM 3004 O O . TYR B 1 146 ? -1.335 -11.367 -26.172 1 98.62 146 TYR B O 1
ATOM 3012 N N . ASP B 1 147 ? -1.527 -12.227 -28.203 1 98.56 147 ASP B N 1
ATOM 3013 C CA . ASP B 1 147 ? -2.32 -11.109 -28.703 1 98.56 147 ASP B CA 1
ATOM 3014 C C . ASP B 1 147 ? -3.602 -10.938 -27.891 1 98.56 147 ASP B C 1
ATOM 3016 O O . ASP B 1 147 ? -4.066 -9.812 -27.688 1 98.56 147 ASP B O 1
ATOM 3020 N N . GLN B 1 148 ? -4.105 -12.008 -27.5 1 98.75 148 GLN B N 1
ATOM 3021 C CA . GLN B 1 148 ? -5.309 -11.953 -26.672 1 98.75 148 GLN B CA 1
ATOM 3022 C C . GLN B 1 148 ? -5.012 -11.336 -25.312 1 98.75 148 GLN B C 1
ATOM 3024 O O . GLN B 1 148 ? -5.801 -10.547 -24.797 1 98.75 148 GLN B O 1
ATOM 3029 N N . ILE B 1 149 ? -3.924 -11.711 -24.703 1 98.88 149 ILE B N 1
ATOM 3030 C CA . ILE B 1 149 ? -3.512 -11.188 -23.406 1 98.88 149 ILE B CA 1
ATOM 3031 C C . ILE B 1 149 ? -3.211 -9.695 -23.531 1 98.88 149 ILE B C 1
ATOM 3033 O O . ILE B 1 149 ? -3.637 -8.898 -22.688 1 98.88 149 ILE B O 1
ATOM 3037 N N . ASP B 1 150 ? -2.52 -9.375 -24.578 1 98.75 150 ASP B N 1
ATOM 3038 C CA . ASP B 1 150 ? -2.131 -7.992 -24.812 1 98.75 150 ASP B CA 1
ATOM 3039 C C . ASP B 1 150 ? -3.359 -7.105 -25.031 1 98.75 150 ASP B C 1
ATOM 3041 O O . ASP B 1 150 ? -3.43 -5.996 -24.5 1 98.75 150 ASP B O 1
ATOM 3045 N N . ALA B 1 151 ? -4.312 -7.547 -25.828 1 98.75 151 ALA B N 1
ATOM 3046 C CA . ALA B 1 151 ? -5.551 -6.809 -26.062 1 98.75 151 ALA B CA 1
ATOM 3047 C C . ALA B 1 151 ? -6.324 -6.609 -24.766 1 98.75 151 ALA B C 1
ATOM 3049 O O . ALA B 1 151 ? -6.863 -5.531 -24.516 1 98.75 151 ALA B O 1
ATOM 3050 N N . CYS B 1 152 ? -6.34 -7.641 -24.016 1 98.81 152 CYS B N 1
ATOM 3051 C CA . CYS B 1 152 ? -6.98 -7.566 -22.719 1 98.81 152 CYS B CA 1
ATOM 3052 C C . CYS B 1 152 ? -6.289 -6.543 -21.828 1 98.81 152 CYS B C 1
ATOM 3054 O O . CYS B 1 152 ? -6.945 -5.684 -21.234 1 98.81 152 CYS B O 1
ATOM 3056 N N . ALA B 1 153 ? -4.988 -6.578 -21.703 1 98.81 153 ALA B N 1
ATOM 3057 C CA . ALA B 1 153 ? -4.199 -5.754 -20.797 1 98.81 153 ALA B CA 1
ATOM 3058 C C . ALA B 1 153 ? -4.289 -4.277 -21.172 1 98.81 153 ALA B C 1
ATOM 3060 O O . ALA B 1 153 ? -4.137 -3.4 -20.328 1 98.81 153 ALA B O 1
ATOM 3061 N N . ASN B 1 154 ? -4.582 -3.99 -22.406 1 98.31 154 ASN B N 1
ATOM 3062 C CA . ASN B 1 154 ? -4.625 -2.609 -22.875 1 98.31 154 ASN B CA 1
ATOM 3063 C C . ASN B 1 154 ? -6.059 -2.121 -23.062 1 98.31 154 ASN B C 1
ATOM 3065 O O . ASN B 1 154 ? -6.289 -1.043 -23.609 1 98.31 154 ASN B O 1
ATOM 3069 N N . GLY B 1 155 ? -7.027 -2.918 -22.594 1 98.38 155 GLY B N 1
ATOM 3070 C CA . GLY B 1 155 ? -8.43 -2.574 -22.766 1 98.38 155 GLY B CA 1
ATOM 3071 C C . GLY B 1 155 ? -9.18 -2.455 -21.453 1 98.38 155 GLY B C 1
ATOM 3072 O O . GLY B 1 155 ? -8.594 -2.592 -20.375 1 98.38 155 GLY B O 1
ATOM 3073 N N . GLN B 1 156 ? -10.453 -2.26 -21.578 1 98.31 156 GLN B N 1
ATOM 3074 C CA . GLN B 1 156 ? -11.336 -2.086 -20.422 1 98.31 156 GLN B CA 1
ATOM 3075 C C . GLN B 1 156 ? -11.43 -3.371 -19.609 1 98.31 156 GLN B C 1
ATOM 3077 O O . GLN B 1 156 ? -11.539 -3.322 -18.375 1 98.31 156 GLN B O 1
ATOM 3082 N N . LEU B 1 157 ? -11.406 -4.418 -20.312 1 98.75 157 LEU B N 1
ATOM 3083 C CA . LEU B 1 157 ? -11.484 -5.699 -19.625 1 98.75 157 LEU B CA 1
ATOM 3084 C C . LEU B 1 157 ? -10.336 -5.855 -18.625 1 98.75 157 LEU B C 1
ATOM 3086 O O . LEU B 1 157 ? -10.562 -6.188 -17.453 1 98.75 157 LEU B O 1
ATOM 3090 N N . GLY B 1 158 ? -9.109 -5.66 -19.078 1 98.88 158 GLY B N 1
ATOM 3091 C CA . GLY B 1 158 ? -7.957 -5.746 -18.188 1 98.88 158 GLY B CA 1
ATOM 3092 C C . GLY B 1 158 ? -8.031 -4.785 -17.016 1 98.88 158 GLY B C 1
ATOM 3093 O O . GLY B 1 158 ? -7.645 -5.129 -15.898 1 98.88 158 GLY B O 1
ATOM 3094 N N . ASN B 1 159 ? -8.453 -3.604 -17.312 1 98.88 159 ASN B N 1
ATOM 3095 C CA . ASN B 1 159 ? -8.633 -2.611 -16.25 1 98.88 159 ASN B CA 1
ATOM 3096 C C . ASN B 1 159 ? -9.57 -3.115 -15.164 1 98.88 159 ASN B C 1
ATOM 3098 O O . ASN B 1 159 ? -9.266 -2.994 -13.977 1 98.88 159 ASN B O 1
ATOM 3102 N N . GLN B 1 160 ? -10.656 -3.713 -15.57 1 98.81 160 GLN B N 1
ATOM 3103 C CA . GLN B 1 160 ? -11.633 -4.234 -14.617 1 98.81 160 GLN B CA 1
ATOM 3104 C C . GLN B 1 160 ? -11.086 -5.449 -13.875 1 98.81 160 GLN B C 1
ATOM 3106 O O . GLN B 1 160 ? -11.352 -5.629 -12.688 1 98.81 160 GLN B O 1
ATOM 3111 N N . LEU B 1 161 ? -10.391 -6.301 -14.602 1 98.94 161 LEU B N 1
ATOM 3112 C CA . LEU B 1 161 ? -9.797 -7.473 -13.969 1 98.94 161 LEU B CA 1
ATOM 3113 C C . LEU B 1 161 ? -8.797 -7.055 -12.891 1 98.94 161 LEU B C 1
ATOM 3115 O O . LEU B 1 161 ? -8.75 -7.652 -11.812 1 98.94 161 LEU B O 1
ATOM 3119 N N . GLU B 1 162 ? -8.008 -6.02 -13.203 1 98.88 162 GLU B N 1
ATOM 3120 C CA . GLU B 1 162 ? -7.039 -5.531 -12.227 1 98.88 162 GLU B CA 1
ATOM 3121 C C . GLU B 1 162 ? -7.742 -4.945 -11 1 98.88 162 GLU B C 1
ATOM 3123 O O . GLU B 1 162 ? -7.273 -5.105 -9.875 1 98.88 162 GLU B O 1
ATOM 3128 N N . HIS B 1 163 ? -8.836 -4.254 -11.219 1 98.81 163 HIS B N 1
ATOM 3129 C CA . HIS B 1 163 ? -9.648 -3.785 -10.102 1 98.81 163 HIS B CA 1
ATOM 3130 C C . HIS B 1 163 ? -10.133 -4.953 -9.25 1 98.81 163 HIS B C 1
ATOM 3132 O O . HIS B 1 163 ? -10.164 -4.855 -8.016 1 98.81 163 HIS B O 1
ATOM 3138 N N . GLN B 1 164 ? -10.531 -5.992 -9.852 1 98.81 164 GLN B N 1
ATOM 3139 C CA . GLN B 1 164 ? -10.969 -7.168 -9.102 1 98.81 164 GLN B CA 1
ATOM 3140 C C . GLN B 1 164 ? -9.836 -7.711 -8.234 1 98.81 164 GLN B C 1
ATOM 3142 O O . GLN B 1 164 ? -10.07 -8.18 -7.121 1 98.81 164 GLN B O 1
ATOM 3147 N N . MET B 1 165 ? -8.594 -7.699 -8.758 1 98.88 165 MET B N 1
ATOM 3148 C CA . MET B 1 165 ? -7.445 -8.109 -7.949 1 98.88 165 MET B CA 1
ATOM 3149 C C . MET B 1 165 ? -7.258 -7.18 -6.758 1 98.88 165 MET B C 1
ATOM 3151 O O . MET B 1 165 ? -6.887 -7.625 -5.672 1 98.88 165 MET B O 1
ATOM 3155 N N . ALA B 1 166 ? -7.48 -5.895 -6.988 1 98.5 166 ALA B N 1
ATOM 3156 C CA . ALA B 1 166 ? -7.441 -4.918 -5.902 1 98.5 166 ALA B CA 1
ATOM 3157 C C . ALA B 1 166 ? -8.453 -5.27 -4.812 1 98.5 166 ALA B C 1
ATOM 3159 O O . ALA B 1 166 ? -8.125 -5.25 -3.625 1 98.5 166 ALA B O 1
ATOM 3160 N N . VAL B 1 167 ? -9.664 -5.559 -5.219 1 98 167 VAL B N 1
ATOM 3161 C CA . VAL B 1 167 ? -10.75 -5.887 -4.301 1 98 167 VAL B CA 1
ATOM 3162 C C . VAL B 1 167 ? -10.391 -7.129 -3.49 1 98 167 VAL B C 1
ATOM 3164 O O . VAL B 1 167 ? -10.578 -7.16 -2.273 1 98 167 VAL B O 1
ATOM 3167 N N . ARG B 1 168 ? -9.867 -8.109 -4.156 1 98.25 168 ARG B N 1
ATOM 3168 C CA . ARG B 1 168 ? -9.453 -9.336 -3.477 1 98.25 168 ARG B CA 1
ATOM 3169 C C . ARG B 1 168 ? -8.375 -9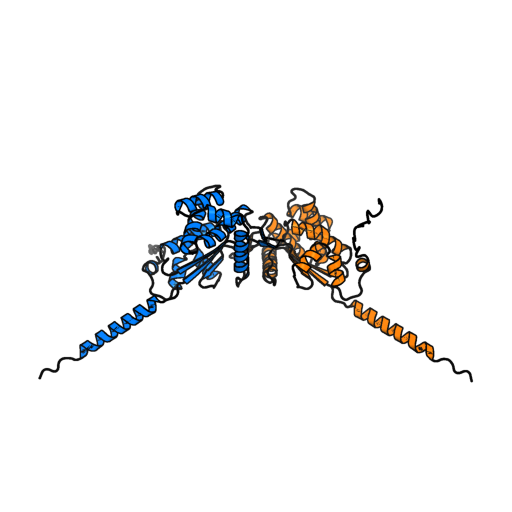.055 -2.439 1 98.25 168 ARG B C 1
ATOM 3171 O O . ARG B 1 168 ? -8.398 -9.602 -1.338 1 98.25 168 ARG B O 1
ATOM 3178 N N . THR B 1 169 ? -7.438 -8.258 -2.785 1 98.06 169 THR B N 1
ATOM 3179 C CA . THR B 1 169 ? -6.332 -7.934 -1.893 1 98.06 169 THR B CA 1
ATOM 3180 C C . THR B 1 169 ? -6.828 -7.156 -0.676 1 98.06 169 THR B C 1
ATOM 3182 O O . THR B 1 169 ? -6.422 -7.438 0.454 1 98.06 169 THR B O 1
ATOM 3185 N N . ARG B 1 170 ? -7.754 -6.227 -0.871 1 94.94 170 ARG B N 1
ATOM 3186 C CA . ARG B 1 170 ? -8.281 -5.391 0.202 1 94.94 170 ARG B CA 1
ATOM 3187 C C . ARG B 1 170 ? -9.133 -6.207 1.166 1 94.94 170 ARG B C 1
ATOM 3189 O O . ARG B 1 170 ? -9.359 -5.793 2.307 1 94.94 170 ARG B O 1
ATOM 3196 N N . ALA B 1 171 ? -9.594 -7.359 0.751 1 95.62 171 ALA B N 1
ATOM 3197 C CA . ALA B 1 171 ? -10.492 -8.195 1.549 1 95.62 171 ALA B CA 1
ATOM 3198 C C . ALA B 1 171 ? -9.703 -9.062 2.525 1 95.62 171 ALA B C 1
ATOM 3200 O O . ALA B 1 171 ? -10.297 -9.742 3.371 1 95.62 171 ALA B O 1
ATOM 3201 N N . LEU B 1 172 ? -8.438 -9.023 2.416 1 96.81 172 LEU B N 1
ATOM 3202 C CA . LEU B 1 172 ? -7.594 -9.852 3.271 1 96.81 172 LEU B CA 1
ATOM 3203 C C . LEU B 1 172 ? -7.793 -9.492 4.742 1 96.81 172 LEU B C 1
ATOM 3205 O O . LEU B 1 172 ? -7.914 -8.32 5.086 1 96.81 172 LEU B O 1
ATOM 3209 N N . ASN B 1 173 ? -7.797 -10.516 5.555 1 93.19 173 ASN B N 1
ATOM 3210 C CA . ASN B 1 173 ? -7.816 -10.406 7.008 1 93.19 173 ASN B CA 1
ATOM 3211 C C . ASN B 1 173 ? -6.848 -11.391 7.656 1 93.19 173 ASN B C 1
ATOM 3213 O O . ASN B 1 173 ? -7.066 -12.609 7.609 1 93.19 173 ASN B O 1
ATOM 3217 N N . PRO B 1 174 ? -5.914 -10.953 8.281 1 93.75 174 PRO B N 1
ATOM 3218 C CA . PRO B 1 174 ? -5.539 -9.547 8.383 1 93.75 174 PRO B CA 1
ATOM 3219 C C . PRO B 1 174 ? -5.156 -8.938 7.031 1 93.75 174 PRO B C 1
ATOM 3221 O O . PRO B 1 174 ? -4.82 -9.672 6.098 1 93.75 174 PRO B O 1
ATOM 3224 N N . SER B 1 175 ? -5.184 -7.562 7.004 1 93.75 175 SER B N 1
ATOM 3225 C CA . SER B 1 175 ? -4.676 -6.859 5.832 1 93.75 175 SER B CA 1
ATOM 3226 C C . SER B 1 175 ? -3.197 -7.16 5.602 1 93.75 175 SER B C 1
ATOM 3228 O O . SER B 1 175 ? -2.434 -7.316 6.559 1 93.75 175 SER B O 1
ATOM 3230 N N . HIS B 1 176 ? -2.84 -7.16 4.352 1 96 176 HIS B N 1
ATOM 3231 C CA . HIS B 1 176 ? -1.436 -7.41 4.047 1 96 176 HIS B CA 1
ATOM 3232 C C 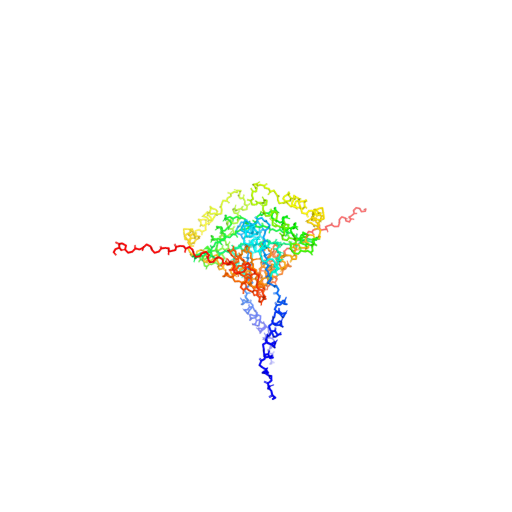. HIS B 1 176 ? -0.574 -6.195 4.379 1 96 176 HIS B C 1
ATOM 3234 O O . HIS B 1 176 ? -1.024 -5.055 4.25 1 96 176 HIS B O 1
ATOM 3240 N N . ASN B 1 177 ? 0.679 -6.469 4.719 1 94.12 177 ASN B N 1
ATOM 3241 C CA . ASN B 1 177 ? 1.586 -5.387 5.078 1 94.12 177 ASN B CA 1
ATOM 3242 C C . ASN B 1 177 ? 2.826 -5.375 4.188 1 94.12 177 ASN B C 1
ATOM 3244 O O . ASN B 1 177 ? 3.672 -4.484 4.309 1 94.12 177 ASN B O 1
ATOM 3248 N N . TYR B 1 178 ? 2.998 -6.367 3.438 1 95.62 178 TYR B N 1
ATOM 3249 C CA . TYR B 1 178 ? 4.078 -6.5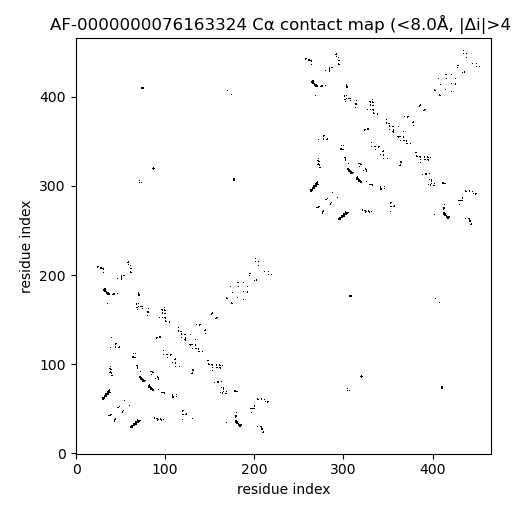55 2.475 1 95.62 178 TYR B CA 1
ATOM 3250 C C . TYR B 1 178 ? 3.715 -7.621 1.448 1 95.62 178 TYR B C 1
ATOM 3252 O O . TYR B 1 178 ? 2.658 -8.25 1.544 1 95.62 178 TYR B O 1
ATOM 3260 N N . VAL B 1 179 ? 4.527 -7.73 0.434 1 97.75 179 VAL B N 1
ATOM 3261 C CA . VAL B 1 179 ? 4.414 -8.852 -0.493 1 97.75 179 VAL B CA 1
ATOM 3262 C C . VAL B 1 179 ? 5.789 -9.469 -0.728 1 97.75 179 VAL B C 1
ATOM 3264 O O . VAL B 1 179 ? 6.812 -8.797 -0.603 1 97.75 179 VAL B O 1
ATOM 3267 N N . PRO B 1 180 ? 5.793 -10.789 -1.072 1 98.38 180 PRO B N 1
ATOM 3268 C CA . PRO B 1 180 ? 4.648 -11.688 -1.268 1 98.38 180 PRO B CA 1
ATOM 3269 C C . PRO B 1 180 ? 3.881 -11.953 0.024 1 98.38 180 PRO B C 1
ATOM 3271 O O . PRO B 1 180 ? 4.484 -12.055 1.097 1 98.38 180 PRO B O 1
ATOM 3274 N N . TRP B 1 181 ? 2.57 -11.984 -0.097 1 98.69 181 TRP B N 1
ATOM 3275 C CA . TRP B 1 181 ? 1.63 -12.391 0.944 1 98.69 181 TRP B CA 1
ATOM 3276 C C . TRP B 1 181 ? 0.932 -13.695 0.575 1 98.69 181 TRP B C 1
ATOM 3278 O O . TRP B 1 181 ? 0.346 -13.805 -0.504 1 98.69 181 TRP B O 1
ATOM 3288 N N . VAL B 1 182 ? 1.038 -14.727 1.45 1 98.75 182 VAL B N 1
ATOM 3289 C CA . VAL B 1 182 ? 0.519 -16.047 1.101 1 98.75 182 VAL B CA 1
ATOM 3290 C C . VAL B 1 182 ? -0.553 -16.453 2.105 1 98.75 182 VAL B C 1
ATOM 3292 O O . VAL B 1 182 ? -0.394 -16.266 3.311 1 98.75 182 VAL B O 1
ATOM 3295 N N . THR B 1 183 ? -1.622 -17 1.605 1 98.75 183 THR B N 1
ATOM 3296 C CA . THR B 1 183 ? -2.596 -17.688 2.453 1 98.75 183 THR B CA 1
ATOM 3297 C C . THR B 1 183 ? -2.65 -19.172 2.129 1 98.75 183 THR B C 1
ATOM 3299 O O . THR B 1 183 ? -2.539 -19.562 0.966 1 98.75 183 THR B O 1
ATOM 3302 N N . ILE B 1 184 ? -2.721 -20 3.117 1 98.75 184 ILE B N 1
ATOM 3303 C CA . ILE B 1 184 ? -2.941 -21.453 3.035 1 98.75 184 ILE B CA 1
ATOM 3304 C C . ILE B 1 184 ? -4.363 -21.781 3.482 1 98.75 184 ILE B C 1
ATOM 3306 O O . ILE B 1 184 ? -4.699 -21.625 4.656 1 98.75 184 ILE B O 1
ATOM 3310 N N . ASN B 1 185 ? -5.203 -22.188 2.471 1 98.31 185 ASN B N 1
ATOM 3311 C CA . ASN B 1 185 ? -6.621 -22.391 2.742 1 98.31 185 ASN B CA 1
ATOM 3312 C C . ASN B 1 185 ? -7.258 -21.141 3.363 1 98.31 185 ASN B C 1
ATOM 3314 O O . ASN B 1 185 ? -8.008 -21.25 4.336 1 98.31 185 ASN B O 1
ATOM 3318 N N . GLY B 1 186 ? -6.789 -20 2.93 1 98.19 186 GLY B N 1
ATOM 3319 C CA . GLY B 1 186 ? -7.395 -18.734 3.322 1 98.19 186 GLY B CA 1
ATOM 3320 C C . GLY B 1 186 ? -6.793 -18.156 4.59 1 98.19 186 GLY B C 1
ATOM 3321 O O . GLY B 1 186 ? -7.164 -17.062 5.012 1 98.19 186 GLY B O 1
ATOM 3322 N N . VAL B 1 187 ? -5.84 -18.859 5.16 1 98.31 187 VAL B N 1
ATOM 3323 C CA . VAL B 1 187 ? -5.309 -18.438 6.457 1 98.31 187 VAL B CA 1
ATOM 3324 C C . VAL B 1 187 ? -3.895 -17.891 6.285 1 98.31 187 VAL B C 1
ATOM 3326 O O . VAL B 1 187 ? -3.082 -18.469 5.559 1 98.31 187 VAL B O 1
ATOM 3329 N N . HIS B 1 188 ? -3.623 -16.781 6.965 1 98.31 188 HIS B N 1
ATOM 3330 C CA . HIS B 1 188 ? -2.281 -16.219 7.012 1 98.31 188 HIS B CA 1
ATOM 3331 C C . HIS B 1 188 ? -1.812 -16.031 8.453 1 98.31 188 HIS B C 1
ATOM 3333 O O . HIS B 1 188 ? -2.562 -15.531 9.297 1 98.31 188 HIS B O 1
ATOM 3339 N N . THR B 1 189 ? -0.642 -16.391 8.734 1 97.19 189 THR B N 1
ATOM 3340 C CA . THR B 1 189 ? 0.137 -16.016 9.906 1 97.19 189 THR B CA 1
ATOM 3341 C C . THR B 1 189 ? 1.594 -15.766 9.531 1 97.19 189 THR B C 1
ATOM 3343 O O . THR B 1 189 ? 2.076 -16.266 8.516 1 97.19 189 THR B O 1
ATOM 3346 N N . GLU B 1 190 ? 2.273 -15.023 10.328 1 94.88 190 GLU B N 1
ATOM 3347 C CA . GLU B 1 190 ? 3.686 -14.766 10.055 1 94.88 190 GLU B CA 1
ATOM 3348 C C . GLU B 1 190 ? 4.488 -16.062 10.055 1 94.88 190 GLU B C 1
ATOM 3350 O O . GLU B 1 190 ? 5.418 -16.234 9.258 1 94.88 190 GLU B O 1
ATOM 3355 N N . ALA B 1 191 ? 4.148 -16.922 10.984 1 95.12 191 ALA B N 1
ATOM 3356 C CA . ALA B 1 191 ? 4.832 -18.219 11.047 1 95.12 191 ALA B CA 1
ATOM 3357 C C . ALA B 1 191 ? 4.605 -19.016 9.773 1 95.12 191 ALA B C 1
ATOM 3359 O O . ALA B 1 191 ? 5.551 -19.578 9.211 1 95.12 191 ALA B O 1
ATOM 3360 N N . LEU B 1 192 ? 3.377 -19.109 9.328 1 97.12 192 LEU B N 1
ATOM 3361 C CA . LEU B 1 192 ? 3.031 -19.812 8.102 1 97.12 192 LEU B CA 1
ATOM 3362 C C . LEU B 1 192 ? 3.707 -19.172 6.895 1 97.12 192 LEU B C 1
ATOM 3364 O O . LEU B 1 192 ? 4.211 -19.875 6.016 1 97.12 192 LEU B O 1
ATOM 3368 N N . GLN B 1 193 ? 3.723 -17.875 6.836 1 97.56 193 GLN B N 1
ATOM 3369 C CA . GLN B 1 193 ? 4.398 -17.109 5.785 1 97.56 193 GLN B CA 1
ATOM 3370 C C . GLN B 1 193 ? 5.875 -17.484 5.703 1 97.56 193 GLN B C 1
ATOM 3372 O O . GLN B 1 193 ? 6.383 -17.797 4.621 1 97.56 193 GLN B O 1
ATOM 3377 N N . ASN B 1 194 ? 6.559 -17.453 6.836 1 95.94 194 ASN B N 1
ATOM 3378 C CA . ASN B 1 194 ? 7.98 -17.766 6.887 1 95.94 194 ASN B CA 1
ATOM 3379 C C . ASN B 1 194 ? 8.258 -19.188 6.422 1 95.94 194 ASN B C 1
ATOM 3381 O O . ASN B 1 194 ? 9.195 -19.438 5.664 1 95.94 194 ASN B O 1
ATOM 3385 N N . GLN B 1 195 ? 7.469 -20.109 6.84 1 97.12 195 GLN B N 1
ATOM 3386 C CA . GLN B 1 195 ? 7.641 -21.516 6.441 1 97.12 195 GLN B CA 1
ATOM 3387 C C . GLN B 1 195 ? 7.375 -21.688 4.949 1 97.12 195 GLN B C 1
ATOM 3389 O O . GLN B 1 195 ? 8.094 -22.422 4.273 1 97.12 195 GLN B O 1
ATOM 3394 N N . THR B 1 196 ? 6.352 -21.047 4.484 1 98.06 196 THR B N 1
ATOM 3395 C CA . THR B 1 196 ? 5.965 -21.156 3.08 1 98.06 196 THR B CA 1
ATOM 3396 C C . THR B 1 196 ? 7.082 -20.641 2.174 1 98.06 196 THR B C 1
ATOM 3398 O O . THR B 1 196 ? 7.375 -21.234 1.14 1 98.06 196 THR B O 1
ATOM 3401 N N . GLU B 1 197 ? 7.66 -19.547 2.561 1 96.69 197 GLU B N 1
ATOM 3402 C CA . GLU B 1 197 ? 8.711 -18.953 1.744 1 96.69 197 GLU B CA 1
ATOM 3403 C C . GLU B 1 197 ? 9.977 -19.797 1.764 1 96.69 197 GLU B C 1
ATOM 3405 O O . GLU B 1 197 ? 10.758 -19.797 0.806 1 96.69 197 GLU B O 1
ATOM 3410 N N . THR B 1 198 ? 10.125 -20.594 2.795 1 95.25 198 THR B N 1
ATOM 3411 C CA . THR B 1 198 ? 11.328 -21.406 2.943 1 95.25 198 THR B CA 1
ATOM 3412 C C . THR B 1 198 ? 11.094 -22.828 2.438 1 95.25 198 THR B C 1
ATOM 3414 O O . THR B 1 198 ? 11.977 -23.422 1.817 1 95.25 198 THR B O 1
ATOM 3417 N N . ASP B 1 199 ? 9.906 -23.328 2.727 1 96.81 199 ASP B N 1
ATOM 3418 C CA . ASP B 1 199 ? 9.617 -24.734 2.404 1 96.81 199 ASP B CA 1
ATOM 3419 C C . ASP B 1 199 ? 8.117 -24.953 2.217 1 96.81 199 ASP B C 1
ATOM 3421 O O . ASP B 1 199 ? 7.477 -25.609 3.035 1 96.81 199 ASP B O 1
ATOM 34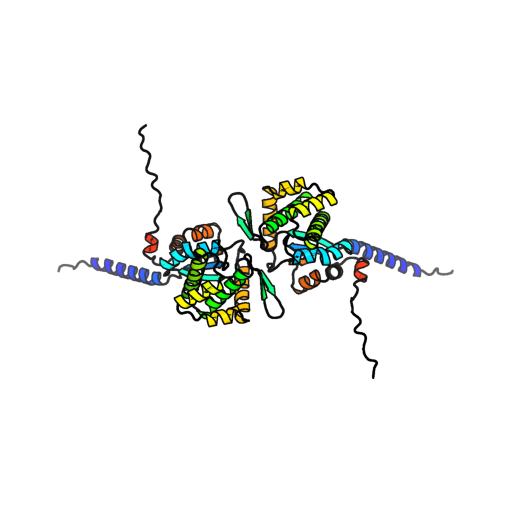25 N N . LEU B 1 200 ? 7.68 -24.578 1.05 1 98.44 200 LEU B N 1
ATOM 3426 C CA . LEU B 1 200 ? 6.258 -24.719 0.762 1 98.44 200 LEU B CA 1
ATOM 3427 C C . LEU B 1 200 ? 5.863 -26.188 0.677 1 98.44 200 LEU B C 1
ATOM 3429 O O . LEU B 1 200 ? 4.746 -26.562 1.043 1 98.44 200 LEU B O 1
ATOM 3433 N N . ILE B 1 201 ? 6.746 -27.078 0.249 1 98 201 ILE B N 1
ATOM 3434 C CA . ILE B 1 201 ? 6.457 -28.516 0.165 1 98 201 ILE B CA 1
ATOM 3435 C C . ILE B 1 201 ? 6.043 -29.031 1.539 1 98 201 ILE B C 1
ATOM 3437 O O . ILE B 1 201 ? 5.027 -29.719 1.669 1 98 201 ILE B O 1
ATOM 3441 N N . LYS B 1 202 ? 6.844 -28.656 2.535 1 97.5 202 LYS B N 1
ATOM 3442 C CA . LYS B 1 202 ? 6.539 -29.094 3.893 1 97.5 202 LYS B CA 1
ATOM 3443 C C . LYS B 1 202 ? 5.172 -28.578 4.344 1 97.5 202 LYS B C 1
ATOM 3445 O O . LYS B 1 202 ? 4.395 -29.328 4.945 1 97.5 202 LYS B O 1
ATOM 3450 N N . VAL B 1 203 ? 4.871 -27.359 4.086 1 98.19 203 VAL B N 1
ATOM 3451 C CA . VAL B 1 203 ? 3.615 -26.75 4.496 1 98.19 203 VAL B CA 1
ATOM 3452 C C . VAL B 1 203 ? 2.443 -27.484 3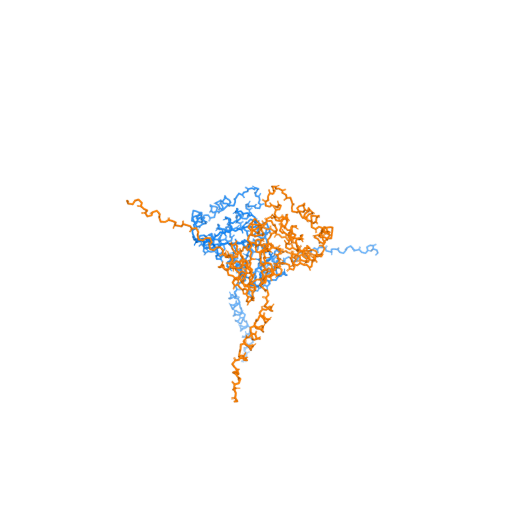.848 1 98.19 203 VAL B C 1
ATOM 3454 O O . VAL B 1 203 ? 1.468 -27.828 4.52 1 98.19 203 VAL B O 1
ATOM 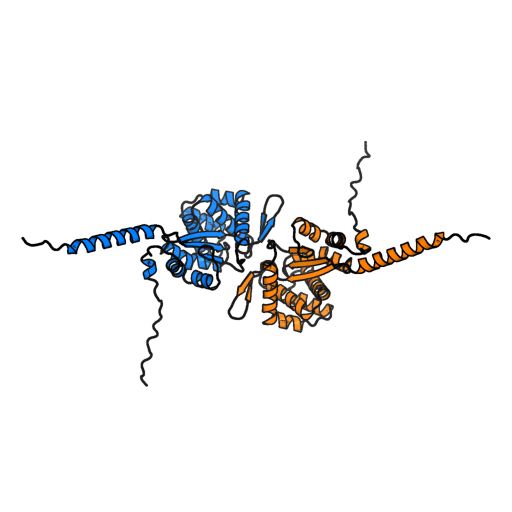3457 N N . VAL B 1 204 ? 2.553 -27.75 2.557 1 98.25 204 VAL B N 1
ATOM 3458 C CA . VAL B 1 204 ? 1.487 -28.406 1.808 1 98.25 204 VAL B CA 1
ATOM 3459 C C . VAL B 1 204 ? 1.326 -29.844 2.291 1 98.25 204 VAL B C 1
ATOM 3461 O O . VAL B 1 204 ? 0.206 -30.312 2.514 1 98.25 204 VAL B O 1
ATOM 3464 N N . CYS B 1 205 ? 2.387 -30.547 2.504 1 97.56 205 CYS B N 1
ATOM 3465 C CA . CYS B 1 205 ? 2.359 -31.938 2.967 1 97.56 205 CYS B CA 1
ATOM 3466 C C . CYS B 1 205 ? 1.737 -32.031 4.355 1 97.56 205 CYS B C 1
ATOM 3468 O O . CYS B 1 205 ? 0.941 -32.938 4.621 1 97.56 205 CYS B O 1
ATOM 3470 N N . ASP B 1 206 ? 2.105 -31.094 5.215 1 96.81 206 ASP B N 1
ATOM 3471 C CA . ASP B 1 206 ? 1.587 -31.109 6.578 1 96.81 206 ASP B CA 1
ATOM 3472 C C . ASP B 1 206 ? 0.101 -30.75 6.605 1 96.81 206 ASP B C 1
ATOM 3474 O O . ASP B 1 206 ? -0.641 -31.234 7.465 1 96.81 206 ASP B O 1
ATOM 3478 N N . THR B 1 207 ? -0.308 -29.953 5.684 1 97.38 207 THR B N 1
ATOM 3479 C CA . THR B 1 207 ? -1.672 -29.438 5.664 1 97.38 207 THR B CA 1
ATOM 3480 C C . THR B 1 207 ? -2.615 -30.438 4.988 1 97.38 207 THR B C 1
ATOM 3482 O O . THR B 1 207 ? -3.785 -30.531 5.367 1 97.38 207 THR B O 1
ATOM 3485 N N . TYR B 1 208 ? -2.191 -31.125 4.02 1 97.44 208 TYR B N 1
ATOM 3486 C CA . TYR B 1 208 ? -3.002 -32.031 3.227 1 97.44 208 TYR B CA 1
ATOM 3487 C C . TYR B 1 208 ? -3.469 -33.219 4.066 1 97.44 208 TYR B C 1
ATOM 3489 O O . TYR B 1 208 ? -2.678 -33.812 4.801 1 97.44 208 TYR B O 1
ATOM 3497 N N . GLN B 1 209 ? -4.727 -33.625 3.912 1 95.81 209 GLN B N 1
ATOM 3498 C CA . GLN B 1 209 ? -5.32 -34.625 4.797 1 95.81 209 GLN B CA 1
ATOM 3499 C C . GLN B 1 209 ? -5.5 -35.969 4.082 1 95.81 209 GLN B C 1
ATOM 3501 O O . GLN B 1 209 ? -5.973 -36.938 4.676 1 95.81 209 GLN B O 1
ATOM 3506 N N . GLY B 1 210 ? -5.18 -36.031 2.811 1 94.75 210 GLY B N 1
ATOM 3507 C CA . GLY B 1 210 ? -5.293 -37.281 2.053 1 94.75 210 GLY B CA 1
ATOM 3508 C C . GLY B 1 210 ? -4.008 -38.094 2.027 1 94.75 210 GLY B C 1
ATOM 3509 O O . GLY B 1 210 ? -3.102 -37.844 2.83 1 94.75 210 GLY B O 1
ATOM 3510 N N . PRO B 1 211 ? -4.055 -39.188 1.222 1 92.62 211 PRO B N 1
ATOM 3511 C CA . PRO B 1 211 ? -2.814 -39.938 1.055 1 92.62 211 PRO B CA 1
ATOM 3512 C C . PRO B 1 211 ? -1.67 -39.094 0.506 1 92.62 211 PRO B C 1
ATOM 3514 O O . PRO B 1 211 ? -1.812 -38.469 -0.548 1 92.62 211 PRO B O 1
ATOM 3517 N N . LYS B 1 212 ? -0.602 -39.094 1.151 1 92.38 212 LYS B N 1
ATOM 3518 C CA . LYS B 1 212 ? 0.519 -38.219 0.81 1 92.38 212 LYS B CA 1
ATOM 3519 C C . LYS B 1 212 ? 1.382 -38.844 -0.286 1 92.38 212 LYS B C 1
ATOM 3521 O O . LYS B 1 212 ? 1.657 -40.031 -0.261 1 92.38 212 LYS B O 1
ATOM 3526 N N . PRO B 1 213 ? 1.748 -38 -1.197 1 93.5 213 PRO B N 1
ATOM 3527 C CA . PRO B 1 213 ? 2.699 -38.5 -2.197 1 93.5 213 PRO B CA 1
ATOM 3528 C C . PRO B 1 213 ? 4.078 -38.781 -1.612 1 93.5 213 PRO B C 1
ATOM 3530 O O . PRO B 1 213 ? 4.367 -38.375 -0.478 1 93.5 213 PRO B O 1
ATOM 3533 N N . SER B 1 214 ? 4.891 -39.5 -2.361 1 91.81 214 SER B N 1
ATOM 3534 C CA . SER B 1 214 ? 6.219 -39.906 -1.915 1 91.81 214 SER B CA 1
ATOM 3535 C C . SER B 1 214 ? 7.098 -38.688 -1.6 1 91.81 214 SER B C 1
ATOM 3537 O O . SER B 1 214 ? 7.941 -38.75 -0.704 1 91.81 214 SER B O 1
ATOM 3539 N N . ALA B 1 215 ? 6.805 -37.594 -2.303 1 92.62 215 ALA B N 1
ATOM 3540 C CA . ALA B 1 215 ? 7.605 -36.406 -2.119 1 92.62 215 ALA B CA 1
ATOM 3541 C C . ALA B 1 215 ? 7.457 -35.844 -0.703 1 92.62 215 ALA B C 1
ATOM 3543 O O . ALA B 1 215 ? 8.305 -35.094 -0.237 1 92.62 215 ALA B O 1
ATOM 3544 N N . CYS B 1 216 ? 6.418 -36.219 -0.06 1 93.5 216 CYS B N 1
ATOM 3545 C CA . CYS B 1 216 ? 6.199 -35.781 1.309 1 93.5 216 CYS B CA 1
ATOM 3546 C C . CYS B 1 216 ? 7.047 -36.562 2.289 1 93.5 216 CYS B C 1
ATOM 3548 O O . CYS B 1 216 ? 7.258 -36.156 3.428 1 93.5 216 CYS B O 1
ATOM 3550 N N . GLN B 1 217 ? 7.488 -37.719 1.942 1 86.12 217 GLN B N 1
ATOM 3551 C CA . GLN B 1 217 ? 8.297 -38.562 2.809 1 86.12 217 GLN B CA 1
ATOM 3552 C C . GLN B 1 217 ? 9.766 -38.156 2.758 1 86.12 217 GLN B C 1
ATOM 3554 O O . GLN B 1 217 ? 10.516 -38.375 3.715 1 86.12 217 GLN B O 1
ATOM 3559 N N . GLU B 1 218 ? 10.172 -37.562 1.576 1 67.69 218 GLU B N 1
ATOM 3560 C CA . GLU B 1 218 ? 11.562 -37.156 1.389 1 67.69 218 GLU B CA 1
ATOM 3561 C C . GLU B 1 218 ? 11.875 -35.875 2.162 1 67.69 218 GLU B C 1
ATOM 3563 O O . GLU B 1 218 ? 12.969 -35.312 2.035 1 67.69 218 GLU B O 1
ATOM 3568 N N . ILE B 1 219 ? 10.969 -35.375 2.768 1 56.72 219 ILE B N 1
ATOM 3569 C CA . ILE B 1 219 ? 11.266 -34.125 3.434 1 56.72 219 ILE B CA 1
ATOM 3570 C C . ILE B 1 219 ? 12.586 -34.219 4.188 1 56.72 219 ILE B C 1
ATOM 3572 O O . ILE B 1 219 ? 12.703 -35 5.141 1 56.72 219 ILE B O 1
ATOM 3576 N N . ILE B 1 220 ? 13.594 -34.094 3.441 1 48.38 220 ILE B N 1
ATOM 3577 C CA . ILE B 1 220 ? 15 -34.062 3.824 1 48.38 220 ILE B CA 1
ATOM 3578 C C . ILE B 1 220 ? 15.188 -33.188 5.047 1 48.38 220 ILE B C 1
ATOM 3580 O O . ILE B 1 220 ? 14.82 -32 5.023 1 48.38 220 ILE B O 1
ATOM 3584 N N . HIS B 1 221 ? 14.969 -33.75 6.207 1 45.16 221 HIS B N 1
ATOM 3585 C CA . HIS B 1 221 ? 15.602 -32.969 7.273 1 45.16 221 HIS B CA 1
ATOM 3586 C C . HIS B 1 221 ? 16.984 -32.5 6.852 1 45.16 221 HIS B C 1
ATOM 3588 O O . HIS B 1 221 ? 17.875 -33.312 6.594 1 45.16 221 HIS B O 1
ATOM 3594 N N . ASP B 1 222 ? 17.109 -31.625 5.996 1 39.78 222 ASP B N 1
ATOM 3595 C CA . ASP B 1 222 ? 18.453 -31.047 5.883 1 39.78 222 ASP B CA 1
ATOM 3596 C C . ASP B 1 222 ? 19.078 -30.812 7.258 1 39.78 222 ASP B C 1
ATOM 3598 O O . ASP B 1 222 ? 18.828 -29.797 7.898 1 39.78 222 ASP B O 1
ATOM 3602 N N . THR B 1 223 ? 19.031 -31.719 8.211 1 36.22 223 THR B N 1
ATOM 3603 C CA . THR B 1 223 ? 19.922 -31.672 9.367 1 36.22 223 THR B CA 1
ATOM 3604 C C . THR B 1 223 ? 21.391 -31.625 8.922 1 36.22 223 THR B C 1
ATOM 3606 O O . THR B 1 223 ? 21.891 -32.594 8.336 1 36.22 223 THR B O 1
ATOM 3609 N N . HIS B 1 224 ? 21.984 -30.594 8.438 1 34.62 224 HIS B N 1
ATOM 3610 C CA . HIS B 1 224 ? 23.438 -30.391 8.477 1 34.62 224 HIS B CA 1
ATOM 3611 C C . HIS B 1 224 ? 24.047 -31.078 9.688 1 34.62 224 HIS B C 1
ATOM 3613 O O . HIS B 1 224 ? 23.438 -31.125 10.758 1 34.62 224 HIS B O 1
ATOM 3619 N N . SER B 1 225 ? 25.234 -31.906 9.492 1 33.31 225 SER B N 1
ATOM 3620 C CA . SER B 1 225 ? 26.266 -32.656 10.195 1 33.31 225 SER B CA 1
ATOM 3621 C C . SER B 1 225 ? 26.938 -31.812 11.273 1 33.31 225 SER B C 1
ATOM 3623 O O . SER B 1 225 ? 27.703 -30.922 10.969 1 33.31 225 SER B O 1
ATOM 3625 N N . CYS B 1 226 ? 26.344 -31.297 12.234 1 31.41 226 CYS B N 1
ATOM 3626 C CA . CYS B 1 226 ? 27.156 -30.984 13.406 1 31.41 226 CYS B CA 1
ATOM 3627 C C . CYS B 1 226 ? 27.953 -32.219 13.859 1 31.41 226 CYS B C 1
ATOM 3629 O O . CYS B 1 226 ? 27.438 -33.062 14.578 1 31.41 226 CYS B O 1
ATOM 3631 N N . ARG B 1 227 ? 28.75 -32.812 12.906 1 28.05 227 ARG B N 1
ATOM 3632 C CA . ARG B 1 227 ? 29.828 -33.688 13.375 1 28.05 227 ARG B CA 1
ATOM 3633 C C . ARG B 1 227 ? 30.609 -33 14.508 1 28.05 227 ARG B C 1
ATOM 3635 O O . ARG B 1 227 ? 30.969 -31.844 14.414 1 28.05 227 ARG B O 1
ATOM 3642 N N . ARG B 1 228 ? 30.656 -33.625 15.711 1 29.33 228 ARG B N 1
ATOM 3643 C CA . ARG B 1 228 ? 31.406 -33.625 16.953 1 29.33 228 ARG B CA 1
ATOM 3644 C C . ARG B 1 228 ? 32.906 -33.656 16.688 1 29.33 228 ARG B C 1
ATOM 3646 O O . ARG B 1 228 ? 33.438 -34.594 16.125 1 29.33 228 ARG B O 1
ATOM 3653 N N . LEU B 1 229 ? 33.531 -32.469 16.266 1 24.81 229 LEU B N 1
ATOM 3654 C CA . LEU B 1 229 ? 34.938 -32.312 16.594 1 24.81 229 LEU B CA 1
ATOM 3655 C C . LEU B 1 229 ? 35.25 -32.719 18.016 1 24.81 229 LEU B C 1
ATOM 3657 O O . LEU B 1 229 ? 35.094 -31.938 18.953 1 24.81 229 LEU B O 1
ATOM 3661 N N . LYS B 1 230 ? 34.719 -33.812 18.5 1 26.27 230 LYS B N 1
ATOM 3662 C CA . LYS B 1 230 ? 35.156 -34.438 19.734 1 26.27 230 LYS B CA 1
ATOM 3663 C C . LYS B 1 230 ? 36.594 -34.906 19.641 1 26.27 230 LYS B C 1
ATOM 3665 O O . LYS B 1 230 ? 37.188 -35.375 20.625 1 26.27 230 LYS B O 1
ATOM 3670 N N . SER B 1 231 ? 37.125 -35.344 18.594 1 24.84 231 SER B N 1
ATOM 3671 C CA . SER B 1 231 ? 38.188 -36.312 18.969 1 24.84 231 SER B CA 1
ATOM 3672 C C . SER B 1 231 ? 39.344 -35.594 19.641 1 24.84 231 SER B C 1
ATOM 3674 O O . SER B 1 231 ? 40.062 -36.188 20.453 1 24.84 231 SER B O 1
ATOM 3676 N N . GLU B 1 232 ? 40.031 -34.531 19.047 1 24.3 232 GLU B N 1
ATOM 3677 C CA . GLU B 1 232 ? 41.438 -34.438 19.5 1 24.3 232 GLU B CA 1
ATOM 3678 C C . GLU B 1 232 ? 41.5 -33.781 20.875 1 24.3 232 GLU B C 1
ATOM 3680 O O . GLU B 1 232 ? 41.219 -32.594 21.016 1 24.3 232 GLU B O 1
ATOM 3685 N N . LEU B 1 233 ? 40.969 -34.625 21.906 1 20.8 233 LEU B N 1
ATOM 3686 C CA . LEU B 1 233 ? 41.844 -34.781 23.062 1 20.8 233 LEU B CA 1
ATOM 3687 C C . LEU B 1 233 ? 43.031 -35.656 22.719 1 20.8 233 LEU B C 1
ATOM 3689 O O . LEU B 1 233 ? 42.906 -36.688 22.047 1 20.8 233 LEU B O 1
#

Sequence (466 aa):
MLSKPETVAGALAVFDQCKDYQTEKRDAKLVNVTLYHESLCPDCIDFITTSLWKAFTKVSDIFTITMVPYGNAMEKKEANKYKFFCQHGEAECVGNLIESCAIYVLKNERASFNYSHCIASYLNTQRRVDFPKAAKRCANEQSINYDQIDACANGQLGNQLEHQMAVRTRALNPSHNYVPWVTINGVHTEALQNQTETDLIKVVCDTYQGPKPSACQEIIHDTHSCRRLKSELMLSKPETVAGALAVFDQCKDYQTEKRDAKLVNVTLYHESLCPDCIDFITTSLWKAFTKVSDIFTITMVPYGNAMEKKEANKYKFFCQHGEAECVGNLIESCAIYVLKNERASFNYSHCIASYLNTQRRVDFPKAAKRCANEQSINYDQIDACANGQLGNQLEHQMAVRTRALNPSHNYVPWVTINGVHTEALQNQTETDLIKVVCDTYQGPKPSACQEIIHDTHSCRRLKSEL

Solvent-accessible surface area (backbone atoms only — not comparable to full-atom values): 25648 Å² total; per-residue (Å²): 136,84,80,76,83,73,71,69,62,64,62,57,57,53,52,50,55,51,47,52,55,53,55,60,33,72,65,46,71,61,38,39,38,35,40,33,20,36,63,70,36,67,61,25,34,48,34,45,64,40,25,51,40,52,25,55,73,61,48,46,89,48,38,48,60,44,80,36,42,38,50,78,41,34,44,47,85,52,97,88,46,65,49,76,45,33,61,76,36,69,66,23,46,53,33,15,20,38,51,42,20,36,41,64,73,60,72,36,53,68,60,31,47,54,48,51,36,48,28,36,47,46,53,73,72,36,81,83,59,53,58,69,60,37,46,46,52,36,20,59,74,66,73,42,70,45,68,61,28,52,52,29,38,74,35,69,62,15,46,50,49,38,49,52,30,47,52,57,54,70,65,39,72,72,67,76,42,58,60,58,37,54,25,57,71,76,43,66,46,71,69,57,41,54,43,36,62,70,38,28,49,58,52,48,52,71,65,35,80,35,80,73,58,71,63,60,71,58,63,67,72,78,68,76,82,78,71,75,86,72,59,94,111,137,84,80,76,82,76,73,69,62,64,62,57,55,53,50,51,54,52,47,52,56,54,55,61,34,71,66,46,71,60,37,39,38,34,40,34,20,37,62,69,36,68,60,26,36,48,35,44,62,40,25,50,39,53,26,55,73,61,49,47,89,47,39,47,59,44,81,34,43,37,49,76,41,34,45,47,84,51,97,89,49,67,48,76,46,34,58,75,36,68,66,23,47,53,33,15,21,38,52,42,21,36,41,64,73,61,72,36,54,67,60,33,46,54,48,51,38,48,28,36,48,46,53,71,71,36,82,84,60,53,58,68,60,37,45,46,52,38,20,57,76,68,75,41,71,46,67,61,27,52,52,30,40,76,33,70,64,14,46,52,49,39,49,51,30,47,52,56,55,70,65,39,73,72,67,75,42,58,61,59,35,53,26,56,72,78,44,67,47,72,69,56,41,55,42,36,60,69,37,28,49,58,53,48,51,71,66,36,79,34,78,74,59,72,64,58,71,57,62,65,73,78,69,79,80,80,71,74,87,60,64,95,117

Nearest PDB structures (foldseek):
  6nwx-assembly1_A  TM=9.258E-01  e=7.155E-18  Mus musculus
  3bci-assembly1_A  TM=7.196E-01  e=9.015E-05  Staphylococcus aureus
  2rem-assembly2_B  TM=5.526E-01  e=4.577E-05  Xylella fastidiosa
  5xur-assembly1_A  TM=6.390E-01  e=7.387E-03  Mycobacterium tuberculosis H37Rv
  8xyt-assembly1_D  TM=7.666E-01  e=3.488E+00  synthetic construct

pLDDT: mean 86.37, std 22.36, range [20.8, 98.94]